Protein AF-0000000071235695 (afdb_homodimer)

Organism: Dermatophagoides farinae (NCBI:txid6954)

Radius of gyration: 31.02 Å; Cα contacts (8 Å, |Δi|>4): 559; chains: 2; bounding box: 87×92×63 Å

Structure (mmCIF, N/CA/C/O backbone):
data_AF-0000000071235695-model_v1
#
loop_
_entity.id
_entity.type
_entity.pdbx_description
1 polymer 'PH domain-containing protein'
#
loop_
_atom_site.group_PDB
_atom_site.id
_atom_site.type_symbol
_atom_site.label_atom_id
_atom_site.label_alt_id
_atom_site.label_comp_id
_atom_site.label_asym_id
_atom_site.label_entity_id
_atom_site.label_seq_id
_atom_site.pdbx_PDB_ins_code
_atom_site.Cartn_x
_atom_site.Cartn_y
_atom_site.Cartn_z
_atom_site.occupancy
_atom_site.B_iso_or_equiv
_atom_site.auth_seq_id
_atom_site.auth_comp_id
_atom_site.auth_asym_id
_atom_site.auth_atom_id
_atom_site.pdbx_PDB_model_num
ATOM 1 N N . MET A 1 1 ? 21.172 -9.18 -0.648 1 58.91 1 MET A N 1
ATOM 2 C CA . MET A 1 1 ? 20.672 -9.062 -2.014 1 58.91 1 MET A CA 1
ATOM 3 C C . MET A 1 1 ? 19.516 -8.078 -2.082 1 58.91 1 MET A C 1
ATOM 5 O O . MET A 1 1 ? 18.766 -7.934 -1.116 1 58.91 1 MET A O 1
ATOM 9 N N . LYS A 1 2 ? 19.438 -7.16 -3.074 1 83.62 2 LYS A N 1
ATOM 10 C CA . LYS A 1 2 ? 18.422 -6.113 -3.221 1 83.62 2 LYS A CA 1
ATOM 11 C C . LYS A 1 2 ? 17.078 -6.707 -3.609 1 83.62 2 LYS A C 1
ATOM 13 O O . LYS A 1 2 ? 17 -7.566 -4.488 1 83.62 2 LYS A O 1
ATOM 18 N N . MET A 1 3 ? 16.047 -6.453 -2.871 1 91.69 3 MET A N 1
ATOM 19 C CA . MET A 1 3 ? 14.68 -6.93 -3.092 1 91.69 3 MET A CA 1
ATOM 20 C C . MET A 1 3 ? 14.156 -6.48 -4.453 1 91.69 3 MET A C 1
ATOM 22 O O . MET A 1 3 ? 14.305 -5.312 -4.82 1 91.69 3 MET A O 1
ATOM 26 N N . LYS A 1 4 ? 13.656 -7.465 -5.238 1 94.19 4 LYS A N 1
ATOM 27 C CA . LYS A 1 4 ? 13.094 -7.152 -6.551 1 94.19 4 LYS A CA 1
ATOM 28 C C . LYS A 1 4 ? 11.742 -6.461 -6.422 1 94.19 4 LYS A C 1
ATOM 30 O O . LYS A 1 4 ? 10.922 -6.84 -5.578 1 94.19 4 LYS A O 1
ATOM 35 N N . LEU A 1 5 ? 11.57 -5.398 -7.227 1 94.5 5 LEU A N 1
ATOM 36 C CA . LEU A 1 5 ? 10.328 -4.641 -7.188 1 94.5 5 LEU A CA 1
ATOM 37 C C . LEU A 1 5 ? 9.766 -4.434 -8.586 1 94.5 5 LEU A C 1
ATOM 39 O O . LEU A 1 5 ? 10.5 -4.531 -9.578 1 94.5 5 LEU A O 1
ATOM 43 N N . ASN A 1 6 ? 8.484 -4.23 -8.625 1 94.44 6 ASN A N 1
ATOM 44 C CA . ASN A 1 6 ? 7.867 -3.854 -9.891 1 94.44 6 ASN A CA 1
ATOM 45 C C . ASN A 1 6 ? 7.926 -2.346 -10.117 1 94.44 6 ASN A C 1
ATOM 47 O O . ASN A 1 6 ? 6.887 -1.696 -10.266 1 94.44 6 ASN A O 1
ATOM 51 N N . ASP A 1 7 ? 9.102 -1.846 -10.344 1 92.25 7 ASP A N 1
ATOM 52 C CA . ASP A 1 7 ? 9.398 -0.418 -10.406 1 92.25 7 ASP A CA 1
ATOM 53 C C . ASP A 1 7 ? 8.656 0.248 -11.57 1 92.25 7 ASP A C 1
ATOM 55 O O . ASP A 1 7 ? 8.133 1.355 -11.422 1 92.25 7 ASP A O 1
ATOM 59 N N . ARG A 1 8 ? 8.656 -0.419 -12.734 1 92.75 8 ARG A N 1
ATOM 60 C CA . ARG A 1 8 ? 8.023 0.174 -13.914 1 92.75 8 ARG A CA 1
ATOM 61 C C . ARG A 1 8 ? 6.527 0.374 -13.688 1 92.75 8 ARG A C 1
ATOM 63 O O . ARG A 1 8 ? 5.953 1.357 -14.156 1 92.75 8 ARG A O 1
ATOM 70 N N . CYS A 1 9 ? 5.922 -0.563 -12.969 1 94.19 9 CYS A N 1
ATOM 71 C CA . CYS A 1 9 ? 4.504 -0.448 -12.648 1 94.19 9 CYS A CA 1
ATOM 72 C C . CYS A 1 9 ? 4.25 0.731 -11.719 1 94.19 9 CYS A C 1
ATOM 74 O O . CYS A 1 9 ? 3.258 1.446 -11.867 1 94.19 9 CYS A O 1
ATOM 76 N N . LEU A 1 10 ? 5.148 0.951 -10.812 1 94.25 10 LEU A N 1
ATOM 77 C CA . LEU A 1 10 ? 5.008 2.037 -9.844 1 94.25 10 LEU A CA 1
ATOM 78 C C . LEU A 1 10 ? 5.168 3.393 -10.531 1 94.25 10 LEU A C 1
ATOM 80 O O . LEU A 1 10 ? 4.461 4.348 -10.195 1 94.25 10 LEU A O 1
ATOM 84 N N . ILE A 1 11 ? 6.094 3.42 -11.445 1 94.31 11 ILE A N 1
ATOM 85 C CA . ILE A 1 11 ? 6.285 4.641 -12.219 1 94.31 11 ILE A CA 1
ATOM 86 C C . ILE A 1 11 ? 5.027 4.938 -13.039 1 94.31 11 ILE A C 1
ATOM 88 O O . ILE A 1 11 ? 4.594 6.086 -13.125 1 94.31 11 ILE A O 1
ATOM 92 N N . HIS A 1 12 ? 4.438 3.922 -13.617 1 94.38 12 HIS A N 1
ATOM 93 C CA . HIS A 1 12 ? 3.189 4.066 -14.359 1 94.38 12 HIS A CA 1
ATOM 94 C C . HIS A 1 12 ? 2.08 4.617 -13.469 1 94.38 12 HIS A C 1
ATOM 96 O O . HIS A 1 12 ? 1.315 5.488 -13.891 1 94.38 12 HIS A O 1
ATOM 102 N N . ILE A 1 13 ? 2.035 4.137 -12.258 1 93.19 13 ILE A N 1
ATOM 103 C CA . ILE A 1 13 ? 1.031 4.586 -11.305 1 93.19 13 ILE A CA 1
ATOM 104 C C . ILE A 1 13 ? 1.24 6.07 -11 1 93.19 13 ILE A C 1
ATOM 106 O O . ILE A 1 13 ? 0.278 6.84 -10.938 1 93.19 13 ILE A O 1
ATOM 110 N N . ALA A 1 14 ? 2.5 6.402 -10.828 1 94.75 14 ALA A N 1
ATOM 111 C CA . ALA A 1 14 ? 2.844 7.797 -10.547 1 94.75 14 ALA A CA 1
ATOM 112 C C . ALA A 1 14 ? 2.367 8.719 -11.664 1 94.75 14 ALA A C 1
ATOM 114 O O . ALA A 1 14 ? 1.967 9.859 -11.414 1 94.75 14 ALA A O 1
ATOM 115 N N . GLN A 1 15 ? 2.344 8.211 -12.844 1 92.31 15 GLN A N 1
ATOM 116 C CA . GLN A 1 15 ? 2.068 9.039 -14.016 1 92.31 15 GLN A CA 1
ATOM 117 C C . GLN A 1 15 ? 0.593 8.969 -14.398 1 92.31 15 GLN A C 1
ATOM 119 O O . GLN A 1 15 ? 0.12 9.773 -15.203 1 92.31 15 GLN A O 1
ATOM 124 N N . SER A 1 16 ? -0.093 8.016 -13.828 1 89.69 16 SER A N 1
ATOM 125 C CA . SER A 1 16 ? -1.487 7.801 -14.203 1 89.69 16 SER A CA 1
ATOM 126 C C . SER A 1 16 ? -2.436 8.477 -13.219 1 89.69 16 SER A C 1
ATOM 128 O O . SER A 1 16 ? -2.752 7.918 -12.172 1 89.69 16 SER A O 1
ATOM 130 N N . ASN A 1 17 ? -3 9.578 -13.531 1 87.69 17 ASN A N 1
ATOM 131 C CA . ASN A 1 17 ? -3.869 10.328 -12.625 1 87.69 17 ASN A CA 1
ATOM 132 C C . ASN A 1 17 ? -5.332 9.938 -12.812 1 87.69 17 ASN A C 1
ATOM 134 O O . ASN A 1 17 ? -6.16 10.18 -11.93 1 87.69 17 ASN A O 1
ATOM 138 N N . ASP A 1 18 ? -5.691 9.367 -13.898 1 81.31 18 ASP A N 1
ATOM 139 C CA . ASP A 1 18 ? -7.07 8.969 -14.156 1 81.31 18 ASP A CA 1
ATOM 140 C C . ASP A 1 18 ? -7.453 7.742 -13.328 1 81.31 18 ASP A C 1
ATOM 142 O O . ASP A 1 18 ? -8.523 7.707 -12.711 1 81.31 18 ASP A O 1
ATOM 146 N N . GLN A 1 19 ? -6.609 6.762 -13.297 1 78.25 19 GLN A N 1
ATOM 147 C CA . GLN A 1 19 ? -6.879 5.52 -12.578 1 78.25 19 GLN A CA 1
ATOM 148 C C . GLN A 1 19 ? -6.527 5.645 -11.102 1 78.25 19 GLN A C 1
ATOM 150 O O . GLN A 1 19 ? -7.141 4.996 -10.25 1 78.25 19 GLN A O 1
ATOM 155 N N . ASN A 1 20 ? -5.535 6.48 -10.914 1 82.5 20 ASN A N 1
ATOM 156 C CA . ASN A 1 20 ? -5.055 6.703 -9.555 1 82.5 20 ASN A CA 1
ATOM 157 C C . ASN A 1 20 ? -5.055 8.188 -9.203 1 82.5 20 ASN A C 1
ATOM 159 O O . ASN A 1 20 ? -4.031 8.859 -9.328 1 82.5 20 ASN A O 1
ATOM 163 N N . PRO A 1 21 ? -6.102 8.625 -8.727 1 89.75 21 PRO A N 1
ATOM 164 C CA . PRO A 1 21 ? -6.207 10.062 -8.461 1 89.75 21 PRO A CA 1
ATOM 165 C C . PRO A 1 21 ? -5.234 10.531 -7.383 1 89.75 21 PRO A C 1
ATOM 167 O O . PRO A 1 21 ? -4.816 9.742 -6.531 1 89.75 21 PRO A O 1
ATOM 170 N N . ILE A 1 22 ? -4.906 11.797 -7.445 1 95.25 22 ILE A N 1
ATOM 171 C CA . ILE A 1 22 ? -3.996 12.414 -6.492 1 95.25 22 ILE A CA 1
ATOM 172 C C . ILE A 1 22 ? -4.758 12.773 -5.215 1 95.25 22 ILE A C 1
ATOM 174 O O . ILE A 1 22 ? -5.77 13.477 -5.27 1 95.25 22 ILE A O 1
ATOM 178 N N . ASP A 1 23 ? -4.242 12.297 -4.113 1 94.69 23 ASP A N 1
ATOM 179 C CA . ASP A 1 23 ? -4.852 12.609 -2.828 1 94.69 23 ASP A CA 1
ATOM 180 C C . ASP A 1 23 ? -4.316 13.93 -2.277 1 94.69 23 ASP A C 1
ATOM 182 O O . ASP A 1 23 ? -5.051 14.688 -1.641 1 94.69 23 ASP A O 1
ATOM 186 N N . GLN A 1 24 ? -3.061 14.156 -2.406 1 97 24 GLN A N 1
ATOM 187 C CA . GLN A 1 24 ? -2.391 15.383 -1.974 1 97 24 GLN A CA 1
ATOM 188 C C . GLN A 1 24 ? -1.114 15.617 -2.775 1 97 24 GLN A C 1
ATOM 190 O O . GLN A 1 24 ? -0.423 14.672 -3.152 1 97 24 GLN A O 1
ATOM 195 N N . CYS A 1 25 ? -0.867 16.844 -3.129 1 97.75 25 CYS A N 1
ATOM 196 C CA . CYS A 1 25 ? 0.39 17.172 -3.793 1 97.75 25 CYS A CA 1
ATOM 197 C C . CYS A 1 25 ? 0.831 18.594 -3.459 1 97.75 25 CYS A C 1
ATOM 199 O O . CYS A 1 25 ? 0.013 19.422 -3.064 1 97.75 25 CYS A O 1
ATOM 201 N N . GLY A 1 26 ? 2.131 18.766 -3.482 1 97.94 26 GLY A N 1
ATOM 202 C CA . GLY A 1 26 ? 2.664 20.078 -3.215 1 97.94 26 GLY A CA 1
ATOM 203 C C . GLY A 1 26 ? 4.164 20.094 -2.977 1 97.94 26 GLY A C 1
ATOM 204 O O . GLY A 1 26 ? 4.789 19.031 -2.904 1 97.94 26 GLY A O 1
ATOM 205 N N . TRP A 1 27 ? 4.719 21.266 -2.893 1 97.62 27 TRP A N 1
ATOM 206 C CA . TRP A 1 27 ? 6.125 21.453 -2.559 1 97.62 27 TRP A CA 1
ATOM 207 C C . TRP A 1 27 ? 6.367 21.219 -1.07 1 97.62 27 TRP A C 1
ATOM 209 O O . TRP A 1 27 ? 5.664 21.797 -0.229 1 97.62 27 TRP A O 1
ATOM 219 N N . LEU A 1 28 ? 7.32 20.375 -0.788 1 97.88 28 LEU A N 1
ATOM 220 C CA . LEU A 1 28 ? 7.758 20.156 0.586 1 97.88 28 LEU A CA 1
ATOM 221 C C . LEU A 1 28 ? 9.273 20.266 0.697 1 97.88 28 LEU A C 1
ATOM 223 O O . LEU A 1 28 ? 9.992 19.969 -0.262 1 97.88 28 LEU A O 1
ATOM 227 N N . GLN A 1 29 ? 9.68 20.766 1.807 1 96.5 29 GLN A N 1
ATOM 228 C CA . GLN A 1 29 ? 11.102 20.75 2.127 1 96.5 29 GLN A CA 1
ATOM 229 C C . GLN A 1 29 ? 11.5 19.484 2.855 1 96.5 29 GLN A C 1
ATOM 231 O O . GLN A 1 29 ? 10.992 19.203 3.945 1 96.5 29 GLN A O 1
ATOM 236 N N . GLN A 1 30 ? 12.328 18.703 2.26 1 96.88 30 GLN A N 1
ATOM 237 C CA . GLN A 1 30 ? 12.797 17.453 2.863 1 96.88 30 GLN A CA 1
ATOM 238 C C . GLN A 1 30 ? 14.172 17.641 3.496 1 96.88 30 GLN A C 1
ATOM 240 O O . GLN A 1 30 ? 15.094 18.156 2.859 1 96.88 30 GLN A O 1
ATOM 245 N N . TRP A 1 31 ? 14.281 17.219 4.727 1 95.25 31 TRP A N 1
ATOM 246 C CA . TRP A 1 31 ? 15.562 17.297 5.418 1 95.25 31 TRP A CA 1
ATOM 247 C C . TRP A 1 31 ? 16.531 16.25 4.887 1 95.25 31 TRP A C 1
ATOM 249 O O . TRP A 1 31 ? 16.203 15.07 4.805 1 95.25 31 TRP A O 1
ATOM 259 N N . ASN A 1 32 ? 17.641 16.719 4.496 1 93.44 32 ASN A N 1
ATOM 260 C CA . ASN A 1 32 ? 18.734 15.844 4.07 1 93.44 32 ASN A CA 1
ATOM 261 C C . ASN A 1 32 ? 19.781 15.688 5.168 1 93.44 32 ASN A C 1
ATOM 263 O O . ASN A 1 32 ? 20.531 16.625 5.457 1 93.44 32 ASN A O 1
ATOM 267 N N . ASP A 1 33 ? 19.953 14.492 5.656 1 90.25 33 ASP A N 1
ATOM 268 C CA . ASP A 1 33 ? 20.844 14.219 6.781 1 90.25 33 ASP A CA 1
ATOM 269 C C . ASP A 1 33 ? 22.312 14.383 6.383 1 90.25 33 ASP A C 1
ATOM 271 O O . ASP A 1 33 ? 23.141 14.758 7.207 1 90.25 33 ASP A O 1
ATOM 275 N N . GLU A 1 34 ? 22.609 13.992 5.172 1 90.62 34 GLU A N 1
ATOM 276 C CA . GLU A 1 34 ? 23.984 14.062 4.703 1 90.62 34 GLU A CA 1
ATOM 277 C C . GLU A 1 34 ? 24.438 15.516 4.551 1 90.62 34 GLU A C 1
ATOM 279 O O . GLU A 1 34 ? 25.531 15.883 5.016 1 90.62 34 GLU A O 1
ATOM 284 N N . LYS A 1 35 ? 23.609 16.328 3.914 1 91 35 LYS A N 1
ATOM 285 C CA . LYS A 1 35 ? 23.953 17.719 3.623 1 91 35 LYS A CA 1
ATOM 286 C C . LYS A 1 35 ? 23.516 18.641 4.762 1 91 35 LYS A C 1
ATOM 288 O O . LYS A 1 35 ? 23.953 19.781 4.832 1 91 35 LYS A O 1
ATOM 293 N N . LYS A 1 36 ? 22.734 18.109 5.691 1 92 36 LYS A N 1
ATOM 294 C CA . LYS A 1 36 ? 22.203 18.859 6.836 1 92 36 LYS A CA 1
ATOM 295 C C . LYS A 1 36 ? 21.469 20.109 6.383 1 92 36 LYS A C 1
ATOM 297 O O . LYS A 1 36 ? 21.688 21.203 6.91 1 92 36 LYS A O 1
ATOM 302 N N . THR A 1 37 ? 20.734 20.016 5.289 1 93 37 THR A N 1
ATOM 303 C CA . THR A 1 37 ? 19.938 21.109 4.742 1 93 37 THR A CA 1
ATOM 304 C C . THR A 1 37 ? 18.594 20.594 4.25 1 93 37 THR A C 1
ATOM 306 O O . THR A 1 37 ? 18.422 19.391 4.031 1 93 37 THR A O 1
ATOM 309 N N . PHE A 1 38 ? 17.672 21.531 4.223 1 93.06 38 PHE A N 1
ATOM 310 C CA . PHE A 1 38 ? 16.375 21.219 3.625 1 93.06 38 PHE A CA 1
ATOM 311 C C . PHE A 1 38 ? 16.422 21.375 2.111 1 93.06 38 PHE A C 1
ATOM 313 O O . PHE A 1 38 ? 16.984 22.344 1.605 1 93.06 38 PHE A O 1
ATOM 320 N N . GLN A 1 39 ? 15.914 20.453 1.414 1 95.44 39 GLN A N 1
ATOM 321 C CA . GLN A 1 39 ? 15.797 20.5 -0.04 1 95.44 39 GLN A CA 1
ATOM 322 C C . GLN A 1 39 ? 14.336 20.5 -0.473 1 95.44 39 GLN A C 1
ATOM 324 O O . GLN A 1 39 ? 13.539 19.688 0.005 1 95.44 39 GLN A O 1
ATOM 329 N N . LYS A 1 40 ? 14.047 21.453 -1.319 1 96.75 40 LYS A N 1
ATOM 330 C CA . LYS A 1 40 ? 12.68 21.547 -1.815 1 96.75 40 LYS A CA 1
ATOM 331 C C . LYS A 1 40 ? 12.414 20.5 -2.895 1 96.75 40 LYS A C 1
ATOM 333 O O . LYS A 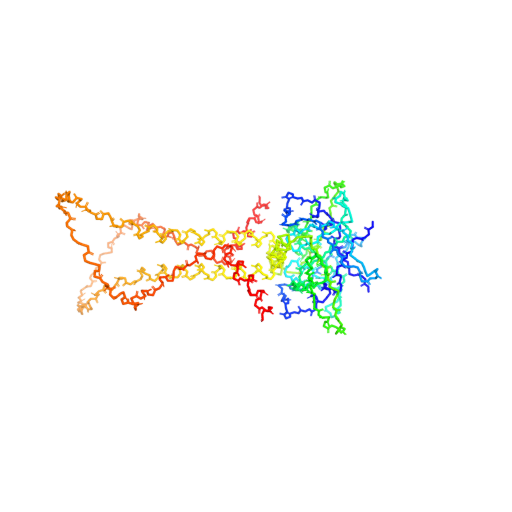1 40 ? 13.172 20.391 -3.855 1 96.75 40 LYS A O 1
ATOM 338 N N . LYS A 1 41 ? 11.359 19.734 -2.725 1 97.5 41 LYS A N 1
ATOM 339 C CA . LYS A 1 41 ? 10.945 18.703 -3.684 1 97.5 41 LYS A CA 1
ATOM 340 C C . LYS A 1 41 ? 9.43 18.703 -3.867 1 97.5 41 LYS A C 1
ATOM 342 O O . LYS A 1 41 ? 8.695 19.234 -3.029 1 97.5 41 LYS A O 1
ATOM 347 N N . TRP A 1 42 ? 9.023 18.234 -5.004 1 98.25 42 TRP A N 1
ATOM 348 C CA . TRP A 1 42 ? 7.598 18.094 -5.285 1 98.25 42 TRP A CA 1
ATOM 349 C C . TRP A 1 42 ? 7.082 16.719 -4.867 1 98.25 42 TRP A C 1
ATOM 351 O O . TRP A 1 42 ? 7.574 15.703 -5.344 1 98.25 42 TRP A O 1
ATOM 361 N N . PHE A 1 43 ? 6.086 16.719 -3.955 1 98.62 43 PHE A N 1
ATOM 362 C CA . PHE A 1 43 ? 5.547 15.469 -3.43 1 98.62 43 PHE A CA 1
ATOM 363 C C . PHE A 1 43 ? 4.137 15.219 -3.959 1 98.62 43 PHE A C 1
ATOM 365 O O . PHE A 1 43 ? 3.344 16.156 -4.086 1 98.62 43 PHE A O 1
ATOM 372 N N . VAL A 1 44 ? 3.85 13.992 -4.289 1 98.12 44 VAL A N 1
ATOM 373 C CA . VAL A 1 44 ? 2.535 13.562 -4.762 1 98.12 44 VAL A CA 1
ATOM 374 C C . VAL A 1 44 ? 2.094 12.312 -3.996 1 98.12 44 VAL A C 1
ATOM 376 O O . VAL A 1 44 ? 2.775 11.289 -4.027 1 98.12 44 VAL A O 1
ATOM 379 N N . LEU A 1 45 ? 1.038 12.414 -3.299 1 97.75 45 LEU A N 1
ATOM 380 C CA . LEU A 1 45 ? 0.47 11.297 -2.555 1 97.75 45 LEU A CA 1
ATOM 381 C C . LEU A 1 45 ? -0.682 10.664 -3.326 1 97.75 45 LEU A C 1
ATOM 383 O O . LEU A 1 45 ? -1.644 11.344 -3.688 1 97.75 45 LEU A O 1
ATOM 387 N N . LYS A 1 46 ? -0.549 9.43 -3.645 1 96.06 46 LYS A N 1
ATOM 388 C CA . LYS A 1 46 ? -1.595 8.594 -4.234 1 96.06 46 LYS A CA 1
ATOM 389 C C . LYS A 1 46 ? -1.852 7.355 -3.389 1 96.06 46 LYS A C 1
ATOM 391 O O . LYS A 1 46 ? -1.015 6.449 -3.332 1 96.06 46 LYS A O 1
ATOM 396 N N . GLU A 1 47 ? -3.084 7.359 -2.752 1 93.62 47 GLU A N 1
ATOM 397 C CA . GLU A 1 47 ? -3.395 6.234 -1.874 1 93.62 47 GLU A CA 1
ATOM 398 C C . GLU A 1 47 ? -2.361 6.102 -0.759 1 93.62 47 GLU A C 1
ATOM 400 O O . GLU A 1 47 ? -2.193 7.02 0.049 1 93.62 47 GLU A O 1
ATOM 405 N N . ASN A 1 48 ? -1.604 5.035 -0.722 1 95.62 48 ASN A N 1
ATOM 406 C CA . ASN A 1 48 ? -0.58 4.898 0.308 1 95.62 48 ASN A CA 1
ATOM 407 C C . ASN A 1 48 ? 0.824 5.008 -0.279 1 95.62 48 ASN A C 1
ATOM 409 O O . ASN A 1 48 ? 1.794 4.551 0.331 1 95.62 48 ASN A O 1
ATOM 413 N N . LEU A 1 49 ? 0.922 5.59 -1.47 1 96.88 49 LEU A N 1
ATOM 414 C CA . LEU A 1 49 ? 2.191 5.789 -2.16 1 96.88 49 LEU A CA 1
ATOM 415 C C . LEU A 1 49 ? 2.553 7.27 -2.213 1 96.88 49 LEU A C 1
ATOM 417 O O . LEU A 1 49 ? 1.816 8.07 -2.789 1 96.88 49 LEU A O 1
ATOM 421 N N . LEU A 1 50 ? 3.664 7.633 -1.58 1 98.38 50 LEU A N 1
ATOM 422 C CA . LEU A 1 50 ? 4.141 9.016 -1.588 1 98.38 50 LEU A CA 1
ATOM 423 C C . LEU A 1 50 ? 5.324 9.172 -2.537 1 98.38 50 LEU A C 1
ATOM 425 O O . LEU A 1 50 ? 6.449 8.805 -2.199 1 98.38 50 LEU A O 1
ATOM 429 N N . PHE A 1 51 ? 5.059 9.727 -3.695 1 98.06 51 PHE A N 1
ATOM 430 C CA . PHE A 1 51 ? 6.098 9.969 -4.691 1 98.06 51 PHE A CA 1
ATOM 431 C C . PHE A 1 51 ? 6.73 11.344 -4.484 1 98.06 51 PHE A C 1
ATOM 433 O O . PHE A 1 51 ? 6.07 12.266 -4.008 1 98.06 51 PHE A O 1
ATOM 440 N N . TYR A 1 52 ? 7.996 11.461 -4.785 1 98.25 52 TYR A N 1
ATOM 441 C CA . TYR A 1 52 ? 8.586 12.789 -4.77 1 98.25 52 TYR A CA 1
ATOM 442 C C . TYR A 1 52 ? 9.508 12.992 -5.965 1 98.25 52 TYR A C 1
ATOM 444 O O . TYR A 1 52 ? 10.078 12.031 -6.484 1 98.25 52 TYR A O 1
ATOM 452 N N . TYR A 1 53 ? 9.578 14.227 -6.422 1 97.69 53 TYR A N 1
ATOM 453 C CA . TYR A 1 53 ? 10.305 14.664 -7.609 1 97.69 53 TYR A CA 1
ATOM 454 C C . TYR A 1 53 ? 11.25 15.812 -7.281 1 97.69 53 TYR A C 1
ATOM 456 O O . TYR A 1 53 ? 10.938 16.672 -6.449 1 97.69 53 TYR A O 1
ATOM 464 N N . ASN A 1 54 ? 12.406 15.766 -7.887 1 96.12 54 ASN A N 1
ATOM 465 C CA . ASN A 1 54 ? 13.297 16.922 -7.719 1 96.12 54 ASN A CA 1
ATOM 466 C C . ASN A 1 54 ? 12.703 18.172 -8.352 1 96.12 54 ASN A C 1
ATOM 468 O O . ASN A 1 54 ? 12.828 19.266 -7.793 1 96.12 54 ASN A O 1
ATOM 472 N N . GLN A 1 55 ? 12.031 18 -9.477 1 95.06 55 GLN A N 1
ATOM 473 C CA . GLN A 1 55 ? 11.305 19.078 -10.156 1 95.06 55 GLN A CA 1
ATOM 474 C C . GLN A 1 55 ? 9.875 18.656 -10.461 1 95.06 55 GLN A C 1
ATOM 476 O O . GLN A 1 55 ? 9.617 17.5 -10.797 1 95.06 55 GLN A O 1
ATOM 481 N N . ARG A 1 56 ? 8.984 19.609 -10.438 1 92.31 56 ARG A N 1
ATOM 482 C CA . ARG A 1 56 ? 7.562 19.344 -10.625 1 92.31 56 ARG A CA 1
ATOM 483 C C . ARG A 1 56 ? 7.285 18.766 -12 1 92.31 56 ARG A C 1
ATOM 485 O O . ARG A 1 56 ? 6.375 17.953 -12.164 1 92.31 56 ARG A O 1
ATOM 492 N N . ASN A 1 57 ? 8.133 19.062 -12.992 1 91.88 57 ASN A N 1
ATOM 493 C CA . ASN A 1 57 ? 7.867 18.656 -14.367 1 91.88 57 ASN A CA 1
ATOM 494 C C . ASN A 1 57 ? 8.633 17.391 -14.734 1 91.88 57 ASN A C 1
ATOM 496 O O . ASN A 1 57 ? 8.594 16.938 -15.883 1 91.88 57 ASN A O 1
ATOM 500 N N . ASP A 1 58 ? 9.305 16.781 -13.742 1 93.38 58 ASP A N 1
ATOM 501 C CA . ASP A 1 58 ? 10 15.523 -14.023 1 93.38 58 ASP A CA 1
ATOM 502 C C . ASP A 1 58 ? 9.023 14.422 -14.414 1 93.38 58 ASP A C 1
ATOM 504 O O . ASP A 1 58 ? 7.957 14.289 -13.812 1 93.38 58 ASP A O 1
ATOM 508 N N . ARG A 1 59 ? 9.32 13.672 -15.359 1 88.12 59 ARG A N 1
ATOM 509 C CA . ARG A 1 59 ? 8.438 12.617 -15.852 1 88.12 59 ARG A CA 1
ATOM 510 C C . ARG A 1 59 ? 8.422 11.43 -14.906 1 88.12 59 ARG A C 1
ATOM 512 O O . ARG A 1 59 ? 7.371 10.828 -14.672 1 88.12 59 ARG A O 1
ATOM 519 N N . GLU A 1 60 ? 9.609 11.094 -14.359 1 93.25 60 GLU A N 1
ATOM 520 C CA . GLU A 1 60 ? 9.727 9.977 -13.43 1 93.25 60 GLU A CA 1
ATOM 521 C C . GLU A 1 60 ? 10.039 10.461 -12.016 1 93.25 60 GLU A C 1
ATOM 523 O O . GLU A 1 60 ? 10.812 11.398 -11.836 1 93.25 60 GLU A O 1
ATOM 528 N N . PRO A 1 61 ? 9.43 9.844 -11.07 1 96.31 61 PRO A N 1
ATOM 529 C CA . PRO A 1 61 ? 9.734 10.227 -9.695 1 96.31 61 PRO A CA 1
ATOM 530 C C . PRO A 1 61 ? 11.172 9.891 -9.289 1 96.31 61 PRO A C 1
ATOM 532 O O . PRO A 1 61 ? 11.703 8.859 -9.711 1 96.31 61 PRO A O 1
ATOM 535 N N . THR A 1 62 ? 11.727 10.758 -8.469 1 96.62 62 THR A N 1
ATOM 536 C CA . THR A 1 62 ? 13.047 10.523 -7.91 1 96.62 62 THR A CA 1
ATOM 537 C C . THR A 1 62 ? 13 9.422 -6.855 1 96.62 62 THR A C 1
ATOM 539 O O . THR A 1 62 ? 13.938 8.633 -6.73 1 96.62 62 THR A O 1
ATOM 542 N N . GLY A 1 63 ? 11.867 9.352 -6.16 1 97.31 63 GLY A N 1
ATOM 543 C CA . GLY A 1 63 ? 11.703 8.336 -5.133 1 97.31 63 GLY A CA 1
ATOM 544 C C . GLY A 1 63 ? 10.25 8.094 -4.758 1 97.31 63 GLY A C 1
ATOM 545 O O . GLY A 1 63 ? 9.352 8.781 -5.254 1 97.31 63 GLY A O 1
ATOM 546 N N . LEU A 1 64 ? 10.102 7.023 -4.07 1 97.81 64 LEU A N 1
ATOM 547 C CA . LEU A 1 64 ? 8.805 6.57 -3.586 1 97.81 64 LEU A CA 1
ATOM 548 C C . LEU A 1 64 ? 8.898 6.109 -2.137 1 97.81 64 LEU A C 1
ATOM 550 O O . LEU A 1 64 ? 9.812 5.363 -1.775 1 97.81 64 LEU A O 1
ATOM 554 N N . ILE A 1 65 ? 8.062 6.617 -1.288 1 97.75 65 ILE A N 1
ATOM 555 C CA . ILE A 1 65 ? 7.895 6.156 0.086 1 97.75 65 ILE A CA 1
ATOM 556 C C . ILE A 1 65 ? 6.582 5.383 0.215 1 97.75 65 ILE A C 1
ATOM 558 O O . ILE A 1 65 ? 5.5 5.961 0.087 1 97.75 65 ILE A O 1
ATOM 562 N N . ILE A 1 66 ? 6.707 4.156 0.428 1 96.38 66 ILE A N 1
ATOM 563 C CA . ILE A 1 66 ? 5.516 3.346 0.665 1 96.38 66 ILE A CA 1
ATOM 564 C C . ILE A 1 66 ? 5.082 3.479 2.123 1 96.38 66 ILE A C 1
ATOM 566 O O . ILE A 1 66 ? 5.836 3.137 3.035 1 96.38 66 ILE A O 1
ATOM 570 N N . LEU A 1 67 ? 3.873 3.934 2.281 1 95.94 67 LEU A N 1
ATOM 571 C CA . LEU A 1 67 ? 3.375 4.289 3.604 1 95.94 67 LEU A CA 1
ATOM 572 C C . LEU A 1 67 ? 2.645 3.115 4.246 1 95.94 67 LEU A C 1
ATOM 574 O O . LEU A 1 67 ? 1.415 3.039 4.191 1 95.94 67 LEU A O 1
ATOM 578 N N . ASP A 1 68 ? 3.355 2.307 4.832 1 92.25 68 ASP A N 1
ATOM 579 C CA . ASP A 1 68 ? 2.877 1.155 5.594 1 92.25 68 ASP A CA 1
ATOM 580 C C . ASP A 1 68 ? 3.623 1.026 6.918 1 92.25 68 ASP A C 1
ATOM 582 O O . ASP A 1 68 ? 4.852 1.137 6.961 1 92.25 68 ASP A O 1
ATOM 586 N N . GLY A 1 69 ? 2.879 0.877 7.953 1 88.94 69 GLY A N 1
ATOM 587 C CA . GLY A 1 69 ? 3.502 0.737 9.258 1 88.94 69 GLY A CA 1
ATOM 588 C C . GLY A 1 69 ? 4.207 1.996 9.727 1 88.94 69 GLY A C 1
ATOM 589 O O . GLY A 1 69 ? 5.305 1.929 10.281 1 88.94 69 GLY A O 1
ATOM 590 N N . TYR A 1 70 ? 3.637 3.051 9.453 1 93.81 70 TYR A N 1
ATOM 591 C CA . TYR A 1 70 ? 4.277 4.332 9.727 1 93.81 70 TYR A CA 1
ATOM 592 C C . TYR A 1 70 ? 3.453 5.152 10.711 1 93.81 70 TYR A C 1
ATOM 594 O O . TYR A 1 70 ? 2.287 4.844 10.969 1 93.81 70 TYR A O 1
ATOM 602 N N . ARG A 1 71 ? 4.148 6.227 11.273 1 93.75 71 ARG A N 1
ATOM 603 C CA . ARG A 1 71 ? 3.514 7.258 12.078 1 93.75 71 ARG A CA 1
ATOM 604 C C . ARG A 1 71 ? 3.91 8.648 11.602 1 93.75 71 ARG A C 1
ATOM 606 O O . ARG A 1 71 ? 5.043 8.867 11.172 1 93.75 71 ARG A O 1
ATOM 613 N N . VAL A 1 72 ? 2.947 9.508 11.703 1 95.56 72 VAL A N 1
ATOM 614 C CA . VAL A 1 72 ? 3.219 10.891 11.344 1 95.56 72 VAL A CA 1
ATOM 615 C C . VAL A 1 72 ? 3.201 11.758 12.602 1 95.56 72 VAL A C 1
ATOM 617 O O . VAL A 1 72 ? 2.254 11.703 13.391 1 95.56 72 VAL A O 1
ATOM 620 N N . GLU A 1 73 ? 4.316 12.523 12.789 1 94.75 73 GLU A N 1
ATOM 621 C CA . GLU A 1 73 ? 4.434 13.352 13.984 1 94.75 73 GLU A CA 1
ATOM 622 C C . GLU A 1 73 ? 4.828 14.781 13.633 1 94.75 73 GLU A C 1
ATOM 624 O O . GLU A 1 73 ? 5.715 15 12.805 1 94.75 73 GLU A O 1
ATOM 629 N N . ILE A 1 74 ? 4.109 15.711 14.25 1 92.12 74 ILE A N 1
ATOM 630 C CA . ILE A 1 74 ? 4.484 17.109 14.086 1 92.12 74 ILE A CA 1
ATOM 631 C C . ILE A 1 74 ? 5.703 17.422 14.953 1 92.12 74 ILE A C 1
ATOM 633 O O . ILE A 1 74 ? 5.785 16.984 16.109 1 92.12 74 ILE A O 1
ATOM 637 N N . ILE A 1 75 ? 6.668 18.047 14.344 1 90.75 75 ILE A N 1
ATOM 638 C CA . ILE A 1 75 ? 7.855 18.469 15.078 1 90.75 75 ILE A CA 1
ATOM 639 C C . ILE A 1 75 ? 7.727 19.922 15.5 1 90.75 75 ILE A C 1
ATOM 641 O O . ILE A 1 75 ? 7.473 20.797 14.656 1 90.75 75 ILE A O 1
ATOM 645 N N . GLU A 1 76 ? 7.684 20.094 16.75 1 82.44 76 GLU A N 1
ATOM 646 C CA . GLU A 1 76 ? 7.621 21.469 17.25 1 82.44 76 GLU A CA 1
ATOM 647 C C . GLU A 1 76 ? 8.938 22.203 17 1 82.44 76 GLU A C 1
ATOM 649 O O . GLU A 1 76 ? 10.008 21.688 17.312 1 82.44 76 GLU A O 1
ATOM 654 N N . SER A 1 77 ? 8.875 23 15.898 1 72.56 77 SER A N 1
ATOM 655 C CA . SER A 1 77 ? 10.117 23.734 15.625 1 72.56 77 SER A CA 1
ATOM 656 C C . SER A 1 77 ? 10.062 25.141 16.188 1 72.56 77 SER A C 1
ATOM 658 O O . SER A 1 77 ? 9.062 25.844 16.031 1 72.56 77 SER A O 1
ATOM 660 N N . LEU A 1 78 ? 10.914 25.531 17.188 1 61.03 78 LEU A N 1
ATOM 661 C CA . LEU A 1 78 ? 11.016 26.859 17.781 1 61.03 78 LEU A CA 1
ATOM 662 C C . LEU A 1 78 ? 11.711 27.828 16.844 1 61.03 78 LEU A C 1
ATOM 664 O O . LEU A 1 78 ? 11.43 29.031 16.859 1 61.03 78 LEU A O 1
ATOM 668 N N . ALA A 1 79 ? 12.617 27.406 16.109 1 59.62 79 ALA A N 1
ATOM 669 C CA . ALA A 1 79 ? 13.555 28.359 15.531 1 59.62 79 ALA A CA 1
ATOM 670 C C . ALA A 1 79 ? 13.133 28.75 14.117 1 59.62 79 ALA A C 1
ATOM 672 O O . ALA A 1 79 ? 13.359 29.891 13.688 1 59.62 79 ALA A O 1
ATOM 673 N N . ASP A 1 80 ? 12.594 27.875 13.242 1 64.75 80 ASP A N 1
ATOM 674 C CA . ASP A 1 80 ? 12.453 28.172 11.82 1 64.75 80 ASP A CA 1
ATOM 675 C C . ASP A 1 80 ? 10.984 28.328 11.43 1 64.75 80 ASP A C 1
ATOM 677 O O . ASP A 1 80 ? 10.094 27.844 12.133 1 64.75 80 ASP A O 1
ATOM 681 N N . ASP A 1 81 ? 10.742 29.344 10.594 1 79.69 81 ASP A N 1
ATOM 682 C CA . ASP A 1 81 ? 9.43 29.703 10.07 1 79.69 81 ASP A CA 1
ATOM 683 C C . ASP A 1 81 ? 8.805 28.547 9.297 1 79.69 81 ASP A C 1
ATOM 685 O O . ASP A 1 81 ? 7.879 28.75 8.508 1 79.69 81 ASP A O 1
ATOM 689 N N . ARG A 1 82 ? 9.422 27.406 9.562 1 88 82 ARG A N 1
ATOM 690 C CA . ARG A 1 82 ? 8.836 26.281 8.852 1 88 82 ARG A CA 1
ATOM 691 C C . ARG A 1 82 ? 7.934 25.469 9.766 1 88 82 ARG A C 1
ATOM 693 O O . ARG A 1 82 ? 7.906 25.688 10.977 1 88 82 ARG A O 1
ATOM 700 N N . PHE A 1 83 ? 7.168 24.641 9.164 1 93.38 83 PHE A N 1
ATOM 701 C CA . PHE A 1 83 ? 6.262 23.75 9.867 1 93.38 83 PHE A CA 1
ATOM 702 C C . PHE A 1 83 ? 6.602 22.281 9.594 1 93.38 83 PHE A C 1
ATOM 704 O O . PHE A 1 83 ? 6.02 21.672 8.695 1 93.38 83 PHE A O 1
ATOM 711 N N . PRO A 1 84 ? 7.547 21.781 10.359 1 94.75 84 PRO A N 1
ATOM 712 C CA . PRO A 1 84 ? 8.078 20.438 10.07 1 94.75 84 PRO A CA 1
ATOM 713 C C . PRO A 1 84 ? 7.223 19.328 10.656 1 94.75 84 PRO A C 1
ATOM 715 O O . PRO A 1 84 ? 6.559 19.516 11.672 1 94.75 84 PRO A O 1
ATOM 718 N N . PHE A 1 85 ? 7.207 18.156 10.008 1 96.19 85 PHE A N 1
ATOM 719 C CA . PHE A 1 85 ? 6.629 16.906 10.5 1 96.19 85 PHE A CA 1
ATOM 720 C C . PHE A 1 85 ? 7.473 15.719 10.07 1 96.19 85 PHE A C 1
ATOM 722 O O . PHE A 1 85 ? 8.289 15.828 9.156 1 96.19 85 PHE A O 1
ATOM 729 N N . LYS A 1 86 ? 7.312 14.68 10.781 1 97.12 86 LYS A N 1
ATOM 730 C CA . LYS A 1 86 ? 8.156 13.5 10.594 1 97.12 86 LYS A CA 1
ATOM 731 C C . LYS A 1 86 ? 7.32 12.273 10.25 1 97.12 86 LYS A C 1
ATOM 733 O O . LYS A 1 86 ? 6.266 12.047 10.844 1 97.12 86 LYS A O 1
ATOM 738 N N . ILE A 1 87 ? 7.68 11.578 9.172 1 97.75 87 ILE A N 1
ATOM 739 C CA . ILE A 1 87 ? 7.18 10.234 8.898 1 97.75 87 ILE A CA 1
ATOM 740 C C . ILE A 1 87 ? 8.148 9.203 9.469 1 97.75 87 ILE A C 1
ATOM 742 O O . ILE A 1 87 ? 9.281 9.07 9 1 97.75 87 ILE A O 1
ATOM 746 N N . ASP A 1 88 ? 7.66 8.508 10.438 1 96.62 88 ASP A N 1
ATOM 747 C CA . ASP A 1 88 ? 8.508 7.598 11.203 1 96.62 88 ASP A CA 1
ATOM 748 C C . ASP A 1 88 ? 8.078 6.148 11.016 1 96.62 88 ASP A C 1
ATOM 750 O O . ASP A 1 88 ? 6.902 5.816 11.203 1 96.62 88 ASP A O 1
ATOM 754 N N . PHE A 1 89 ? 9.039 5.207 10.68 1 95.25 89 PHE A N 1
ATOM 755 C CA . PHE A 1 89 ? 8.719 3.809 10.422 1 95.25 89 PHE A CA 1
ATOM 756 C C . PHE A 1 89 ? 9.164 2.93 11.586 1 95.25 89 PHE A C 1
ATOM 758 O O . PHE A 1 89 ? 9.078 1.702 11.508 1 95.25 89 PHE A O 1
ATOM 765 N N . GLY A 1 90 ? 9.656 3.582 12.586 1 93.31 90 GLY A N 1
ATOM 766 C CA . GLY A 1 90 ? 9.969 2.861 13.812 1 93.31 90 GLY A CA 1
ATOM 767 C C . GLY A 1 90 ? 11.328 2.201 13.789 1 93.31 90 GLY A C 1
ATOM 768 O O . GLY A 1 90 ? 12.281 2.75 13.227 1 93.31 90 GLY A O 1
ATOM 769 N N . ILE A 1 91 ? 11.477 1.086 14.531 1 92.19 91 ILE A N 1
ATOM 770 C CA . ILE A 1 91 ? 12.758 0.417 14.734 1 92.19 91 ILE A CA 1
ATOM 771 C C . ILE A 1 91 ? 12.734 -0.955 14.062 1 92.19 91 ILE A C 1
ATOM 773 O O . ILE A 1 91 ? 11.727 -1.665 14.125 1 92.19 91 ILE A O 1
ATOM 777 N N . SER A 1 92 ? 13.828 -1.257 13.43 1 90.19 92 SER A N 1
ATOM 778 C CA . SER A 1 92 ? 13.961 -2.568 12.805 1 90.19 92 SER A CA 1
ATOM 779 C C . SER A 1 92 ? 13.938 -3.682 13.852 1 90.19 92 SER A C 1
ATOM 781 O O . SER A 1 92 ? 14.656 -3.623 14.844 1 90.19 92 SER A O 1
ATOM 783 N N . ARG A 1 93 ? 13.172 -4.68 13.609 1 81.75 93 ARG A N 1
ATOM 784 C CA . ARG A 1 93 ? 13.094 -5.809 14.531 1 81.75 93 ARG A CA 1
ATOM 785 C C . ARG A 1 93 ? 14.328 -6.695 14.414 1 81.75 93 ARG A C 1
ATOM 787 O O . ARG A 1 93 ? 14.711 -7.367 15.375 1 81.75 93 ARG A O 1
ATOM 794 N N . ILE A 1 94 ? 14.961 -6.695 13.32 1 81.31 94 ILE A N 1
ATOM 795 C CA . ILE A 1 94 ? 16.109 -7.551 13.039 1 81.31 94 ILE A CA 1
ATOM 796 C C . ILE A 1 94 ? 17.375 -6.934 13.633 1 81.31 94 ILE A C 1
ATOM 798 O O . ILE A 1 94 ? 18.109 -7.598 14.359 1 81.31 94 ILE A O 1
ATOM 802 N N . THR A 1 95 ? 17.594 -5.672 13.375 1 88.62 95 THR A N 1
ATOM 803 C CA . THR A 1 95 ? 18.859 -5.043 13.727 1 88.62 95 THR A CA 1
ATOM 804 C C . THR A 1 95 ? 18.719 -4.238 15.016 1 88.62 95 THR A C 1
ATOM 806 O O . THR A 1 95 ? 19.719 -3.887 15.648 1 88.62 95 THR A O 1
ATOM 809 N N . GLY A 1 96 ? 17.469 -3.92 15.375 1 90.25 96 GLY A N 1
ATOM 810 C CA . GLY A 1 96 ? 17.25 -3.084 16.547 1 90.25 96 GLY A CA 1
ATOM 811 C C . GLY A 1 96 ? 17.578 -1.622 16.297 1 90.25 96 GLY A C 1
ATOM 812 O O . GLY A 1 96 ? 17.547 -0.814 17.234 1 90.25 96 GLY A O 1
ATOM 813 N N . LYS A 1 97 ? 17.922 -1.325 15.148 1 94 97 LYS A N 1
ATOM 814 C CA . LYS A 1 97 ? 18.266 0.048 14.797 1 94 97 LYS A CA 1
ATOM 815 C C . LYS A 1 97 ? 17.062 0.784 14.203 1 94 97 LYS A C 1
ATOM 817 O O . LYS A 1 97 ? 16.172 0.16 13.633 1 94 97 LYS A O 1
ATOM 822 N N . PRO A 1 98 ? 17.047 2.088 14.406 1 94.12 98 PRO A N 1
ATOM 823 C CA . PRO A 1 98 ? 15.945 2.859 13.828 1 94.12 98 PRO A CA 1
ATOM 824 C C . PRO A 1 98 ? 15.906 2.771 12.305 1 94.12 98 PRO A C 1
ATOM 826 O O . PRO A 1 98 ? 16.953 2.76 11.648 1 94.12 98 PRO A O 1
ATOM 829 N N . LEU A 1 99 ? 14.688 2.615 11.75 1 95.25 99 LEU A N 1
ATOM 830 C CA . LEU A 1 99 ? 14.492 2.645 10.305 1 95.25 99 LEU A CA 1
ATOM 831 C C . LEU A 1 99 ? 14.562 4.07 9.773 1 95.25 99 LEU A C 1
ATOM 833 O O . LEU A 1 99 ? 14.43 5.031 10.539 1 95.25 99 LEU A O 1
ATOM 837 N N . LYS A 1 100 ? 14.82 4.176 8.484 1 93.94 100 LYS A N 1
ATOM 838 C CA . LYS A 1 100 ? 14.898 5.496 7.867 1 93.94 100 LYS A CA 1
ATOM 839 C C . LYS A 1 100 ? 13.602 6.273 8.062 1 93.94 100 LYS A C 1
ATOM 841 O O . LYS A 1 100 ? 12.516 5.742 7.828 1 93.94 100 LYS A O 1
ATOM 846 N N . SER A 1 101 ? 13.641 7.449 8.555 1 96.44 101 SER A N 1
ATOM 847 C CA . SER A 1 101 ? 12.516 8.359 8.695 1 96.44 101 SER A CA 1
AT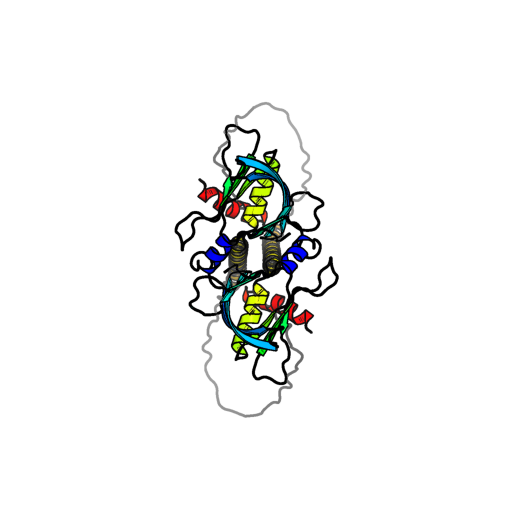OM 848 C C . SER A 1 101 ? 12.641 9.547 7.75 1 96.44 101 SER A C 1
ATOM 850 O O . SER A 1 101 ? 13.711 9.781 7.18 1 96.44 101 SER A O 1
ATOM 852 N N . TYR A 1 102 ? 11.555 10.211 7.516 1 97.56 102 TYR A N 1
ATOM 853 C CA . TYR A 1 102 ? 11.523 11.367 6.625 1 97.56 102 TYR A CA 1
ATOM 854 C C . TYR A 1 102 ? 11.008 12.602 7.352 1 97.56 102 TYR A C 1
ATOM 856 O O . TYR A 1 102 ? 9.891 12.602 7.879 1 97.56 102 TYR A O 1
ATOM 864 N N . ILE A 1 103 ? 11.891 13.586 7.441 1 96.69 103 ILE A N 1
ATOM 865 C CA . ILE A 1 103 ? 11.484 14.867 8.008 1 96.69 103 ILE A CA 1
ATOM 866 C C . ILE A 1 103 ? 11.141 15.844 6.887 1 96.69 103 ILE A C 1
ATOM 868 O O . ILE A 1 103 ? 12 16.203 6.078 1 96.69 103 ILE A O 1
ATOM 872 N N . LEU A 1 104 ? 9.898 16.281 6.883 1 97.5 104 LEU A N 1
ATOM 873 C CA . LEU A 1 104 ? 9.375 17.188 5.867 1 97.5 104 LEU A CA 1
ATOM 874 C C . LEU A 1 104 ? 8.852 18.469 6.5 1 97.5 104 LEU A C 1
ATOM 876 O O . LEU A 1 104 ? 8.508 18.484 7.684 1 97.5 104 LEU A O 1
ATOM 880 N N . ALA A 1 105 ? 8.82 19.5 5.664 1 96.81 105 ALA A N 1
ATOM 881 C CA . ALA A 1 105 ? 8.336 20.766 6.195 1 96.81 105 ALA A CA 1
ATOM 882 C C . ALA A 1 105 ? 7.562 21.547 5.137 1 96.81 105 ALA A C 1
ATOM 884 O O . ALA A 1 105 ? 7.875 21.469 3.947 1 96.81 105 ALA A O 1
ATOM 885 N N . THR A 1 106 ? 6.547 22.266 5.566 1 96.44 106 THR A N 1
ATOM 886 C CA . THR A 1 106 ? 5.785 23.156 4.711 1 96.44 106 THR A CA 1
ATOM 887 C C . THR A 1 106 ? 6.117 24.609 5.027 1 96.44 106 THR A C 1
ATOM 889 O O . THR A 1 106 ? 6.746 24.906 6.051 1 96.44 106 THR A O 1
ATOM 892 N N . ASP A 1 107 ? 5.707 25.547 4.137 1 93.06 107 ASP A N 1
ATOM 893 C CA . ASP A 1 107 ? 5.949 26.969 4.332 1 93.06 107 ASP A CA 1
ATOM 894 C C . ASP A 1 107 ? 4.84 27.609 5.164 1 93.06 107 ASP A C 1
ATOM 896 O O . ASP A 1 107 ? 4.992 28.719 5.66 1 93.06 107 ASP A O 1
ATOM 900 N N . ASN A 1 108 ? 3.709 26.984 5.32 1 93.12 108 ASN A N 1
ATOM 901 C CA . ASN A 1 108 ? 2.59 27.516 6.09 1 93.12 108 ASN A CA 1
ATOM 902 C C . ASN A 1 108 ? 1.867 26.422 6.859 1 93.12 108 ASN A C 1
ATOM 904 O O . ASN A 1 108 ? 1.976 25.234 6.516 1 93.12 108 ASN A O 1
ATOM 908 N N . HIS A 1 109 ? 1.191 26.844 7.832 1 90.94 109 HIS A N 1
ATOM 909 C CA . HIS A 1 109 ? 0.523 25.938 8.75 1 90.94 109 HIS A CA 1
ATOM 910 C C . HIS A 1 109 ? -0.644 25.219 8.078 1 90.94 109 HIS A C 1
ATOM 912 O O . HIS A 1 109 ? -0.898 24.047 8.336 1 90.94 109 HIS A O 1
ATOM 918 N N . SER A 1 110 ? -1.354 25.875 7.266 1 94.69 110 SER A N 1
ATOM 919 C CA . SER A 1 110 ? -2.5 25.297 6.574 1 94.69 110 SER A CA 1
ATOM 920 C C . SER A 1 110 ? -2.082 24.109 5.711 1 94.69 110 SER A C 1
ATOM 922 O O . SER A 1 110 ? -2.727 23.062 5.738 1 94.69 110 SER A O 1
ATOM 924 N N . ASP A 1 111 ? -0.984 24.266 4.992 1 96.19 111 ASP A N 1
ATOM 925 C CA . ASP A 1 111 ? -0.466 23.172 4.168 1 96.19 111 ASP A CA 1
ATOM 926 C C . ASP A 1 111 ? -0.027 22 5.031 1 96.19 111 ASP A C 1
ATOM 928 O O . ASP A 1 111 ? -0.248 20.844 4.672 1 96.19 111 ASP A O 1
ATOM 932 N N . MET A 1 112 ? 0.605 22.359 6.125 1 94.31 112 MET A N 1
ATOM 933 C CA . MET A 1 112 ? 1.036 21.297 7.039 1 94.31 112 MET A CA 1
ATOM 934 C C . MET A 1 112 ? -0.152 20.469 7.512 1 94.31 112 MET A C 1
ATOM 936 O O . MET A 1 112 ? -0.096 19.234 7.508 1 94.31 112 MET A O 1
ATOM 940 N N . GLU A 1 113 ? -1.217 21.094 7.848 1 93.06 113 GLU A N 1
ATOM 941 C CA . GLU A 1 113 ? -2.416 20.406 8.32 1 93.06 113 GLU A CA 1
ATOM 942 C C . GLU A 1 113 ? -3.008 19.516 7.227 1 93.06 113 GLU A C 1
ATOM 944 O O . GLU A 1 113 ? -3.459 18.406 7.504 1 93.06 113 GLU A O 1
ATOM 949 N N . GLN A 1 114 ? -3.029 19.984 6.09 1 95.88 114 GLN A N 1
ATOM 950 C CA . GLN A 1 114 ? -3.562 19.219 4.965 1 95.88 114 GLN A CA 1
ATOM 951 C C . GLN A 1 114 ? -2.736 17.969 4.711 1 95.88 114 GLN A C 1
ATOM 953 O O . GLN A 1 114 ? -3.289 16.891 4.484 1 95.88 114 GLN A O 1
ATOM 958 N N . TRP A 1 115 ? -1.418 18.109 4.781 1 97.06 115 TRP A N 1
ATOM 959 C CA . TRP A 1 115 ? -0.532 16.969 4.582 1 97.06 115 TRP A CA 1
ATOM 960 C C . TRP A 1 115 ? -0.69 15.953 5.707 1 97.06 115 TRP A C 1
ATOM 962 O O . TRP A 1 115 ? -0.733 14.742 5.465 1 97.06 115 TRP A O 1
ATOM 972 N N . ILE A 1 116 ? -0.74 16.469 6.879 1 94.75 116 ILE A N 1
ATOM 973 C CA . ILE A 1 116 ? -0.896 15.594 8.031 1 94.75 116 ILE A CA 1
ATOM 974 C C . ILE A 1 116 ? -2.197 14.805 7.902 1 94.75 116 ILE A C 1
ATOM 976 O O . ILE A 1 116 ? -2.221 13.594 8.133 1 94.75 116 ILE A O 1
ATOM 980 N N . LYS A 1 117 ? -3.215 15.453 7.555 1 91.94 117 LYS A N 1
ATOM 981 C CA . LYS A 1 117 ? -4.504 14.797 7.371 1 91.94 117 LYS A CA 1
ATOM 982 C C . LYS A 1 117 ? -4.43 13.734 6.273 1 91.94 117 LYS A C 1
ATOM 984 O O . LYS A 1 117 ? -4.867 12.602 6.473 1 91.94 117 LYS A O 1
ATOM 989 N N . ALA A 1 118 ? -3.912 14.102 5.168 1 95.56 118 ALA A N 1
ATOM 990 C CA . ALA A 1 118 ? -3.797 13.188 4.035 1 95.56 118 ALA A CA 1
ATOM 991 C C . ALA A 1 118 ? -2.953 11.969 4.395 1 95.56 118 ALA A C 1
ATOM 993 O O . ALA A 1 118 ? -3.34 10.828 4.113 1 95.56 118 ALA A O 1
ATOM 994 N N . LEU A 1 119 ? -1.854 12.203 5.066 1 95.94 119 LEU A N 1
ATOM 995 C CA . LEU A 1 119 ? -0.942 11.133 5.445 1 95.94 119 LEU A CA 1
ATOM 996 C C . LEU A 1 119 ? -1.568 10.234 6.508 1 95.94 119 LEU A C 1
ATOM 998 O O . LEU A 1 119 ? -1.362 9.023 6.5 1 95.94 119 LEU A O 1
ATOM 1002 N N . SER A 1 120 ? -2.266 10.836 7.359 1 90.5 120 SER A N 1
ATOM 1003 C CA . SER A 1 120 ? -2.914 10.07 8.422 1 90.5 120 SER A CA 1
ATOM 1004 C C . SER A 1 120 ? -3.977 9.133 7.859 1 90.5 120 SER A C 1
ATOM 1006 O O . SER A 1 120 ? -4.246 8.07 8.43 1 90.5 120 SER A O 1
ATOM 1008 N N . CYS A 1 121 ? -4.504 9.477 6.746 1 89.5 121 CYS A N 1
ATOM 1009 C CA . CYS A 1 121 ? -5.586 8.703 6.145 1 89.5 121 CYS A CA 1
ATOM 1010 C C . CYS A 1 121 ? -5.055 7.766 5.07 1 89.5 121 CYS A C 1
ATOM 1012 O O . CYS A 1 121 ? -5.812 6.984 4.492 1 89.5 121 CYS A O 1
ATOM 1014 N N . ALA A 1 122 ? -3.824 7.797 4.891 1 93.69 122 ALA A N 1
ATOM 1015 C CA . ALA A 1 122 ? -3.264 7.086 3.744 1 93.69 122 ALA A CA 1
ATOM 1016 C C . ALA A 1 122 ? -2.959 5.633 4.094 1 93.69 122 ALA A C 1
ATOM 1018 O O . ALA A 1 122 ? -2.797 4.793 3.205 1 93.69 122 ALA A O 1
ATOM 1019 N N . SER A 1 123 ? -2.893 5.312 5.34 1 87.38 123 SER A N 1
ATOM 1020 C CA . SER A 1 123 ? -2.488 3.967 5.73 1 87.38 123 SER A CA 1
ATOM 1021 C C . SER A 1 123 ? -3.549 2.939 5.352 1 87.38 123 SER A C 1
ATOM 1023 O O . SER A 1 123 ? -4.746 3.205 5.461 1 87.38 123 SER A O 1
ATOM 1025 N N . TYR A 1 124 ? -3.127 1.798 4.891 1 88.81 124 TYR A N 1
ATOM 1026 C CA . TYR A 1 124 ? -4.012 0.683 4.57 1 88.81 124 TYR A CA 1
ATOM 1027 C C . TYR A 1 124 ? -4.734 0.186 5.816 1 88.81 124 TYR A C 1
ATOM 1029 O O . TYR A 1 124 ? -5.938 -0.094 5.773 1 88.81 124 TYR A O 1
ATOM 1037 N N . ASP A 1 125 ? -4.031 0.084 6.855 1 84 125 ASP A N 1
ATOM 1038 C CA . ASP A 1 125 ? -4.59 -0.354 8.133 1 84 125 ASP A CA 1
ATOM 1039 C C . ASP A 1 125 ? -5.699 0.586 8.602 1 84 125 ASP A C 1
ATOM 1041 O O . ASP A 1 125 ? -6.691 0.143 9.18 1 84 125 ASP A O 1
ATOM 1045 N N . TYR A 1 126 ? -5.465 1.828 8.43 1 85.19 126 TYR A N 1
ATOM 1046 C CA . TYR A 1 126 ? -6.496 2.811 8.75 1 85.19 126 TYR A CA 1
ATOM 1047 C C . TYR A 1 126 ? -7.781 2.52 7.984 1 85.19 126 TYR A C 1
ATOM 1049 O O . TYR A 1 126 ? -8.867 2.527 8.57 1 85.19 126 TYR A O 1
ATOM 1057 N N . LEU A 1 127 ? -7.73 2.285 6.77 1 87.38 127 LEU A N 1
ATOM 1058 C CA . LEU A 1 127 ? -8.906 2.016 5.941 1 87.38 127 LEU A CA 1
ATOM 1059 C C . LEU A 1 127 ? -9.609 0.741 6.395 1 87.38 127 LEU A C 1
ATOM 1061 O O . LEU A 1 127 ? -10.836 0.695 6.457 1 87.38 127 LEU A O 1
ATOM 1065 N N . LYS A 1 128 ? -8.82 -0.255 6.684 1 87.62 128 LYS A N 1
ATOM 1066 C CA . LYS A 1 128 ? -9.391 -1.505 7.176 1 87.62 128 LYS A CA 1
ATOM 1067 C C . LYS A 1 128 ? -10.164 -1.282 8.469 1 87.62 128 LYS A C 1
ATOM 1069 O O . LYS A 1 128 ? -11.234 -1.862 8.664 1 87.62 128 LYS A O 1
ATOM 1074 N N . MET A 1 129 ? -9.609 -0.535 9.297 1 88.25 129 MET A N 1
ATOM 1075 C CA . MET A 1 129 ? -10.281 -0.194 10.547 1 88.25 129 MET A CA 1
ATOM 1076 C C . MET A 1 129 ? -11.586 0.549 10.281 1 88.25 129 MET A C 1
ATOM 1078 O O . MET A 1 129 ? -12.602 0.277 10.922 1 88.25 129 MET A O 1
ATOM 1082 N N . VAL A 1 130 ? -11.594 1.447 9.398 1 86.81 130 VAL A N 1
ATOM 1083 C CA . VAL A 1 130 ? -12.773 2.223 9.031 1 86.81 130 VAL A CA 1
ATOM 1084 C C . VAL A 1 130 ? -13.852 1.295 8.484 1 86.81 130 VAL A C 1
ATOM 1086 O O . VAL A 1 130 ? -15.023 1.415 8.844 1 86.81 130 VAL A O 1
ATOM 1089 N N . VAL A 1 131 ? -13.43 0.454 7.602 1 87.38 131 VAL A N 1
ATOM 1090 C CA . VAL A 1 131 ? -14.367 -0.509 7.027 1 87.38 131 VAL A CA 1
ATOM 1091 C C . VAL A 1 131 ? -15.008 -1.335 8.141 1 87.38 131 VAL A C 1
ATOM 1093 O O . VAL A 1 131 ? -16.234 -1.499 8.172 1 87.38 131 VAL A O 1
ATOM 1096 N N . SER A 1 132 ? -14.117 -1.889 8.984 1 88.5 132 SER A N 1
ATOM 1097 C CA . SER A 1 132 ? -14.617 -2.703 10.086 1 88.5 132 SER A CA 1
ATOM 1098 C C . SER A 1 132 ? -15.609 -1.926 10.945 1 88.5 132 SER A C 1
ATOM 1100 O O . SER A 1 132 ? -16.641 -2.461 11.344 1 88.5 132 SER A O 1
ATOM 1102 N N . GLU A 1 133 ? -15.336 -0.716 11.211 1 87.81 133 GLU A N 1
ATOM 1103 C CA . GLU A 1 133 ? -16.203 0.14 12.016 1 87.81 133 GLU A CA 1
ATOM 1104 C C . GLU A 1 133 ? -17.516 0.416 11.305 1 87.81 133 GLU A C 1
ATOM 1106 O O . GLU A 1 133 ? -18.594 0.357 11.914 1 87.81 133 GLU A O 1
ATOM 1111 N N . LEU A 1 134 ? -17.469 0.708 10.133 1 88.19 134 LEU A N 1
ATOM 1112 C CA . LEU A 1 134 ? -18.672 0.987 9.352 1 88.19 134 LEU A CA 1
ATOM 1113 C C . LEU A 1 134 ? -19.547 -0.258 9.234 1 88.19 134 LEU A C 1
ATOM 1115 O O . LEU A 1 134 ? -20.766 -0.172 9.312 1 88.19 134 LEU A O 1
ATOM 1119 N N . GLU A 1 135 ? -18.859 -1.338 9.023 1 84.56 135 GLU A N 1
ATOM 1120 C CA . GLU A 1 135 ? -19.594 -2.604 8.969 1 84.56 135 GLU A CA 1
ATOM 1121 C C . GLU A 1 135 ? -20.281 -2.893 10.297 1 84.56 135 GLU A C 1
ATOM 1123 O O . GLU A 1 135 ? -21.438 -3.355 10.312 1 84.56 135 GLU A O 1
ATOM 1128 N N . HIS A 1 136 ? -19.641 -2.703 11.336 1 88.25 136 HIS A N 1
ATOM 1129 C CA . HIS A 1 136 ? -20.219 -2.902 12.664 1 88.25 136 HIS A CA 1
ATOM 1130 C C . HIS A 1 136 ? -21.438 -2.002 12.883 1 88.25 136 HIS A C 1
ATOM 1132 O O . HIS A 1 136 ? -22.469 -2.459 13.352 1 88.25 136 HIS A O 1
ATOM 1138 N N . ARG A 1 137 ? -21.328 -0.839 12.508 1 85.44 137 ARG A N 1
ATOM 1139 C CA . ARG A 1 137 ? -22.422 0.119 12.648 1 85.44 137 ARG A CA 1
ATOM 1140 C C . ARG A 1 137 ? -23.609 -0.291 11.797 1 85.44 137 ARG A C 1
ATOM 1142 O O . ARG A 1 137 ? -24.766 -0.182 12.242 1 85.44 137 ARG A O 1
ATOM 1149 N N . LEU A 1 138 ? -23.375 -0.647 10.711 1 86.5 138 LEU A N 1
ATOM 1150 C CA . LEU A 1 138 ? -24.438 -1.08 9.82 1 86.5 138 LEU A CA 1
ATOM 1151 C C . LEU A 1 138 ? -25.141 -2.316 10.367 1 86.5 138 LEU A C 1
ATOM 1153 O O . LEU A 1 138 ? -26.359 -2.436 10.273 1 86.5 138 LEU A O 1
ATOM 1157 N N . SER A 1 139 ? -24.312 -3.182 10.859 1 86 139 SER A N 1
ATOM 1158 C CA . SER A 1 139 ? -24.875 -4.395 11.438 1 86 139 SER A CA 1
ATOM 1159 C C . SER A 1 139 ? -25.766 -4.074 12.641 1 86 139 SER A C 1
ATOM 1161 O O . SER A 1 139 ? -26.781 -4.719 12.852 1 86 139 SER A O 1
ATOM 1163 N N . GLU A 1 140 ? -25.391 -3.164 13.406 1 84.12 140 GLU A N 1
ATOM 1164 C CA . GLU A 1 140 ? -26.156 -2.746 14.57 1 84.12 140 GLU A CA 1
ATOM 1165 C C . GLU A 1 140 ? -27.484 -2.113 14.156 1 84.12 140 GLU A C 1
ATOM 1167 O O . GLU A 1 140 ? -28.516 -2.35 14.789 1 84.12 140 GLU A O 1
ATOM 1172 N N . LEU A 1 141 ? -27.453 -1.36 13.18 1 81.38 141 LEU A N 1
ATOM 1173 C CA . LEU A 1 141 ? -28.656 -0.679 12.711 1 81.38 141 LEU A CA 1
ATOM 1174 C C . LEU A 1 141 ? -29.625 -1.669 12.086 1 81.38 141 LEU A C 1
ATOM 1176 O O . LEU A 1 141 ? -30.844 -1.5 12.188 1 81.38 141 LEU A O 1
ATOM 1180 N N . ASN A 1 142 ? -29.078 -2.662 11.469 1 77.19 142 ASN A N 1
ATOM 1181 C CA . ASN A 1 142 ? -29.922 -3.678 10.852 1 77.19 142 ASN A CA 1
ATOM 1182 C C . ASN A 1 142 ? -30.516 -4.621 11.891 1 77.19 142 ASN A C 1
ATOM 1184 O O . ASN A 1 142 ? -31.578 -5.203 11.68 1 77.19 142 ASN A O 1
ATOM 1188 N N . GLN A 1 143 ? -29.797 -4.855 12.898 1 75.69 143 GLN A N 1
ATOM 1189 C CA . GLN A 1 143 ? -30.312 -5.695 13.977 1 75.69 143 GLN A CA 1
ATOM 1190 C C . GLN A 1 143 ? -31.406 -4.973 14.766 1 75.69 143 GLN A C 1
ATOM 1192 O O . GLN A 1 143 ? -32.375 -5.59 15.188 1 75.69 143 GLN A O 1
ATOM 1197 N N . ASP A 1 144 ? -31.297 -3.775 14.992 1 65.5 144 ASP A N 1
ATOM 1198 C CA . ASP A 1 144 ? -32.312 -2.986 15.703 1 65.5 144 ASP A CA 1
ATOM 1199 C C . ASP A 1 144 ? -33.594 -2.912 14.914 1 65.5 144 ASP A C 1
ATOM 1201 O O . ASP A 1 144 ? -34.688 -2.918 15.492 1 65.5 144 ASP A O 1
ATOM 1205 N N . ASP A 1 145 ? -33.594 -2.848 13.703 1 60.69 145 ASP A N 1
ATOM 1206 C CA . ASP A 1 145 ? -34.812 -2.848 12.883 1 60.69 145 ASP A CA 1
ATOM 1207 C C . ASP A 1 145 ? -35.562 -4.188 12.984 1 60.69 145 ASP A C 1
ATOM 1209 O O . ASP A 1 145 ? -36.781 -4.238 12.914 1 60.69 145 ASP A O 1
ATOM 1213 N N . ASN A 1 146 ? -34.812 -5.219 13.141 1 57.22 146 ASN A N 1
ATOM 1214 C CA . ASN A 1 146 ? -35.438 -6.527 13.273 1 57.22 146 ASN A CA 1
ATOM 1215 C C . ASN A 1 146 ? -36 -6.73 14.672 1 57.22 146 ASN A C 1
ATOM 1217 O O . ASN A 1 146 ? -37 -7.453 14.844 1 57.22 146 ASN A O 1
ATOM 1221 N N . LYS A 1 147 ? -35.531 -6.164 15.695 1 59 147 LYS A N 1
ATOM 1222 C CA . LYS A 1 147 ? -36.094 -6.305 17.031 1 59 147 LYS A CA 1
ATOM 1223 C C . LYS A 1 147 ? -37.406 -5.535 17.172 1 59 147 LYS A C 1
ATOM 1225 O O . LYS A 1 147 ? -38.312 -5.961 17.891 1 59 147 LYS A O 1
ATOM 1230 N N . THR A 1 148 ? -37.625 -4.422 16.625 1 54.78 148 THR A N 1
ATOM 1231 C CA . THR A 1 148 ? -38.875 -3.691 16.781 1 54.78 148 THR A CA 1
ATOM 1232 C C . THR A 1 148 ? -40.031 -4.445 16.141 1 54.78 148 THR A C 1
ATOM 1234 O O . THR A 1 148 ? -41.188 -4.344 16.578 1 54.78 148 THR A O 1
ATOM 1237 N N . THR A 1 149 ? -39.812 -5.246 15.211 1 46.75 149 THR A N 1
ATOM 1238 C CA . THR A 1 149 ? -40.938 -5.934 14.586 1 46.75 149 THR A CA 1
ATOM 1239 C C . THR A 1 149 ? -41.281 -7.199 15.359 1 46.75 149 THR A C 1
ATOM 1241 O O . THR A 1 149 ? -42.375 -7.758 15.18 1 46.75 149 THR A O 1
ATOM 1244 N N . ALA A 1 150 ? -40.344 -7.637 16.188 1 47.41 150 ALA A N 1
ATOM 1245 C CA . ALA A 1 150 ? -40.719 -8.898 16.828 1 47.41 150 ALA A CA 1
ATOM 1246 C C . ALA A 1 150 ? -41.594 -8.664 18.062 1 47.41 150 ALA A C 1
ATOM 1248 O O . ALA A 1 150 ? -41.969 -9.609 18.734 1 47.41 150 ALA A O 1
ATOM 1249 N N . THR A 1 151 ? -41.688 -7.422 18.609 1 43.31 151 THR A N 1
ATOM 1250 C CA . THR A 1 151 ? -42.406 -7.414 19.875 1 43.31 151 THR A CA 1
ATOM 1251 C C . THR A 1 151 ? -43.844 -7.855 19.688 1 43.31 151 THR A C 1
ATOM 1253 O O . THR A 1 151 ? -44.5 -8.344 20.625 1 43.31 151 THR A O 1
ATOM 1256 N N . ASN A 1 152 ? -44.562 -7.27 18.734 1 38.31 152 ASN A N 1
ATOM 1257 C CA . ASN A 1 152 ? -45.969 -7.223 19.109 1 38.31 152 ASN A CA 1
ATOM 1258 C C . ASN A 1 152 ? -46.625 -8.602 19.016 1 38.31 152 ASN A C 1
ATOM 1260 O O . ASN A 1 152 ? -47.844 -8.719 19.109 1 38.31 152 ASN A O 1
ATOM 1264 N N . ASP A 1 153 ? -46.031 -9.516 18.234 1 40.5 153 ASP A N 1
ATOM 1265 C CA . ASP A 1 153 ? -47.062 -10.523 17.969 1 40.5 153 ASP A CA 1
ATOM 1266 C C . ASP A 1 153 ? -47.312 -11.391 19.203 1 40.5 153 ASP A C 1
ATOM 1268 O O . ASP A 1 153 ? -46.719 -12.453 19.359 1 40.5 153 ASP A O 1
ATOM 1272 N N . SER A 1 154 ? -47.188 -10.82 20.453 1 37.91 154 SER A N 1
ATOM 1273 C CA . SER A 1 154 ? -47.531 -11.688 21.578 1 37.91 154 SER A CA 1
ATOM 1274 C C . SER A 1 154 ? -48.938 -12.211 21.469 1 37.91 154 SER A C 1
ATOM 1276 O O . SER A 1 154 ? -49.531 -12.664 22.453 1 37.91 154 SER A O 1
ATOM 1278 N N . ASP A 1 155 ? -49.719 -12.039 20.281 1 31.12 155 ASP A N 1
ATOM 1279 C CA . ASP A 1 155 ? -51.094 -12.422 20.562 1 31.12 155 ASP A CA 1
ATOM 1280 C C . ASP 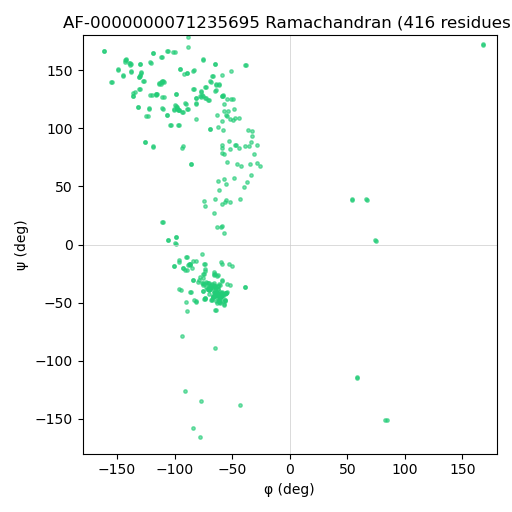A 1 155 ? -51.156 -13.805 21.203 1 31.12 155 ASP A C 1
ATOM 1282 O O . ASP A 1 155 ? -50.25 -14.625 21.031 1 31.12 155 ASP A O 1
ATOM 1286 N N . HIS A 1 156 ? -52.219 -13.953 22.062 1 30.95 156 HIS A N 1
ATOM 1287 C CA . HIS A 1 156 ? -53.031 -14.781 22.953 1 30.95 156 HIS A CA 1
ATOM 1288 C C . HIS A 1 156 ? -53.469 -16.062 22.266 1 30.95 156 HIS A C 1
ATOM 1290 O O . HIS A 1 156 ? -54.656 -16.25 22 1 30.95 156 HIS A O 1
ATOM 1296 N N . SER A 1 157 ? -52.625 -16.672 21.406 1 26.33 157 SER A N 1
ATOM 1297 C CA . SER A 1 157 ? -53.219 -17.844 20.766 1 26.33 157 SER A CA 1
ATOM 1298 C C . SER A 1 157 ? -53.688 -18.859 21.812 1 26.33 157 SER A C 1
ATOM 1300 O O . SER A 1 157 ? -52.875 -19.406 22.562 1 26.33 157 SER A O 1
ATOM 1302 N N . LYS A 1 158 ? -54.938 -18.438 22.391 1 24.47 158 LYS A N 1
ATOM 1303 C CA . LYS A 1 158 ? -55.719 -19.359 23.203 1 24.47 158 LYS A CA 1
ATOM 1304 C C . LYS A 1 158 ? -55.781 -20.734 22.547 1 24.47 158 LYS A C 1
ATOM 1306 O O . LYS A 1 158 ? -56.312 -20.875 21.438 1 24.47 158 LYS A O 1
ATOM 1311 N N . SER A 1 159 ? -54.781 -21.578 22.734 1 22.83 159 SER A N 1
ATOM 1312 C CA . SER A 1 159 ? -54.562 -22.953 22.297 1 22.83 159 SER A CA 1
ATOM 1313 C C . SER A 1 159 ? -55.781 -23.828 22.578 1 22.83 159 SER A C 1
ATOM 1315 O O . SER A 1 159 ? -56.094 -24.125 23.734 1 22.83 159 SER A O 1
ATOM 1317 N N . THR A 1 160 ? -57 -23.234 21.891 1 22.88 160 THR A N 1
ATOM 1318 C CA . THR A 1 160 ? -58.188 -24.062 22.109 1 22.88 160 THR A CA 1
ATOM 1319 C C . THR A 1 160 ? -57.906 -25.516 21.734 1 22.88 160 THR A C 1
ATOM 1321 O O . THR A 1 160 ? -57.375 -25.781 20.641 1 22.88 160 THR A O 1
ATOM 1324 N N . SER A 1 161 ? -57.812 -26.312 22.719 1 23.83 161 SER A N 1
ATOM 1325 C CA . SER A 1 161 ? -57.5 -27.734 22.844 1 23.83 161 SER A CA 1
ATOM 1326 C C . SER A 1 161 ? -58.5 -28.578 22.047 1 23.83 161 SER A C 1
ATOM 1328 O O . SER A 1 161 ? -58.594 -29.797 22.234 1 23.83 161 SER A O 1
ATOM 1330 N N . SER A 1 162 ? -58.969 -27.922 20.781 1 20.27 162 SER A N 1
ATOM 1331 C CA . SER A 1 162 ? -60.156 -28.703 20.359 1 20.27 162 SER A CA 1
ATOM 1332 C C . SER A 1 162 ? -59.781 -30.156 20.141 1 20.27 162 SER A C 1
ATOM 1334 O O . SER A 1 162 ? -58.688 -30.469 19.641 1 20.27 162 SER A O 1
ATOM 1336 N N . PRO A 1 163 ? -60.781 -30.969 20.484 1 21.45 163 PRO A N 1
ATOM 1337 C CA . PRO A 1 163 ? -60.812 -32.406 20.797 1 21.45 163 PRO A CA 1
ATOM 1338 C C . PRO A 1 163 ? -60.438 -33.281 19.578 1 21.45 163 PRO A C 1
ATOM 1340 O O . PRO A 1 163 ? -59.562 -34.125 19.656 1 21.45 163 PRO A O 1
ATOM 1343 N N . ILE A 1 164 ? -61.531 -33.625 18.781 1 20.78 164 ILE A N 1
ATOM 1344 C CA . ILE A 1 164 ? -61.969 -35 18.797 1 20.78 164 ILE A CA 1
ATOM 1345 C C . ILE A 1 164 ? -61.312 -35.781 17.672 1 20.78 164 ILE A C 1
ATOM 1347 O O . ILE A 1 164 ? -60.688 -36.812 17.891 1 20.78 164 ILE A O 1
ATOM 1351 N N . LEU A 1 165 ? -61.906 -35.562 16.375 1 18.89 165 LEU A N 1
ATOM 1352 C CA . LEU A 1 165 ? -62.625 -36.562 15.602 1 18.89 165 LEU A CA 1
ATOM 1353 C C . LEU A 1 165 ? -61.656 -37.344 14.727 1 18.89 165 LEU A C 1
ATOM 1355 O O . LEU A 1 165 ? -60.562 -36.875 14.398 1 18.89 165 LEU A O 1
ATOM 1359 N N . SER A 1 166 ? -62.312 -38.375 13.961 1 20.03 166 SER A N 1
ATOM 1360 C CA . SER A 1 166 ? -62.25 -39.75 13.43 1 20.03 166 SER A CA 1
ATOM 1361 C C . SER A 1 166 ? -61.469 -39.781 12.109 1 20.03 166 SER A C 1
ATOM 1363 O O . SER A 1 166 ? -61.312 -38.75 11.469 1 20.03 166 SER A O 1
ATOM 1365 N N . ARG A 1 167 ? -61.75 -40.844 11.328 1 19.92 167 ARG A N 1
ATOM 1366 C CA . ARG A 1 167 ? -61.031 -41.812 10.531 1 19.92 167 ARG A CA 1
ATOM 1367 C C . ARG A 1 167 ? -60.844 -41.344 9.102 1 19.92 167 ARG A C 1
ATOM 1369 O O . ARG A 1 167 ? -59.781 -41.531 8.508 1 19.92 167 ARG A O 1
ATOM 1376 N N . SER A 1 168 ? -62 -40.875 8.438 1 19.59 168 SER A N 1
ATOM 1377 C CA . SER A 1 168 ? -62.219 -41.625 7.211 1 19.59 168 SER A CA 1
ATOM 1378 C C . SER A 1 168 ? -61.281 -41.188 6.105 1 19.59 168 SER A C 1
ATOM 1380 O O . SER A 1 168 ? -60.562 -40.188 6.266 1 19.59 168 SER A O 1
ATOM 1382 N N . ASP A 1 169 ? -61.875 -41 4.859 1 22.62 169 ASP A N 1
ATOM 1383 C CA . ASP A 1 169 ? -61.75 -41.438 3.475 1 22.62 169 ASP A CA 1
ATOM 1384 C C . ASP A 1 169 ? -60.844 -40.5 2.674 1 22.62 169 ASP A C 1
ATOM 1386 O O . ASP A 1 169 ? -60.812 -39.312 2.951 1 22.62 169 ASP A O 1
ATOM 1390 N N . SER A 1 170 ? -60.094 -41.094 1.673 1 23.42 170 SER A N 1
ATOM 1391 C CA . SER A 1 170 ? -58.875 -40.906 0.904 1 23.42 170 SER A CA 1
ATOM 1392 C C . SER A 1 170 ? -59.031 -39.844 -0.176 1 23.42 170 SER A C 1
ATOM 1394 O O . SER A 1 170 ? -58.125 -39.625 -0.979 1 23.42 170 SER A O 1
ATOM 1396 N N . THR A 1 171 ? -60.281 -39.344 -0.396 1 22.52 171 THR A N 1
ATOM 1397 C CA . THR A 1 171 ? -60.375 -38.906 -1.786 1 22.52 171 THR A CA 1
ATOM 1398 C C . THR A 1 171 ? -59.406 -37.781 -2.066 1 22.52 171 THR A C 1
ATOM 1400 O O . THR A 1 171 ? -59.375 -36.781 -1.343 1 22.52 171 THR A O 1
ATOM 1403 N N . GLN A 1 172 ? -58.406 -38.094 -2.879 1 20.8 172 GLN A N 1
ATOM 1404 C CA . GLN A 1 172 ? -57.219 -37.375 -3.33 1 20.8 172 GLN A CA 1
ATOM 1405 C C . GLN A 1 172 ? -57.594 -36.094 -4.094 1 20.8 172 GLN A C 1
ATOM 1407 O O . GLN A 1 172 ? -57.875 -36.156 -5.289 1 20.8 172 GLN A O 1
ATOM 1412 N N . GLN A 1 173 ? -58.531 -35.281 -3.561 1 19.52 173 GLN A N 1
ATOM 1413 C CA . GLN A 1 173 ? -58.875 -34.188 -4.469 1 19.52 173 GLN A CA 1
ATOM 1414 C C . GLN A 1 173 ? -57.656 -33.406 -4.906 1 19.52 173 GLN A C 1
ATOM 1416 O O . GLN A 1 173 ? -56.844 -32.969 -4.066 1 19.52 173 GLN A O 1
ATOM 1421 N N . GLN A 1 174 ? -57.344 -33.562 -6.184 1 23.09 174 GLN A N 1
ATOM 1422 C CA . GLN A 1 174 ? -56.281 -32.969 -6.961 1 23.09 174 GLN A CA 1
ATOM 1423 C C . GLN A 1 174 ? -56.312 -31.438 -6.902 1 23.09 174 GLN A C 1
ATOM 1425 O O . GLN A 1 174 ? -57.219 -30.812 -7.461 1 23.09 174 GLN A O 1
ATOM 1430 N N . GLN A 1 175 ? -56.344 -30.859 -5.742 1 23.23 175 GLN A N 1
ATOM 1431 C CA . GLN A 1 175 ? -56.438 -29.406 -5.75 1 23.23 175 GLN A CA 1
ATOM 1432 C C . GLN A 1 175 ? -55.406 -28.781 -6.68 1 23.23 175 GLN A C 1
ATOM 1434 O O . GLN A 1 175 ? -54.219 -29.109 -6.609 1 23.23 175 GLN A O 1
ATOM 1439 N N . ARG A 1 176 ? -55.938 -28.281 -7.801 1 25.5 176 ARG A N 1
ATOM 1440 C CA . ARG A 1 176 ? -55.25 -27.531 -8.828 1 25.5 176 ARG A CA 1
ATOM 1441 C C . ARG A 1 176 ? -54.469 -26.359 -8.219 1 25.5 176 ARG A C 1
ATOM 1443 O O . ARG A 1 176 ? -55.031 -25.531 -7.52 1 25.5 176 ARG A O 1
ATOM 1450 N N . PHE A 1 177 ? -53.219 -26.656 -7.695 1 23.98 177 PHE A N 1
ATOM 1451 C CA . PHE A 1 177 ? -52.281 -25.688 -7.172 1 23.98 177 PHE A CA 1
ATOM 1452 C C . PHE A 1 177 ? -52.125 -24.516 -8.133 1 23.98 177 PHE A C 1
ATOM 1454 O O . PHE A 1 177 ? -51.719 -24.703 -9.289 1 23.98 177 PHE A O 1
ATOM 1461 N N . ASN A 1 178 ? -53 -23.5 -8.039 1 24.52 178 ASN A N 1
ATOM 1462 C CA . ASN A 1 178 ? -52.812 -22.312 -8.859 1 24.52 178 ASN A CA 1
ATOM 1463 C C . ASN A 1 178 ? -51.469 -21.656 -8.617 1 24.52 178 ASN A C 1
ATOM 1465 O O . ASN A 1 178 ? -51.156 -21.281 -7.484 1 24.52 178 ASN A O 1
ATOM 1469 N N . PRO A 1 179 ? -50.438 -21.891 -9.461 1 25.05 179 PRO A N 1
ATOM 1470 C CA . PRO A 1 179 ? -49.031 -21.422 -9.398 1 25.05 179 PRO A CA 1
ATOM 1471 C C . PRO A 1 179 ? -48.938 -19.922 -9.172 1 25.05 179 PRO A C 1
ATOM 1473 O O . PRO A 1 179 ? -47.812 -19.391 -9.078 1 25.05 179 PRO A O 1
ATOM 1476 N N . PHE A 1 180 ? -49.906 -19.125 -9.391 1 27.14 180 PHE A N 1
ATOM 1477 C CA . PHE A 1 180 ? -49.656 -17.688 -9.516 1 27.14 180 PHE A CA 1
ATOM 1478 C C . PHE A 1 180 ? -49.344 -17.078 -8.148 1 27.14 180 PHE A C 1
ATOM 1480 O O . PHE A 1 180 ? -49.25 -15.852 -8.031 1 27.14 180 PHE A O 1
ATOM 1487 N N . ASP A 1 181 ? -49.781 -17.719 -7.109 1 28.31 181 ASP A N 1
ATOM 1488 C CA . ASP A 1 181 ? -49.688 -16.906 -5.895 1 28.31 181 ASP A CA 1
ATOM 1489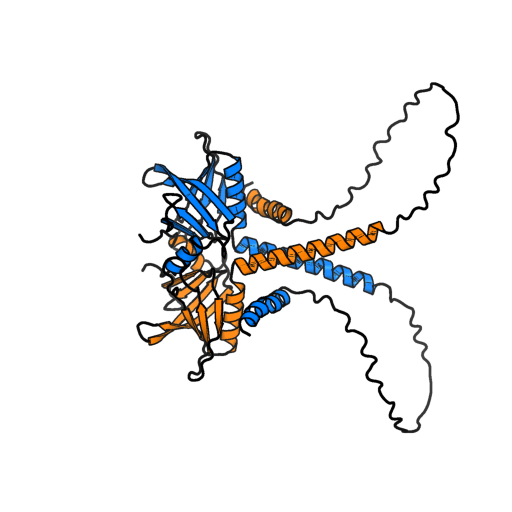 C C . ASP A 1 181 ? -48.219 -16.625 -5.551 1 28.31 181 ASP A C 1
ATOM 1491 O O . ASP A 1 181 ? -47.688 -17.156 -4.578 1 28.31 181 ASP A O 1
ATOM 1495 N N . GLU A 1 182 ? -47.344 -16.609 -6.539 1 25.91 182 GLU A N 1
ATOM 1496 C CA . GLU A 1 182 ? -45.969 -16.344 -6.105 1 25.91 182 GLU A CA 1
ATOM 1497 C C . GLU A 1 182 ? -45.875 -15 -5.379 1 25.91 182 GLU A C 1
ATOM 1499 O O . GLU A 1 182 ? -46.156 -13.953 -5.957 1 25.91 182 GLU A O 1
ATOM 1504 N N . ARG A 1 183 ? -46.188 -14.906 -4.094 1 27.67 183 ARG A N 1
ATOM 1505 C CA . ARG A 1 183 ? -46 -13.648 -3.387 1 27.67 183 ARG A CA 1
ATOM 1506 C C . ARG A 1 183 ? -44.594 -13.094 -3.656 1 27.67 183 ARG A C 1
ATOM 1508 O O . ARG A 1 183 ? -43.625 -13.852 -3.77 1 27.67 183 ARG A O 1
ATOM 1515 N N . PRO A 1 184 ? -44.5 -11.812 -4.156 1 27.5 184 PRO A N 1
ATOM 1516 C CA . PRO A 1 184 ? -43.219 -11.148 -4.41 1 27.5 184 PRO A CA 1
ATOM 1517 C C . PRO A 1 184 ? -42.25 -11.281 -3.238 1 27.5 184 PRO A C 1
ATOM 1519 O O . PRO A 1 184 ? -42.688 -11.289 -2.08 1 27.5 184 PRO A O 1
ATOM 1522 N N . ASP A 1 185 ? -41.219 -12.086 -3.428 1 27.92 185 ASP A N 1
ATOM 1523 C CA . ASP A 1 185 ? -40.062 -12.312 -2.537 1 27.92 185 ASP A CA 1
ATOM 1524 C C . ASP A 1 185 ? -39.719 -11.039 -1.775 1 27.92 185 ASP A C 1
ATOM 1526 O O . ASP A 1 185 ? -39.562 -9.969 -2.373 1 27.92 185 ASP A O 1
ATOM 1530 N N . ASP A 1 186 ? -40.156 -10.906 -0.585 1 29.95 186 ASP A N 1
ATOM 1531 C CA . ASP A 1 186 ? -39.656 -9.906 0.361 1 29.95 186 ASP A CA 1
ATOM 1532 C C . ASP A 1 186 ? -38.188 -9.625 0.143 1 29.95 186 ASP A C 1
ATOM 1534 O O . ASP A 1 186 ? -37.344 -10.547 0.152 1 29.95 186 ASP A O 1
ATOM 1538 N N . HIS A 1 187 ? -37.844 -8.633 -0.637 1 27.78 187 HIS A N 1
ATOM 1539 C CA . HIS A 1 187 ? -36.531 -8.047 -0.795 1 27.78 187 HIS A CA 1
ATOM 1540 C C . HIS A 1 187 ? -35.781 -8.008 0.532 1 27.78 187 HIS A C 1
ATOM 1542 O O . HIS A 1 187 ? -36.062 -7.172 1.389 1 27.78 187 HIS A O 1
ATOM 1548 N N . VAL A 1 188 ? -35.625 -9.133 1.274 1 28.64 188 VAL A N 1
ATOM 1549 C CA . VAL A 1 188 ? -34.688 -9.164 2.373 1 28.64 188 VAL A CA 1
ATOM 1550 C C . VAL A 1 188 ? -33.469 -8.266 2.047 1 28.64 188 VAL A C 1
ATOM 1552 O O . VAL A 1 188 ? -32.812 -8.453 1.025 1 28.64 188 VAL A O 1
ATOM 1555 N N . GLN A 1 189 ? -33.562 -7.047 2.363 1 30.62 189 GLN A N 1
ATOM 1556 C CA . GLN A 1 189 ? -32.406 -6.164 2.432 1 30.62 189 GLN A CA 1
ATOM 1557 C C . GLN A 1 189 ? -31.156 -6.922 2.895 1 30.62 189 GLN A C 1
ATOM 1559 O O . GLN A 1 189 ? -31.078 -7.355 4.047 1 30.62 189 GLN A O 1
ATOM 1564 N N . GLU A 1 190 ? -30.75 -7.898 2.189 1 33.66 190 GLU A N 1
ATOM 1565 C CA . GLU A 1 190 ? -29.516 -8.656 2.391 1 33.66 190 GLU A CA 1
ATOM 1566 C C . GLU A 1 190 ? -28.453 -7.797 3.055 1 33.66 190 GLU A C 1
ATOM 1568 O O . GLU A 1 190 ? -28.109 -6.719 2.559 1 33.66 190 GLU A O 1
ATOM 1573 N N . GLN A 1 191 ? -28.406 -7.684 4.324 1 36.31 191 GLN A N 1
ATOM 1574 C CA . GLN A 1 191 ? -27.266 -7.246 5.129 1 36.31 191 GLN A CA 1
ATOM 1575 C C . GLN A 1 191 ? -25.953 -7.523 4.414 1 36.31 191 GLN A C 1
ATOM 1577 O O . GLN A 1 191 ? -25.609 -8.68 4.168 1 36.31 191 GLN A O 1
ATOM 1582 N N . LEU A 1 192 ? -25.719 -6.832 3.348 1 38.78 192 LEU A N 1
ATOM 1583 C CA . LEU A 1 192 ? -24.484 -7.023 2.6 1 38.78 192 LEU A CA 1
ATOM 1584 C C . LEU A 1 192 ? -23.297 -7.145 3.545 1 38.78 192 LEU A C 1
ATOM 1586 O O . LEU A 1 192 ? -22.969 -6.199 4.266 1 38.78 192 LEU A O 1
ATOM 1590 N N . THR A 1 193 ? -23.25 -8.242 4.32 1 39.69 193 THR A N 1
ATOM 1591 C CA . THR A 1 193 ? -22.047 -8.562 5.07 1 39.69 193 THR A CA 1
ATOM 1592 C C . THR A 1 193 ? -20.797 -8.25 4.246 1 39.69 193 THR A C 1
ATOM 1594 O O . THR A 1 193 ? -20.891 -8.023 3.037 1 39.69 193 THR A O 1
ATOM 1597 N N . PHE A 1 194 ? -19.703 -7.992 5.016 1 43.5 194 PHE A N 1
ATOM 1598 C CA . PHE A 1 194 ? -18.406 -7.93 4.344 1 43.5 194 PHE A CA 1
ATOM 1599 C C . PHE A 1 194 ? -18.312 -8.992 3.258 1 43.5 194 PHE A C 1
ATOM 1601 O O . PHE A 1 194 ? -17.766 -8.742 2.182 1 43.5 194 PHE A O 1
ATOM 1608 N N . ALA A 1 195 ? -18.859 -10.125 3.49 1 45.69 195 ALA A N 1
ATOM 1609 C CA . ALA A 1 195 ? -18.891 -11.227 2.533 1 45.69 195 ALA A CA 1
ATOM 1610 C C . ALA A 1 195 ? -19.703 -10.867 1.298 1 45.69 195 ALA A C 1
ATOM 1612 O O . ALA A 1 195 ? -19.297 -11.156 0.17 1 45.69 195 ALA A O 1
ATOM 1613 N N . ASP A 1 196 ? -20.766 -10.148 1.533 1 48.72 196 ASP A N 1
ATOM 1614 C CA . ASP A 1 196 ? -21.641 -9.797 0.416 1 48.72 196 ASP A CA 1
ATOM 1615 C C . ASP A 1 196 ? -21 -8.719 -0.458 1 48.72 196 ASP A C 1
ATOM 1617 O O . ASP A 1 196 ? -21.125 -8.758 -1.684 1 48.72 196 ASP A O 1
ATOM 1621 N N . LEU A 1 197 ? -20.516 -7.75 0.2 1 45.97 197 LEU A N 1
ATOM 1622 C CA . LEU A 1 197 ? -19.781 -6.727 -0.535 1 45.97 197 LEU A CA 1
ATOM 1623 C C . LEU A 1 197 ? -18.641 -7.344 -1.333 1 45.97 197 LEU A C 1
ATOM 1625 O O . LEU A 1 197 ? -18.391 -6.961 -2.479 1 45.97 197 LEU A O 1
ATOM 1629 N N . HIS A 1 198 ? -17.938 -8.305 -0.71 1 47.59 198 HIS A N 1
ATOM 1630 C CA . HIS A 1 198 ? -16.906 -9.047 -1.431 1 47.59 198 HIS A CA 1
ATOM 1631 C C . HIS A 1 198 ? -17.516 -9.828 -2.596 1 47.59 198 HIS A C 1
ATOM 1633 O O . HIS A 1 198 ? -16.906 -9.93 -3.662 1 47.59 198 HIS A O 1
ATOM 1639 N N . GLU A 1 199 ? -18.578 -10.531 -2.289 1 45.41 199 GLU A N 1
ATOM 1640 C CA . GLU A 1 199 ? -19.25 -11.242 -3.375 1 45.41 199 GLU A CA 1
ATOM 1641 C C . GLU A 1 199 ? -19.688 -10.281 -4.48 1 45.41 199 GLU A C 1
ATOM 1643 O O . GLU A 1 199 ? -19.562 -10.594 -5.664 1 45.41 199 GLU A O 1
ATOM 1648 N N . ARG A 1 200 ? -20.297 -9.273 -4.078 1 40.81 200 ARG A N 1
ATOM 1649 C CA . ARG A 1 200 ? -20.781 -8.32 -5.062 1 40.81 200 ARG A CA 1
ATOM 1650 C C . ARG A 1 200 ? -19.641 -7.668 -5.824 1 40.81 200 ARG A C 1
ATOM 1652 O O . ARG A 1 200 ? -19.688 -7.539 -7.047 1 40.81 200 ARG A O 1
ATOM 1659 N N . TYR A 1 201 ? -18.812 -7.102 -5.07 1 41.44 201 TYR A N 1
ATOM 1660 C CA . TYR A 1 201 ? -17.75 -6.402 -5.785 1 41.44 201 TYR A CA 1
ATOM 1661 C C . TYR A 1 201 ? -16.688 -7.375 -6.277 1 41.44 201 TYR A C 1
ATOM 1663 O O . TYR A 1 201 ? -15.992 -7.105 -7.262 1 41.44 201 TYR A O 1
ATOM 1671 N N . GLY A 1 202 ? -16.484 -8.461 -5.566 1 39.09 202 GLY A N 1
ATOM 1672 C CA . GLY A 1 202 ? -15.719 -9.5 -6.223 1 39.09 202 GLY A CA 1
ATOM 1673 C C . GLY A 1 202 ? -16.312 -9.93 -7.555 1 39.09 202 GLY A C 1
ATOM 1674 O O . GLY A 1 202 ? -15.578 -10.32 -8.469 1 39.09 202 GLY A O 1
ATOM 1675 N N . GLN A 1 203 ? -17.578 -10.039 -7.559 1 34.28 203 GLN A N 1
ATOM 1676 C CA . GLN A 1 203 ? -18.234 -10.336 -8.82 1 34.28 203 GLN A CA 1
ATOM 1677 C C . GLN A 1 203 ? -17.969 -9.242 -9.852 1 34.28 203 GLN A C 1
ATOM 1679 O O . GLN A 1 203 ? -17.938 -9.516 -11.055 1 34.28 203 GLN A O 1
ATOM 1684 N N . ARG A 1 204 ? -18.094 -8.062 -9.461 1 34.5 204 ARG A N 1
ATOM 1685 C CA . ARG A 1 204 ? -17.734 -7.066 -10.469 1 34.5 204 ARG A CA 1
ATOM 1686 C C . ARG A 1 204 ? -16.344 -7.344 -11.047 1 34.5 204 ARG A C 1
ATOM 1688 O O . ARG A 1 204 ? -16.078 -7.016 -12.203 1 34.5 204 ARG A O 1
ATOM 1695 N N . ILE A 1 205 ? -15.539 -7.809 -10.227 1 31.55 205 ILE A N 1
ATOM 1696 C CA . ILE A 1 205 ? -14.273 -8.234 -10.797 1 31.55 205 ILE A CA 1
ATOM 1697 C C . ILE A 1 205 ? -14.492 -9.461 -11.688 1 31.55 205 ILE A C 1
ATOM 1699 O O . ILE A 1 205 ? -13.875 -9.586 -12.742 1 31.55 205 ILE A O 1
ATOM 1703 N N . ARG A 1 206 ? -15.375 -10.289 -11.328 1 30.38 206 ARG A N 1
ATOM 1704 C CA . ARG A 1 206 ? -15.648 -11.352 -12.289 1 30.38 206 ARG A CA 1
ATOM 1705 C C . ARG A 1 206 ? -16.359 -10.812 -13.523 1 30.38 206 ARG A C 1
ATOM 1707 O O . ARG A 1 206 ? -16.312 -11.43 -14.586 1 30.38 206 ARG A O 1
ATOM 1714 N N . LYS A 1 207 ? -17.328 -9.938 -13.344 1 30.12 207 LYS A N 1
ATOM 1715 C CA . LYS A 1 207 ? -18.078 -9.547 -14.539 1 30.12 207 LYS A CA 1
ATOM 1716 C C . LYS A 1 207 ? -17.156 -8.898 -15.57 1 30.12 207 LYS A C 1
ATOM 1718 O O . LYS A 1 207 ? -17.562 -8.672 -16.719 1 30.12 207 LYS A O 1
ATOM 1723 N N . CYS A 1 208 ? -16.188 -8.18 -15.172 1 26.16 208 CYS A N 1
ATOM 1724 C CA . CYS A 1 208 ? -15.391 -7.809 -16.328 1 26.16 208 CYS A CA 1
ATOM 1725 C C . CYS A 1 208 ? -14.859 -9.039 -17.047 1 26.16 208 CYS A C 1
ATOM 1727 O O . CYS A 1 208 ? -14.164 -8.922 -18.062 1 26.16 208 CYS A O 1
ATOM 1729 N N . PHE A 1 209 ? -14.906 -10.133 -16.359 1 25.28 209 PHE A N 1
ATOM 1730 C CA . PHE A 1 209 ? -14.453 -11.281 -17.141 1 25.28 209 PHE A CA 1
ATOM 1731 C C . PHE A 1 209 ? -15.617 -11.906 -17.891 1 25.28 209 PHE A C 1
ATOM 1733 O O . PHE A 1 209 ? -15.422 -12.82 -18.703 1 25.28 209 PHE A O 1
ATOM 1740 N N . ILE A 1 210 ? -16.828 -11.695 -17.469 1 23.77 210 ILE A N 1
ATOM 1741 C CA . ILE A 1 210 ? -17.719 -12.25 -18.484 1 23.77 210 ILE A CA 1
ATOM 1742 C C . ILE A 1 210 ? -17.875 -11.258 -19.625 1 23.77 210 ILE A C 1
ATOM 1744 O O . ILE A 1 210 ? -18.078 -10.062 -19.406 1 23.77 210 ILE A O 1
ATOM 1748 N N . MET B 1 1 ? 17.438 6.883 -14.164 1 59.12 1 MET B N 1
ATOM 1749 C CA . MET B 1 1 ? 17.891 6.762 -12.781 1 59.12 1 MET B CA 1
ATOM 1750 C C . MET B 1 1 ? 16.922 5.914 -11.961 1 59.12 1 MET B C 1
ATOM 1752 O O . MET B 1 1 ? 15.719 5.898 -12.234 1 59.12 1 MET B O 1
ATOM 1756 N N . LYS B 1 2 ? 17.359 4.965 -11.125 1 84.38 2 LYS B N 1
ATOM 1757 C CA . LYS B 1 2 ? 16.562 4.031 -10.336 1 84.38 2 LYS B CA 1
ATOM 1758 C C . LYS B 1 2 ? 15.828 4.75 -9.211 1 84.38 2 LYS B C 1
ATOM 1760 O O . LYS B 1 2 ? 16.406 5.582 -8.516 1 84.38 2 LYS B O 1
ATOM 1765 N N . MET B 1 3 ? 14.547 4.648 -9.117 1 91.69 3 MET B N 1
ATOM 1766 C CA . MET B 1 3 ? 13.688 5.258 -8.109 1 91.69 3 MET B CA 1
ATOM 1767 C C . MET B 1 3 ? 14.086 4.812 -6.711 1 91.69 3 MET B C 1
ATOM 1769 O O . MET B 1 3 ? 14.297 3.625 -6.469 1 91.69 3 MET B O 1
ATOM 1773 N N . LYS B 1 4 ? 14.305 5.809 -5.82 1 94.19 4 LYS B N 1
ATOM 1774 C CA . LYS B 1 4 ? 14.664 5.512 -4.438 1 94.19 4 LYS B CA 1
ATOM 1775 C C . LYS B 1 4 ? 13.461 4.984 -3.66 1 94.19 4 LYS B C 1
ATOM 1777 O O . LYS B 1 4 ? 12.352 5.492 -3.809 1 94.19 4 LYS B O 1
ATOM 1782 N N . LEU B 1 5 ? 13.711 3.916 -2.887 1 94.5 5 LEU B N 1
ATOM 1783 C CA . LEU B 1 5 ? 12.641 3.305 -2.107 1 94.5 5 LEU B CA 1
ATOM 1784 C C . LEU B 1 5 ? 13.07 3.111 -0.656 1 94.5 5 LEU B C 1
ATOM 1786 O O . LEU B 1 5 ? 14.266 3.076 -0.354 1 94.5 5 LEU B O 1
ATOM 1790 N N . ASN B 1 6 ? 12.078 3.057 0.193 1 94.5 6 ASN B N 1
ATOM 1791 C CA . ASN B 1 6 ? 12.352 2.703 1.582 1 94.5 6 ASN B CA 1
ATOM 1792 C C . ASN B 1 6 ? 12.367 1.191 1.783 1 94.5 6 ASN B C 1
ATOM 1794 O O . ASN B 1 6 ? 11.586 0.658 2.572 1 94.5 6 ASN B O 1
ATOM 1798 N N . ASP B 1 7 ? 13.359 0.558 1.249 1 92.25 7 ASP B N 1
ATOM 1799 C CA . ASP B 1 7 ? 13.469 -0.896 1.167 1 92.25 7 ASP B CA 1
ATOM 1800 C C . ASP B 1 7 ? 13.547 -1.52 2.559 1 92.25 7 ASP B C 1
ATOM 1802 O O . ASP B 1 7 ? 12.93 -2.555 2.818 1 92.25 7 ASP B O 1
ATOM 1806 N N . ARG B 1 8 ? 14.352 -0.903 3.443 1 92.69 8 ARG B N 1
ATOM 1807 C CA . ARG B 1 8 ? 14.531 -1.467 4.777 1 92.69 8 ARG B CA 1
ATOM 1808 C C . ARG B 1 8 ? 13.211 -1.488 5.547 1 92.69 8 ARG B C 1
ATOM 1810 O O . ARG B 1 8 ? 12.953 -2.418 6.312 1 92.69 8 ARG B O 1
ATOM 1817 N N . CYS B 1 9 ? 12.406 -0.465 5.332 1 94.12 9 CYS B N 1
ATOM 1818 C CA . CYS B 1 9 ? 11.102 -0.411 5.973 1 94.12 9 CYS B CA 1
ATOM 1819 C C . CYS B 1 9 ? 10.188 -1.519 5.449 1 94.12 9 CYS B C 1
ATOM 1821 O O . CYS B 1 9 ? 9.445 -2.127 6.219 1 94.12 9 CYS B O 1
ATOM 1823 N N . LEU B 1 10 ? 10.289 -1.806 4.199 1 94.31 10 LEU B N 1
ATOM 1824 C CA . LEU B 1 10 ? 9.453 -2.832 3.58 1 94.31 10 LEU B CA 1
ATOM 1825 C C . 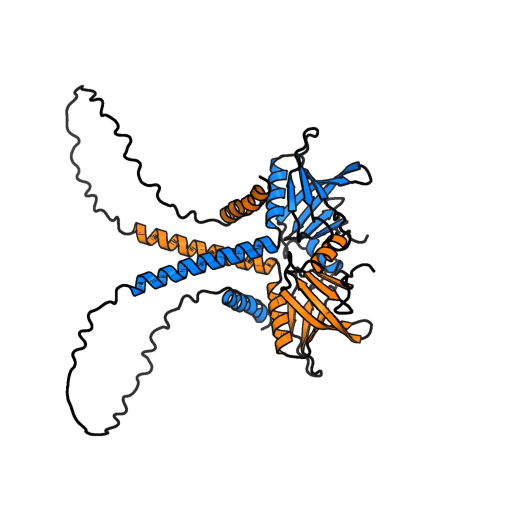LEU B 1 10 ? 9.852 -4.223 4.066 1 94.31 10 LEU B C 1
ATOM 1827 O O . LEU B 1 10 ? 8.992 -5.078 4.289 1 94.31 10 LEU B O 1
ATOM 1831 N N . ILE B 1 11 ? 11.148 -4.387 4.207 1 94.31 11 ILE B N 1
ATOM 1832 C CA . ILE B 1 11 ? 11.641 -5.652 4.742 1 94.31 11 ILE B CA 1
ATOM 1833 C C . ILE B 1 11 ? 11.141 -5.836 6.172 1 94.31 11 ILE B C 1
ATOM 1835 O O . ILE B 1 11 ? 10.727 -6.934 6.559 1 94.31 11 ILE B O 1
ATOM 1839 N N . HIS B 1 12 ? 11.164 -4.785 6.945 1 94.25 12 HIS B N 1
ATOM 1840 C CA . HIS B 1 12 ? 10.641 -4.82 8.305 1 94.25 12 HIS B CA 1
ATOM 1841 C C . HIS B 1 12 ? 9.164 -5.207 8.32 1 94.25 12 HIS B C 1
ATOM 1843 O O . HIS B 1 12 ? 8.742 -6.004 9.164 1 94.25 12 HIS B O 1
ATOM 1849 N N . ILE B 1 13 ? 8.43 -4.672 7.406 1 93.25 13 ILE B N 1
ATOM 1850 C CA . ILE B 1 13 ? 7.004 -4.973 7.301 1 93.25 13 ILE B CA 1
ATOM 1851 C C . ILE B 1 13 ? 6.812 -6.453 6.996 1 93.25 13 ILE B C 1
ATOM 1853 O O . ILE B 1 13 ? 5.945 -7.109 7.582 1 93.25 13 ILE B O 1
ATOM 1857 N N . ALA B 1 14 ? 7.641 -6.926 6.082 1 94.75 14 ALA B N 1
ATOM 1858 C CA . ALA B 1 14 ? 7.574 -8.336 5.703 1 94.75 14 ALA B CA 1
ATOM 1859 C C . ALA B 1 14 ? 7.805 -9.242 6.91 1 94.75 14 ALA B C 1
ATOM 1861 O O . ALA B 1 14 ? 7.207 -10.312 7.016 1 94.75 14 ALA B O 1
ATOM 1862 N N . GLN B 1 15 ? 8.578 -8.773 7.832 1 92.38 15 GLN B N 1
ATOM 1863 C CA . GLN B 1 15 ? 9.008 -9.609 8.945 1 92.38 15 GLN B CA 1
ATOM 1864 C C . GLN B 1 15 ? 8.109 -9.398 10.164 1 92.38 15 GLN B C 1
ATOM 1866 O O . GLN B 1 15 ? 8.156 -10.18 11.117 1 92.38 15 GLN B O 1
ATOM 1871 N N . SER B 1 16 ? 7.348 -8.344 10.117 1 89.69 16 SER B N 1
ATOM 1872 C CA . SER B 1 16 ? 6.527 -7.992 11.273 1 89.69 16 SER B CA 1
ATOM 1873 C C . SER B 1 16 ? 5.105 -8.523 11.125 1 89.69 16 SER B C 1
ATOM 1875 O O . SER B 1 16 ? 4.266 -7.898 10.484 1 89.69 16 SER B O 1
ATOM 1877 N N . ASN B 1 17 ? 4.754 -9.555 11.773 1 87.75 17 ASN B N 1
ATOM 1878 C CA . ASN B 1 17 ? 3.434 -10.172 11.648 1 87.75 17 ASN B CA 1
ATOM 1879 C C . ASN B 1 17 ? 2.461 -9.625 12.695 1 87.75 17 ASN B C 1
ATOM 1881 O O . ASN B 1 17 ? 1.245 -9.734 12.523 1 87.75 17 ASN B O 1
ATOM 1885 N N . ASP B 1 18 ? 2.918 -9.062 13.734 1 81.25 18 ASP B N 1
ATOM 1886 C CA . ASP B 1 18 ? 2.061 -8.523 14.789 1 81.25 18 ASP B CA 1
ATOM 1887 C C . ASP B 1 18 ? 1.391 -7.23 14.336 1 81.25 18 ASP B C 1
ATOM 1889 O O . ASP B 1 18 ? 0.187 -7.047 14.539 1 81.25 18 ASP B O 1
ATOM 1893 N N . GLN B 1 19 ? 2.133 -6.352 13.742 1 78.38 19 GLN B N 1
ATOM 1894 C CA . GLN B 1 19 ? 1.617 -5.059 13.305 1 78.38 19 GLN B CA 1
ATOM 1895 C C . GLN B 1 19 ? 0.947 -5.164 11.938 1 78.38 19 GLN B C 1
ATOM 1897 O O . GLN B 1 19 ? 0.002 -4.426 11.648 1 78.38 19 GLN B O 1
ATOM 1902 N N . ASN B 1 20 ? 1.492 -6.09 11.211 1 82.5 20 ASN B N 1
ATOM 1903 C CA . ASN B 1 20 ? 0.983 -6.312 9.859 1 82.5 20 ASN B CA 1
ATOM 1904 C C . ASN B 1 20 ? 0.592 -7.773 9.641 1 82.5 20 ASN B C 1
ATOM 1906 O O . ASN B 1 20 ? 1.39 -8.562 9.133 1 82.5 20 ASN B O 1
ATOM 1910 N N . PRO B 1 21 ? -0.557 -8.07 9.945 1 89.62 21 PRO B N 1
ATOM 1911 C CA . PRO B 1 21 ? -0.966 -9.469 9.859 1 89.62 21 PRO B CA 1
ATOM 1912 C C . PRO B 1 21 ? -0.942 -10 8.422 1 89.62 21 PRO B C 1
ATOM 1914 O O . PRO B 1 21 ? -1.061 -9.227 7.473 1 89.62 21 PRO B O 1
ATOM 1917 N N . ILE B 1 22 ? -0.789 -11.297 8.32 1 95.38 22 ILE B N 1
ATOM 1918 C CA . ILE B 1 22 ? -0.755 -11.969 7.027 1 95.38 22 ILE B CA 1
ATOM 1919 C C . ILE B 1 22 ? -2.18 -12.195 6.527 1 95.38 22 ILE B C 1
ATOM 1921 O O . ILE B 1 22 ? -3.006 -12.781 7.23 1 95.38 22 ILE B O 1
ATOM 1925 N N . ASP B 1 23 ? -2.432 -11.727 5.332 1 94.75 23 ASP B N 1
ATOM 1926 C CA . ASP B 1 23 ? -3.746 -11.922 4.73 1 94.75 23 ASP B CA 1
ATOM 1927 C C . ASP B 1 23 ? -3.826 -13.273 4.02 1 94.75 23 ASP B C 1
ATOM 1929 O O . ASP B 1 23 ? -4.875 -13.914 4.016 1 94.75 23 ASP B O 1
ATOM 1933 N N . GLN B 1 24 ? -2.797 -13.648 3.336 1 97 24 GLN B N 1
ATOM 1934 C CA . GLN B 1 24 ? -2.686 -14.922 2.629 1 97 24 GLN B CA 1
ATOM 1935 C C . GLN B 1 24 ? -1.225 -15.336 2.465 1 97 24 GLN B C 1
ATOM 1937 O O . GLN B 1 24 ? -0.351 -14.484 2.287 1 97 24 GLN B O 1
ATOM 1942 N N . CYS B 1 25 ? -0.945 -16.594 2.635 1 97.81 25 CYS B N 1
ATOM 1943 C CA . CYS B 1 25 ? 0.405 -17.094 2.377 1 97.81 25 CYS B CA 1
ATOM 1944 C C . CYS B 1 25 ? 0.379 -18.531 1.897 1 97.81 25 CYS B C 1
ATOM 1946 O O . CYS B 1 25 ? -0.59 -19.25 2.139 1 97.81 25 CYS B O 1
ATOM 1948 N N . GLY B 1 26 ? 1.362 -18.844 1.106 1 97.94 26 GLY B N 1
ATOM 1949 C CA . GLY B 1 26 ? 1.456 -20.203 0.618 1 97.94 26 GLY B CA 1
ATOM 1950 C C . GLY B 1 26 ? 2.463 -20.375 -0.505 1 97.94 26 GLY B C 1
ATOM 1951 O O . GLY B 1 26 ? 3.023 -19.391 -0.993 1 97.94 26 GLY B O 1
ATOM 1952 N N . TRP B 1 27 ? 2.695 -21.609 -0.869 1 97.69 27 TRP B N 1
ATOM 1953 C CA . TRP B 1 27 ? 3.551 -21.938 -2.004 1 97.69 27 TRP B CA 1
ATOM 1954 C C . TRP B 1 27 ? 2.828 -21.688 -3.322 1 97.69 27 TRP B C 1
ATOM 1956 O O . TRP B 1 27 ? 1.695 -22.141 -3.514 1 97.69 27 TRP B O 1
ATOM 1966 N N . LEU B 1 28 ? 3.473 -20.953 -4.176 1 97.81 28 LEU B N 1
ATOM 1967 C CA . LEU B 1 28 ? 2.969 -20.719 -5.527 1 97.81 28 LEU B CA 1
ATOM 1968 C C . LEU B 1 28 ? 4.055 -20.984 -6.562 1 97.81 28 LEU B C 1
ATOM 1970 O O . LEU B 1 28 ? 5.242 -20.812 -6.281 1 97.81 28 LEU B O 1
ATOM 1974 N N . GLN B 1 29 ? 3.629 -21.484 -7.652 1 96.56 29 GLN B N 1
ATOM 1975 C CA . GLN B 1 29 ? 4.527 -21.625 -8.797 1 96.56 29 GLN B CA 1
ATOM 1976 C C . GLN B 1 29 ? 4.52 -20.359 -9.656 1 96.56 29 GLN B C 1
ATOM 1978 O O . GLN B 1 29 ? 3.48 -19.984 -10.195 1 96.56 29 GLN B O 1
ATOM 1983 N N . GLN B 1 30 ? 5.613 -19.719 -9.742 1 96.88 30 GLN B N 1
ATOM 1984 C CA . GLN B 1 30 ? 5.742 -18.516 -10.555 1 96.88 30 GLN B CA 1
ATOM 1985 C C . GLN B 1 30 ? 6.383 -18.828 -11.906 1 96.88 30 GLN B C 1
ATOM 1987 O O . GLN B 1 30 ? 7.43 -19.469 -11.961 1 96.88 30 GLN B O 1
ATOM 1992 N N . TRP B 1 31 ? 5.738 -18.375 -12.961 1 95.25 31 TRP B N 1
ATOM 1993 C CA . TRP B 1 31 ? 6.281 -18.578 -14.297 1 95.25 31 TRP B CA 1
ATOM 1994 C C . TRP B 1 31 ? 7.484 -17.672 -14.539 1 95.25 31 TRP B C 1
ATOM 1996 O O . TRP B 1 31 ? 7.41 -16.453 -14.312 1 95.25 31 TRP B O 1
ATOM 2006 N N . ASN B 1 32 ? 8.523 -18.266 -14.906 1 93.5 32 ASN B N 1
ATOM 2007 C CA . ASN B 1 32 ? 9.727 -17.547 -15.297 1 93.5 32 ASN B CA 1
ATOM 2008 C C . ASN B 1 32 ? 9.867 -17.469 -16.812 1 93.5 32 ASN B C 1
ATOM 2010 O O . ASN B 1 32 ? 10.133 -18.469 -17.469 1 93.5 32 ASN B O 1
ATOM 2014 N N . ASP B 1 33 ? 9.812 -16.266 -17.359 1 90.19 33 ASP B N 1
ATOM 2015 C CA . ASP B 1 33 ? 9.82 -16.047 -18.812 1 90.19 33 ASP B CA 1
ATOM 2016 C C . ASP B 1 33 ? 11.18 -16.391 -19.406 1 90.19 33 ASP B C 1
ATOM 2018 O O . ASP B 1 33 ? 11.266 -16.828 -20.562 1 90.19 33 ASP B O 1
ATOM 2022 N N . GLU B 1 34 ? 12.227 -16.109 -18.672 1 90.62 34 GLU B N 1
ATOM 2023 C CA . GLU B 1 34 ? 13.578 -16.359 -19.172 1 90.62 34 GLU B CA 1
ATOM 2024 C C . GLU B 1 34 ? 13.852 -17.859 -19.281 1 90.62 34 GLU B C 1
ATOM 2026 O O . GLU B 1 34 ? 14.352 -18.328 -20.312 1 90.62 34 GLU B O 1
ATOM 2031 N N . LYS B 1 35 ? 13.523 -18.578 -18.234 1 91.12 35 LYS B N 1
ATOM 2032 C CA . LYS B 1 35 ? 13.812 -20.016 -18.156 1 91.12 35 LYS B CA 1
ATOM 2033 C C . LYS B 1 35 ? 12.656 -20.828 -18.734 1 91.12 35 LYS B C 1
ATOM 2035 O O . LYS B 1 35 ? 12.805 -22.031 -19 1 91.12 35 LYS B O 1
ATOM 2040 N N . LYS B 1 36 ? 11.523 -20.203 -19 1 92 36 LYS B N 1
ATOM 2041 C CA . LYS B 1 36 ? 10.32 -20.828 -19.516 1 92 36 LYS B CA 1
ATOM 2042 C C . LYS B 1 36 ? 9.891 -22 -18.641 1 92 36 LYS B C 1
ATOM 2044 O O . LYS B 1 36 ? 9.602 -23.094 -19.156 1 92 36 LYS B O 1
ATOM 2049 N N . THR B 1 37 ? 10.023 -21.859 -17.344 1 93.06 37 THR B N 1
ATOM 2050 C CA . THR B 1 37 ? 9.633 -22.875 -16.375 1 93.06 37 THR B CA 1
ATOM 2051 C C . THR B 1 37 ? 8.961 -22.234 -15.156 1 93.06 37 THR B C 1
ATOM 2053 O O . THR B 1 37 ? 9.102 -21.031 -14.93 1 93.06 37 THR B O 1
ATOM 2056 N N . PHE B 1 38 ? 8.172 -23.062 -14.508 1 92.94 38 PHE B N 1
ATOM 2057 C CA . PHE B 1 38 ? 7.586 -22.625 -13.242 1 92.94 38 PHE B CA 1
ATOM 2058 C C . PHE B 1 38 ? 8.562 -22.844 -12.086 1 92.94 38 PHE B C 1
ATOM 2060 O O . PHE B 1 38 ? 9.203 -23.891 -12.016 1 92.94 38 PHE B O 1
ATOM 2067 N N . GLN B 1 39 ? 8.703 -21.891 -11.273 1 95.44 39 GLN B N 1
ATOM 2068 C CA . GLN B 1 39 ? 9.516 -21.969 -10.07 1 95.44 39 GLN B CA 1
ATOM 2069 C C . GLN B 1 39 ? 8.664 -21.828 -8.812 1 95.44 39 GLN B C 1
ATOM 2071 O O . GLN B 1 39 ? 7.84 -20.906 -8.719 1 95.44 39 GLN B O 1
ATOM 2076 N N . LYS B 1 40 ? 8.875 -22.781 -7.938 1 96.75 40 LYS B N 1
ATOM 2077 C CA . LYS B 1 40 ? 8.125 -22.75 -6.688 1 96.75 40 LYS B CA 1
ATOM 2078 C C . LYS B 1 40 ? 8.703 -21.719 -5.719 1 96.75 40 LYS B C 1
ATOM 2080 O O . LYS B 1 40 ? 9.906 -21.734 -5.449 1 96.75 40 LYS B O 1
ATOM 2085 N N . LYS B 1 41 ? 7.883 -20.828 -5.219 1 97.44 41 LYS B N 1
ATOM 2086 C CA . LYS B 1 41 ? 8.281 -19.797 -4.25 1 97.44 41 LYS B CA 1
ATOM 2087 C C . LYS B 1 41 ? 7.223 -19.641 -3.16 1 97.44 41 LYS B C 1
ATOM 2089 O O . LYS B 1 41 ? 6.074 -20.047 -3.334 1 97.44 41 LYS B O 1
ATOM 2094 N N . TRP B 1 42 ? 7.672 -19.172 -2.057 1 98.25 42 TRP B N 1
ATOM 2095 C CA . TRP B 1 42 ? 6.762 -18.891 -0.948 1 98.25 42 TRP B CA 1
ATOM 2096 C C . TRP B 1 42 ? 6.262 -17.453 -1.007 1 98.25 42 TRP B C 1
ATOM 2098 O O . TRP B 1 42 ? 7.055 -16.516 -0.981 1 98.25 42 TRP B O 1
ATOM 2108 N N . PHE B 1 43 ? 4.922 -17.297 -1.088 1 98.62 43 PHE B N 1
ATOM 2109 C CA . PHE B 1 43 ? 4.324 -15.969 -1.209 1 98.62 43 PHE B CA 1
ATOM 2110 C C . PHE B 1 43 ? 3.594 -15.586 0.074 1 98.62 43 PHE B C 1
ATOM 2112 O O . PHE B 1 43 ? 2.951 -16.422 0.704 1 98.62 43 PHE B O 1
ATOM 2119 N N . VAL B 1 44 ? 3.715 -14.344 0.458 1 98.12 44 VAL B N 1
ATOM 2120 C CA . VAL B 1 44 ? 3.047 -13.789 1.629 1 98.12 44 VAL B CA 1
ATOM 2121 C C . VAL B 1 44 ? 2.371 -12.469 1.263 1 98.12 44 VAL B C 1
ATOM 2123 O O . VAL B 1 44 ? 3.033 -11.523 0.822 1 98.12 44 VAL B O 1
ATOM 2126 N N . LEU B 1 45 ? 1.115 -12.422 1.393 1 97.75 45 LEU B N 1
ATOM 2127 C CA . LEU B 1 45 ? 0.34 -11.219 1.124 1 97.75 45 LEU B CA 1
ATOM 2128 C C . LEU B 1 45 ? 0.006 -10.484 2.42 1 97.75 45 LEU B C 1
ATOM 2130 O O . LEU B 1 45 ? -0.583 -11.07 3.332 1 97.75 45 LEU B O 1
ATOM 2134 N N . LYS B 1 46 ? 0.435 -9.281 2.525 1 96.12 46 LYS B N 1
ATOM 2135 C CA . LYS B 1 46 ? 0.094 -8.359 3.609 1 96.12 46 LYS B CA 1
ATOM 2136 C C . LYS B 1 46 ? -0.491 -7.062 3.062 1 96.12 46 LYS B C 1
ATOM 2138 O O . LYS B 1 46 ? 0.224 -6.258 2.461 1 96.12 46 LYS B O 1
ATOM 2143 N N . GLU B 1 47 ? -1.847 -6.902 3.346 1 93.56 47 GLU B N 1
ATOM 2144 C CA . GLU B 1 47 ? -2.512 -5.719 2.814 1 93.56 47 GLU B CA 1
ATOM 2145 C C . GLU B 1 47 ? -2.4 -5.66 1.293 1 93.56 47 GLU B C 1
ATOM 2147 O O . GLU B 1 47 ? -2.885 -6.555 0.595 1 93.56 47 GLU B O 1
ATOM 2152 N N . ASN B 1 48 ? -1.706 -4.691 0.735 1 95.56 48 ASN B N 1
ATOM 2153 C CA . ASN B 1 48 ? -1.546 -4.629 -0.714 1 95.56 48 ASN B CA 1
ATOM 2154 C C . ASN B 1 48 ? -0.107 -4.922 -1.131 1 95.56 48 ASN B C 1
ATOM 2156 O O . ASN B 1 48 ? 0.311 -4.555 -2.23 1 95.56 48 ASN B O 1
ATOM 2160 N N . LEU B 1 49 ? 0.656 -5.555 -0.228 1 96.88 49 LEU B N 1
ATOM 2161 C CA . LEU B 1 49 ? 2.047 -5.922 -0.477 1 96.88 49 LEU B CA 1
ATOM 2162 C C . LEU B 1 49 ? 2.195 -7.434 -0.602 1 96.88 49 LEU B C 1
ATOM 2164 O O . LEU B 1 49 ? 1.898 -8.172 0.34 1 96.88 49 LEU B O 1
ATOM 2168 N N . LEU B 1 50 ? 2.609 -7.906 -1.794 1 98.31 50 LEU B N 1
ATOM 2169 C CA . LEU B 1 50 ? 2.824 -9.328 -2.029 1 98.31 50 LEU B CA 1
ATOM 2170 C C . LEU B 1 50 ? 4.312 -9.664 -2.023 1 98.31 50 LEU B C 1
ATOM 2172 O O . LEU B 1 50 ? 5.012 -9.414 -3.008 1 98.31 50 LEU B O 1
ATOM 2176 N N . PHE B 1 51 ? 4.758 -10.227 -0.931 1 98.06 51 PHE B N 1
ATOM 2177 C CA . PHE B 1 51 ? 6.156 -10.625 -0.796 1 98.06 51 PHE B CA 1
ATOM 2178 C C . PHE B 1 51 ? 6.359 -12.047 -1.293 1 98.06 51 PHE B C 1
ATOM 2180 O O . PHE B 1 51 ? 5.449 -12.883 -1.206 1 98.06 51 PHE B O 1
ATOM 2187 N N . TYR B 1 52 ? 7.512 -12.328 -1.843 1 98.25 52 TYR B N 1
ATOM 2188 C CA . TYR B 1 52 ? 7.812 -13.719 -2.172 1 98.25 52 TYR B CA 1
ATOM 2189 C C . TYR B 1 52 ? 9.25 -14.07 -1.805 1 98.25 52 TYR B C 1
ATOM 2191 O O . TYR B 1 52 ? 10.125 -13.195 -1.79 1 98.25 52 TYR B O 1
ATOM 2199 N N . TYR B 1 53 ? 9.445 -15.312 -1.455 1 97.75 53 TYR B N 1
ATOM 2200 C CA . TYR B 1 53 ? 10.695 -15.875 -0.967 1 97.75 53 TYR B CA 1
ATOM 2201 C C . TYR B 1 53 ? 11.094 -17.109 -1.764 1 97.75 53 TYR B C 1
ATOM 2203 O O . TYR B 1 53 ? 10.227 -17.891 -2.174 1 97.75 53 TYR B O 1
ATOM 2211 N N . ASN B 1 54 ? 12.367 -17.219 -2.018 1 96.19 54 ASN B N 1
ATOM 2212 C CA . ASN B 1 54 ? 12.82 -18.453 -2.656 1 96.19 54 ASN B CA 1
ATOM 2213 C C . ASN B 1 54 ? 12.617 -19.656 -1.745 1 96.19 54 ASN B C 1
ATOM 2215 O O . ASN B 1 54 ? 12.242 -20.734 -2.209 1 96.19 54 ASN B O 1
ATOM 2219 N N . GLN B 1 55 ? 12.812 -19.453 -0.465 1 95.12 55 GLN B N 1
ATOM 2220 C CA . GLN B 1 55 ? 12.562 -20.469 0.562 1 95.12 55 GLN B CA 1
ATOM 2221 C C . GLN B 1 55 ? 11.688 -19.906 1.684 1 95.12 55 GLN B C 1
ATOM 2223 O O . GLN B 1 55 ? 11.836 -18.734 2.061 1 95.12 55 GLN B O 1
ATOM 2228 N N . ARG B 1 56 ? 10.906 -20.75 2.262 1 92.25 56 ARG B N 1
ATOM 2229 C CA . ARG B 1 56 ? 9.945 -20.344 3.285 1 92.25 56 ARG B CA 1
ATOM 2230 C C . ARG B 1 56 ? 10.664 -19.781 4.508 1 92.25 56 ARG B C 1
ATOM 2232 O O . ARG B 1 56 ? 10.148 -18.875 5.172 1 92.25 56 ARG B O 1
ATOM 2239 N N . ASN B 1 57 ? 11.891 -20.203 4.762 1 91.94 57 ASN B N 1
ATOM 2240 C CA . ASN B 1 57 ? 12.594 -19.812 5.984 1 91.94 57 ASN B CA 1
ATOM 2241 C C . ASN B 1 57 ? 13.562 -18.656 5.734 1 91.94 57 ASN B C 1
ATOM 2243 O O . ASN B 1 57 ? 14.305 -18.266 6.633 1 91.94 57 ASN B O 1
ATOM 2247 N N . ASP B 1 58 ? 13.523 -18.094 4.523 1 93.44 58 ASP B N 1
ATOM 2248 C CA . ASP B 1 58 ? 14.383 -16.938 4.246 1 93.44 58 ASP B CA 1
ATOM 2249 C C . ASP B 1 58 ? 14 -15.75 5.121 1 93.44 58 ASP B C 1
ATOM 2251 O O . ASP B 1 58 ? 12.812 -15.477 5.32 1 93.44 58 ASP B O 1
ATOM 2255 N N . ARG B 1 59 ? 14.898 -15.07 5.637 1 88.12 59 ARG B N 1
ATOM 2256 C CA . ARG B 1 59 ? 14.656 -13.945 6.531 1 88.12 59 ARG B CA 1
ATOM 2257 C C . ARG B 1 59 ? 14.18 -12.719 5.754 1 88.12 59 ARG B C 1
ATOM 2259 O O . ARG B 1 59 ? 13.297 -11.992 6.211 1 88.12 59 ARG B O 1
ATOM 2266 N N . GLU B 1 60 ? 14.789 -12.5 4.578 1 93.19 60 GLU B N 1
ATOM 2267 C CA . GLU B 1 60 ? 14.422 -11.367 3.738 1 93.19 60 GLU B CA 1
ATOM 2268 C C . GLU B 1 60 ? 13.719 -11.828 2.463 1 93.19 60 GLU B C 1
ATOM 2270 O O . GLU B 1 60 ? 14.102 -12.844 1.871 1 93.19 60 GLU B O 1
ATOM 2275 N N . PRO B 1 61 ? 12.742 -11.109 2.086 1 96.31 61 PRO B N 1
ATOM 2276 C CA . PRO B 1 61 ? 12.07 -11.477 0.838 1 96.31 61 PRO B CA 1
ATOM 2277 C C . PRO B 1 61 ? 12.953 -11.281 -0.389 1 96.31 61 PRO B C 1
ATOM 2279 O O . PRO B 1 61 ? 13.75 -10.336 -0.44 1 96.31 61 PRO B O 1
ATOM 2282 N N . THR B 1 62 ? 12.766 -12.188 -1.341 1 96.62 62 THR B N 1
ATOM 2283 C CA . THR B 1 62 ? 13.461 -12.078 -2.617 1 96.62 62 THR B CA 1
ATOM 2284 C C . THR B 1 62 ? 12.891 -10.93 -3.449 1 96.62 62 THR B C 1
ATOM 2286 O O . THR B 1 62 ? 13.625 -10.242 -4.16 1 96.62 62 THR B O 1
ATOM 2289 N N . GLY B 1 63 ? 11.594 -10.719 -3.283 1 97.38 63 GLY B N 1
ATOM 2290 C CA . GLY B 1 63 ? 10.938 -9.656 -4.02 1 97.38 63 GLY B CA 1
ATOM 2291 C C . GLY B 1 63 ? 9.609 -9.234 -3.416 1 97.38 63 GLY B C 1
ATOM 2292 O O . GLY B 1 63 ? 9.148 -9.836 -2.441 1 97.38 63 GLY B O 1
ATOM 2293 N N . LEU B 1 64 ? 9.195 -8.125 -3.912 1 97.81 64 LEU B N 1
ATOM 2294 C CA . LEU B 1 64 ? 7.938 -7.512 -3.492 1 97.81 64 LEU B CA 1
ATOM 2295 C C . LEU B 1 64 ? 7.152 -7.004 -4.699 1 97.81 64 LEU B C 1
ATOM 2297 O O . LEU B 1 64 ? 7.715 -6.352 -5.582 1 97.81 64 LEU B O 1
ATOM 2301 N N . ILE B 1 65 ? 5.926 -7.387 -4.812 1 97.75 65 ILE B N 1
ATOM 2302 C CA . ILE B 1 65 ? 4.988 -6.859 -5.801 1 97.75 65 ILE B CA 1
ATOM 2303 C C . ILE B 1 65 ? 3.979 -5.941 -5.109 1 97.75 65 ILE B C 1
ATOM 2305 O O . ILE B 1 65 ? 3.156 -6.398 -4.312 1 97.75 65 ILE B O 1
ATOM 2309 N N . ILE B 1 66 ? 4.078 -4.719 -5.398 1 96.38 66 ILE B N 1
ATOM 2310 C CA . ILE B 1 66 ? 3.104 -3.773 -4.871 1 96.38 66 ILE B CA 1
ATOM 2311 C C . ILE B 1 66 ? 1.84 -3.801 -5.73 1 96.38 66 ILE B C 1
ATOM 2313 O O . ILE B 1 66 ? 1.891 -3.518 -6.93 1 96.38 66 ILE B O 1
ATOM 2317 N N . LEU B 1 67 ? 0.757 -4.105 -5.078 1 96 67 LEU B N 1
ATOM 2318 C CA . LEU B 1 67 ? -0.496 -4.355 -5.781 1 96 67 LEU B CA 1
ATOM 2319 C C . LEU B 1 67 ? -1.332 -3.084 -5.871 1 96 67 LEU B C 1
ATOM 2321 O O . LEU B 1 67 ? -2.25 -2.883 -5.074 1 96 67 LEU B O 1
ATOM 2325 N N . ASP B 1 68 ? -1.05 -2.326 -6.793 1 92.38 68 ASP B N 1
ATOM 2326 C CA . ASP B 1 68 ? -1.772 -1.104 -7.133 1 92.38 68 ASP B CA 1
ATOM 2327 C C . ASP B 1 68 ? -2.014 -1.007 -8.641 1 92.38 68 ASP B C 1
ATOM 2329 O O . ASP B 1 68 ? -1.109 -1.267 -9.438 1 92.38 68 ASP B O 1
ATOM 2333 N N . GLY B 1 69 ? -3.229 -0.715 -8.992 1 89.12 69 GLY B N 1
ATOM 2334 C CA . GLY B 1 69 ? -3.551 -0.595 -10.406 1 89.12 69 GLY B CA 1
ATOM 2335 C C . GLY B 1 69 ? -3.432 -1.906 -11.156 1 89.12 69 GLY B C 1
ATOM 2336 O O . GLY B 1 69 ? -2.928 -1.939 -12.281 1 89.12 69 GLY B O 1
ATOM 2337 N N . TYR B 1 70 ? -3.826 -2.912 -10.547 1 93.94 70 TYR B N 1
ATOM 2338 C CA . TYR B 1 70 ? -3.646 -4.246 -11.109 1 93.94 70 TYR B CA 1
ATOM 2339 C C . TYR B 1 70 ? -4.988 -4.934 -11.328 1 93.94 70 TYR B C 1
ATOM 2341 O O . TYR B 1 70 ? -6.012 -4.484 -10.805 1 93.94 70 TYR B O 1
ATOM 2349 N N . ARG B 1 71 ? -4.938 -6.055 -12.148 1 93.88 71 ARG B N 1
ATOM 2350 C CA . ARG B 1 71 ? -6.055 -6.98 -12.328 1 93.88 71 ARG B CA 1
ATOM 2351 C C . ARG B 1 71 ? -5.602 -8.422 -12.156 1 93.88 71 ARG B C 1
ATOM 2353 O O . ARG B 1 71 ? -4.477 -8.781 -12.516 1 93.88 71 ARG B O 1
ATOM 2360 N N . VAL B 1 72 ? -6.496 -9.164 -11.586 1 95.56 72 VAL B N 1
ATOM 2361 C CA . VAL B 1 72 ? -6.219 -10.586 -11.43 1 95.56 72 VAL B CA 1
ATOM 2362 C C . VAL B 1 72 ? -7.117 -11.391 -12.367 1 95.56 72 VAL B C 1
ATOM 2364 O O . VAL B 1 72 ? -8.336 -11.195 -12.383 1 95.56 72 VAL B O 1
ATOM 2367 N N . GLU B 1 73 ? -6.469 -12.266 -13.172 1 94.75 73 GLU B N 1
ATOM 2368 C CA . GLU B 1 73 ? -7.223 -13.055 -14.141 1 94.75 73 GLU B CA 1
ATOM 2369 C C . GLU B 1 73 ? -6.852 -14.531 -14.055 1 94.75 73 GLU B C 1
ATOM 2371 O O . GLU B 1 73 ? -5.672 -14.875 -13.953 1 94.75 73 GLU B O 1
ATOM 2376 N N . ILE B 1 74 ? -7.895 -15.344 -14.055 1 92.12 74 ILE B N 1
ATOM 2377 C CA . ILE B 1 74 ? -7.656 -16.781 -14.109 1 92.12 74 ILE B CA 1
ATOM 2378 C C . ILE B 1 74 ? -7.289 -17.188 -15.531 1 92.12 74 ILE B C 1
ATOM 2380 O O . ILE B 1 74 ? -7.902 -16.734 -16.5 1 92.12 74 ILE B O 1
ATOM 2384 N N . ILE B 1 75 ? -6.254 -17.953 -15.641 1 90.81 75 ILE B N 1
ATOM 2385 C CA . ILE B 1 75 ? -5.848 -18.453 -16.938 1 90.81 75 ILE B CA 1
ATOM 2386 C C . ILE B 1 75 ? -6.371 -19.875 -17.125 1 90.81 75 ILE B C 1
ATOM 2388 O O . ILE B 1 75 ? -6.137 -20.75 -16.281 1 90.81 75 ILE B O 1
ATOM 2392 N N . GLU B 1 76 ? -7.203 -20 -18.078 1 82.75 76 GLU B N 1
ATOM 2393 C CA . GLU B 1 76 ? -7.715 -21.328 -18.375 1 82.75 76 GLU B CA 1
ATOM 2394 C C . GLU B 1 76 ? -6.629 -22.219 -18.969 1 82.75 76 GLU B C 1
ATOM 2396 O O . GLU B 1 76 ? -5.934 -21.812 -19.906 1 82.75 76 GLU B O 1
ATOM 2401 N N . SER B 1 77 ? -6.113 -23.031 -18.031 1 72.81 77 SER B N 1
ATOM 2402 C CA . SER B 1 77 ? -5.062 -23.906 -18.547 1 72.81 77 SER B CA 1
ATOM 2403 C C . SER B 1 77 ? -5.605 -25.281 -18.906 1 72.81 77 SER B C 1
ATOM 2405 O O . SER B 1 77 ? -6.359 -25.875 -18.125 1 72.81 77 SER B O 1
ATOM 2407 N N . LEU B 1 78 ? -5.582 -25.703 -20.203 1 61.31 78 LEU B N 1
ATOM 2408 C CA . LEU B 1 78 ? -6.02 -27.016 -20.688 1 61.31 78 LEU B CA 1
ATOM 2409 C C . LEU B 1 78 ? -5 -28.094 -20.344 1 61.31 78 LEU B C 1
ATOM 2411 O O . LEU B 1 78 ? -5.363 -29.25 -20.141 1 61.31 78 LEU B O 1
ATOM 2415 N N . ALA B 1 79 ? -3.803 -27.797 -20.359 1 59.91 79 ALA B N 1
ATOM 2416 C CA . ALA B 1 79 ? -2.822 -28.875 -20.453 1 59.91 79 ALA B CA 1
ATOM 2417 C C . ALA B 1 79 ? -2.326 -29.297 -19.078 1 59.91 79 ALA B C 1
ATOM 2419 O O . ALA B 1 79 ? -2.021 -30.469 -18.844 1 59.91 79 ALA B O 1
ATOM 2420 N N . ASP B 1 80 ? -2.084 -28.406 -18.062 1 64.75 80 ASP B N 1
ATOM 2421 C CA . ASP B 1 80 ? -1.355 -28.766 -16.844 1 64.75 80 ASP B CA 1
ATOM 2422 C C . ASP B 1 80 ? -2.273 -28.766 -15.625 1 64.75 80 ASP B C 1
ATOM 2424 O O . ASP B 1 80 ? -3.332 -28.125 -15.648 1 64.75 80 ASP B O 1
ATOM 2428 N N . ASP B 1 81 ? -2.049 -29.766 -14.789 1 79.88 81 ASP B N 1
ATOM 2429 C CA . ASP B 1 81 ? -2.789 -29.984 -13.547 1 79.88 81 ASP B CA 1
ATOM 2430 C C . ASP B 1 81 ? -2.66 -28.797 -12.602 1 79.88 81 ASP B C 1
ATOM 2432 O O . ASP B 1 81 ? -2.943 -28.906 -11.406 1 79.88 81 ASP B O 1
ATOM 2436 N N . ARG B 1 82 ? -2.191 -27.734 -13.242 1 88.06 82 ARG B N 1
ATOM 2437 C CA . ARG B 1 82 ? -2.07 -26.578 -12.367 1 88.06 82 ARG B CA 1
ATOM 2438 C C . ARG B 1 82 ? -3.246 -25.625 -12.547 1 88.06 82 ARG B C 1
ATOM 2440 O O . ARG B 1 82 ? -4.051 -25.797 -13.469 1 88.06 82 ARG B O 1
ATOM 2447 N N . PHE B 1 83 ? -3.361 -24.75 -11.641 1 93.31 83 PHE B N 1
ATOM 2448 C CA . PHE B 1 83 ? -4.41 -23.734 -11.664 1 93.31 83 PHE B CA 1
ATOM 2449 C C . PHE B 1 83 ? -3.807 -22.328 -11.719 1 93.31 83 PHE B C 1
ATOM 2451 O O . PHE B 1 83 ? -3.635 -21.672 -10.688 1 93.31 83 PHE B O 1
ATOM 2458 N N . PRO B 1 84 ? -3.496 -21.891 -12.922 1 94.75 84 PRO B N 1
ATOM 2459 C CA . PRO B 1 84 ? -2.754 -20.641 -13.086 1 94.75 84 PRO B CA 1
ATOM 2460 C C . PRO B 1 84 ? -3.658 -19.422 -13.055 1 94.75 84 PRO B C 1
ATOM 2462 O O . PRO B 1 84 ? -4.832 -19.5 -13.422 1 94.75 84 PRO B O 1
ATOM 2465 N N . PHE B 1 85 ? -3.141 -18.281 -12.578 1 96.19 85 PHE B N 1
ATOM 2466 C CA . PHE B 1 85 ? -3.752 -16.969 -12.648 1 96.19 85 PHE B CA 1
ATOM 2467 C C . PHE B 1 85 ? -2.695 -15.891 -12.891 1 96.19 85 PHE B C 1
ATOM 2469 O O . PHE B 1 85 ? -1.504 -16.125 -12.688 1 96.19 85 PHE B O 1
ATOM 2476 N N . LYS B 1 86 ? -3.127 -14.828 -13.398 1 97.06 86 LYS B N 1
ATOM 2477 C CA . LYS B 1 86 ? -2.229 -13.758 -13.828 1 97.06 86 LYS B CA 1
ATOM 2478 C C . LYS B 1 86 ? -2.52 -12.461 -13.078 1 97.06 86 LYS B C 1
ATOM 2480 O O . LYS B 1 86 ? -3.682 -12.094 -12.898 1 97.06 86 LYS B O 1
ATOM 2485 N N . ILE B 1 87 ? -1.49 -11.852 -12.508 1 97.75 87 ILE B N 1
ATOM 2486 C CA . ILE B 1 87 ? -1.552 -10.477 -12.031 1 97.75 87 ILE B CA 1
ATOM 2487 C C . ILE B 1 87 ? -1.051 -9.531 -13.125 1 97.75 87 ILE B C 1
ATOM 2489 O O . ILE B 1 87 ? 0.133 -9.539 -13.469 1 97.75 87 ILE B O 1
ATOM 2493 N N . ASP B 1 88 ? -1.944 -8.734 -13.602 1 96.75 88 ASP B N 1
ATOM 2494 C CA . ASP B 1 88 ? -1.671 -7.906 -14.766 1 96.75 88 ASP B CA 1
ATOM 2495 C C . ASP B 1 88 ? -1.725 -6.422 -14.406 1 96.75 88 ASP B C 1
ATOM 2497 O O . ASP B 1 88 ? -2.705 -5.953 -13.828 1 96.75 88 ASP B O 1
ATOM 2501 N N . PHE B 1 89 ? -0.671 -5.617 -14.789 1 95.31 89 PHE B N 1
ATOM 2502 C CA . PHE B 1 89 ? -0.593 -4.199 -14.445 1 95.31 89 PHE B CA 1
ATOM 2503 C C . PHE B 1 89 ? -0.885 -3.332 -15.664 1 95.31 89 PHE B C 1
ATOM 2505 O O . PHE B 1 89 ? -0.768 -2.105 -15.602 1 95.31 89 PHE B O 1
ATOM 2512 N N . GLY B 1 90 ? -1.222 -3.992 -16.719 1 93.31 90 GLY B N 1
ATOM 2513 C CA . GLY B 1 90 ? -1.673 -3.266 -17.906 1 93.31 90 GLY B CA 1
ATOM 2514 C C . GLY B 1 90 ? -0.532 -2.762 -18.766 1 93.31 90 GLY B C 1
ATOM 2515 O O . GLY B 1 90 ? 0.492 -3.434 -18.906 1 93.31 90 GLY B O 1
ATOM 2516 N N . ILE B 1 91 ? -0.758 -1.646 -19.484 1 92.25 91 ILE B N 1
ATOM 2517 C CA . ILE B 1 91 ? 0.176 -1.114 -20.469 1 92.25 91 ILE B CA 1
ATOM 2518 C C . ILE B 1 91 ? 0.731 0.224 -19.984 1 92.25 91 ILE B C 1
ATOM 2520 O O . ILE B 1 91 ? -0.004 1.044 -19.422 1 92.25 91 ILE B O 1
ATOM 2524 N N . SER B 1 92 ? 2.008 0.38 -20.203 1 90.25 92 SER B N 1
ATOM 2525 C CA . SER B 1 92 ? 2.648 1.644 -19.844 1 90.25 92 SER B CA 1
ATOM 2526 C C . SER B 1 92 ? 2.1 2.793 -20.688 1 90.25 92 SER B C 1
ATOM 2528 O O . SER B 1 92 ? 2.031 2.695 -21.922 1 90.25 92 SER B O 1
ATOM 2530 N N . ARG B 1 93 ? 1.758 3.867 -20.062 1 81.81 93 ARG B N 1
ATOM 2531 C CA . ARG B 1 93 ? 1.249 5.035 -20.781 1 81.81 93 ARG B CA 1
ATOM 2532 C C . ARG B 1 93 ? 2.375 5.77 -21.5 1 81.81 93 ARG B C 1
ATOM 2534 O O . ARG B 1 93 ? 2.143 6.434 -22.516 1 81.81 93 ARG B O 1
ATOM 2541 N N . ILE B 1 94 ? 3.551 5.648 -21.047 1 81.31 94 ILE B N 1
ATOM 2542 C CA . ILE B 1 94 ? 4.703 6.367 -21.578 1 81.31 94 ILE B CA 1
ATOM 2543 C C . ILE B 1 94 ? 5.246 5.633 -22.797 1 81.31 94 ILE B C 1
ATOM 2545 O O . ILE B 1 94 ? 5.434 6.234 -23.859 1 81.31 94 ILE B O 1
ATOM 2549 N N . THR B 1 95 ? 5.426 4.348 -22.688 1 88.62 95 THR B N 1
ATOM 2550 C CA . THR B 1 95 ? 6.113 3.592 -23.719 1 88.62 95 THR B CA 1
ATOM 2551 C C . THR B 1 95 ? 5.109 2.855 -24.609 1 88.62 95 THR B C 1
ATOM 2553 O O . THR B 1 95 ? 5.445 2.418 -25.703 1 88.62 95 THR B O 1
ATOM 2556 N N . GLY B 1 96 ? 3.887 2.701 -24.094 1 90.25 96 GLY B N 1
ATOM 2557 C CA . GLY B 1 96 ? 2.885 1.94 -24.828 1 90.25 96 GLY B CA 1
ATOM 2558 C C . GLY B 1 96 ? 3.127 0.444 -24.797 1 90.25 96 GLY B C 1
ATOM 2559 O O . GLY B 1 96 ? 2.438 -0.32 -25.469 1 90.25 96 GLY B O 1
ATOM 2560 N N . LYS B 1 97 ? 4.094 0.065 -24.094 1 94.06 97 LYS B N 1
ATOM 2561 C CA . LYS B 1 97 ? 4.43 -1.351 -23.984 1 94.06 97 LYS B CA 1
ATOM 2562 C C . LYS B 1 97 ? 3.791 -1.969 -22.75 1 94.06 97 LYS B C 1
ATOM 2564 O O . LYS B 1 97 ? 3.531 -1.272 -21.766 1 94.06 97 LYS B O 1
ATOM 2569 N N . PRO B 1 98 ? 3.514 -3.273 -22.844 1 94.19 98 PRO B N 1
ATOM 2570 C CA . PRO B 1 98 ? 2.945 -3.938 -21.672 1 94.19 98 PRO B CA 1
ATOM 2571 C C . PRO B 1 98 ? 3.879 -3.9 -20.469 1 94.19 98 PRO B C 1
ATOM 2573 O O . PRO B 1 98 ? 5.098 -4.027 -20.609 1 94.19 98 PRO B O 1
ATOM 2576 N N . LEU B 1 99 ? 3.297 -3.621 -19.266 1 95.31 99 LEU B N 1
ATOM 2577 C CA . LEU B 1 99 ? 4.047 -3.684 -18.016 1 95.31 99 LEU B CA 1
ATOM 2578 C C . LEU B 1 99 ? 4.281 -5.133 -17.594 1 95.31 99 LEU B C 1
ATOM 2580 O O . LEU B 1 99 ? 3.588 -6.039 -18.062 1 95.31 99 LEU B O 1
ATOM 2584 N N . LYS B 1 100 ? 5.266 -5.312 -16.766 1 94 100 LYS B N 1
ATOM 2585 C CA . LYS B 1 100 ? 5.562 -6.66 -16.281 1 94 100 LYS B CA 1
ATOM 2586 C C . LYS B 1 100 ? 4.355 -7.273 -15.578 1 94 100 LYS B C 1
ATOM 2588 O O . LYS B 1 100 ? 3.727 -6.637 -14.734 1 94 100 LYS B O 1
ATOM 2593 N N . SER B 1 101 ? 3.955 -8.438 -15.938 1 96.38 101 SER B N 1
ATOM 2594 C CA . SER B 1 101 ? 2.896 -9.211 -15.305 1 96.38 101 SER B CA 1
ATOM 2595 C C . SER B 1 101 ? 3.459 -10.438 -14.602 1 96.38 101 SER B C 1
ATOM 2597 O O . SER B 1 101 ? 4.609 -10.82 -14.828 1 96.38 101 SER B O 1
ATOM 2599 N N . TYR B 1 102 ? 2.682 -10.984 -13.711 1 97.56 102 TYR B N 1
ATOM 2600 C CA . TYR B 1 102 ? 3.088 -12.164 -12.953 1 97.56 102 TYR B CA 1
ATOM 2601 C C . TYR B 1 102 ? 2.096 -13.305 -13.141 1 97.56 102 TYR B C 1
ATOM 2603 O O . TYR B 1 102 ? 0.907 -13.156 -12.852 1 97.56 102 TYR B O 1
ATOM 2611 N N . ILE B 1 103 ? 2.611 -14.383 -13.719 1 96.69 103 ILE B N 1
ATOM 2612 C CA . ILE B 1 103 ? 1.801 -15.586 -13.852 1 96.69 103 ILE B CA 1
ATOM 2613 C C . ILE B 1 103 ? 2.129 -16.562 -12.727 1 96.69 103 ILE B C 1
ATOM 2615 O O . ILE B 1 103 ? 3.258 -17.047 -12.625 1 96.69 103 ILE B O 1
ATOM 2619 N N . LEU B 1 104 ? 1.122 -16.844 -11.914 1 97.44 104 LEU B N 1
ATOM 2620 C CA . LEU B 1 104 ? 1.252 -17.719 -10.758 1 97.44 104 LEU B CA 1
ATOM 2621 C C . LEU B 1 104 ? 0.306 -18.906 -10.875 1 97.44 104 LEU B C 1
ATOM 2623 O O . LEU B 1 104 ? -0.706 -18.844 -11.578 1 97.44 104 LEU B O 1
ATOM 2627 N N . ALA B 1 105 ? 0.691 -19.969 -10.164 1 96.75 105 ALA B N 1
ATOM 2628 C CA . ALA B 1 105 ? -0.159 -21.156 -10.227 1 96.75 105 ALA B CA 1
ATOM 2629 C C . ALA B 1 105 ? -0.177 -21.891 -8.883 1 96.75 105 ALA B C 1
ATOM 2631 O O . ALA B 1 105 ? 0.82 -21.891 -8.156 1 96.75 105 ALA B O 1
ATOM 2632 N N . THR B 1 106 ? -1.31 -22.453 -8.547 1 96.38 106 THR B N 1
ATOM 2633 C CA . THR B 1 106 ? -1.463 -23.297 -7.367 1 96.38 106 THR B CA 1
ATOM 2634 C C . THR B 1 106 ? -1.569 -24.766 -7.762 1 96.38 106 THR B C 1
ATOM 2636 O O . THR B 1 106 ? -1.764 -25.094 -8.938 1 96.38 106 THR B O 1
ATOM 2639 N N . ASP B 1 107 ? -1.43 -25.672 -6.777 1 93.12 107 ASP B N 1
ATOM 2640 C CA . ASP B 1 107 ? -1.524 -27.109 -7.02 1 93.12 107 ASP B CA 1
ATOM 2641 C C . ASP B 1 107 ? -2.973 -27.578 -6.945 1 93.12 107 ASP B C 1
ATOM 2643 O O . ASP B 1 107 ? -3.291 -28.688 -7.379 1 93.12 107 ASP B O 1
ATOM 2647 N N . ASN B 1 108 ? -3.854 -26.828 -6.375 1 93.25 108 ASN B N 1
ATOM 2648 C CA . ASN B 1 108 ? -5.258 -27.203 -6.254 1 93.25 108 ASN B CA 1
ATOM 2649 C C . ASN B 1 108 ? -6.176 -26 -6.441 1 93.25 108 ASN B C 1
ATOM 2651 O O . ASN B 1 108 ? -5.746 -24.859 -6.285 1 93.25 108 ASN B O 1
ATOM 2655 N N . HIS B 1 109 ? -7.363 -26.328 -6.75 1 91.25 109 HIS B N 1
ATOM 2656 C CA . HIS B 1 109 ? -8.359 -25.312 -7.086 1 91.25 109 HIS B CA 1
ATOM 2657 C C . HIS B 1 109 ? -8.75 -24.5 -5.855 1 91.25 109 HIS B C 1
ATOM 2659 O O . HIS B 1 109 ? -8.977 -23.297 -5.949 1 91.25 109 HIS B O 1
ATOM 2665 N N . SER B 1 110 ? -8.852 -25.094 -4.75 1 94.81 110 SER B N 1
ATOM 2666 C CA . SER B 1 110 ? -9.242 -24.422 -3.518 1 94.81 110 SER B CA 1
ATOM 2667 C C . SER B 1 110 ? -8.242 -23.312 -3.16 1 94.81 110 SER B C 1
ATOM 2669 O O . SER B 1 110 ? -8.641 -22.203 -2.822 1 94.81 110 SER B O 1
ATOM 2671 N N . ASP B 1 111 ? -6.965 -23.625 -3.285 1 96.19 111 ASP B N 1
ATOM 2672 C CA . ASP B 1 111 ? -5.934 -22.625 -3.018 1 96.19 111 ASP B CA 1
ATOM 2673 C C . ASP B 1 111 ? -6.008 -21.469 -4.016 1 96.19 111 ASP B C 1
ATOM 2675 O O . ASP B 1 111 ? -5.828 -20.312 -3.643 1 96.19 111 ASP B O 1
ATOM 2679 N N . MET B 1 112 ? -6.246 -21.859 -5.246 1 94.56 112 MET B N 1
ATOM 2680 C CA . MET B 1 112 ? -6.375 -20.828 -6.273 1 94.56 112 MET B CA 1
ATOM 2681 C C . MET B 1 112 ? -7.492 -19.844 -5.93 1 94.56 112 MET B C 1
ATOM 2683 O O . MET B 1 112 ? -7.312 -18.641 -6.02 1 94.56 112 MET B O 1
ATOM 2687 N N . GLU B 1 113 ? -8.586 -20.344 -5.5 1 93.38 113 GLU B N 1
ATOM 2688 C CA . GLU B 1 113 ? -9.734 -19.516 -5.145 1 93.38 113 GLU B CA 1
ATOM 2689 C C . GLU B 1 113 ? -9.406 -18.609 -3.963 1 93.38 113 GLU B C 1
ATOM 2691 O O . GLU B 1 113 ? -9.805 -17.438 -3.941 1 93.38 113 GLU B O 1
ATOM 2696 N N . GLN B 1 114 ? -8.742 -19.109 -3.053 1 95.88 114 GLN B N 1
ATOM 2697 C CA . GLN B 1 114 ? -8.367 -18.344 -1.875 1 95.88 114 GLN B CA 1
ATOM 2698 C C . GLN B 1 114 ? -7.43 -17.188 -2.248 1 95.88 114 GLN B C 1
ATOM 2700 O O . GLN B 1 114 ? -7.598 -16.062 -1.772 1 95.88 114 GLN B O 1
ATOM 2705 N N . TRP B 1 115 ? -6.48 -17.484 -3.123 1 97.12 115 TRP B N 1
ATOM 2706 C CA . TRP B 1 115 ? -5.547 -16.453 -3.57 1 97.12 115 TRP B CA 1
ATOM 2707 C C . TRP B 1 115 ? -6.266 -15.391 -4.391 1 97.12 115 TRP B C 1
ATOM 2709 O O . TRP B 1 115 ? -6.016 -14.195 -4.219 1 97.12 115 TRP B O 1
ATOM 2719 N N . ILE B 1 116 ? -7.094 -15.859 -5.258 1 95 116 ILE B N 1
ATOM 2720 C CA . ILE B 1 116 ? -7.836 -14.922 -6.094 1 95 116 ILE B CA 1
ATOM 2721 C C . ILE B 1 116 ? -8.672 -14 -5.211 1 95 116 ILE B C 1
ATOM 2723 O O . ILE B 1 116 ? -8.703 -12.781 -5.426 1 95 116 ILE B O 1
ATOM 2727 N N . LYS B 1 117 ? -9.305 -14.547 -4.27 1 92.06 11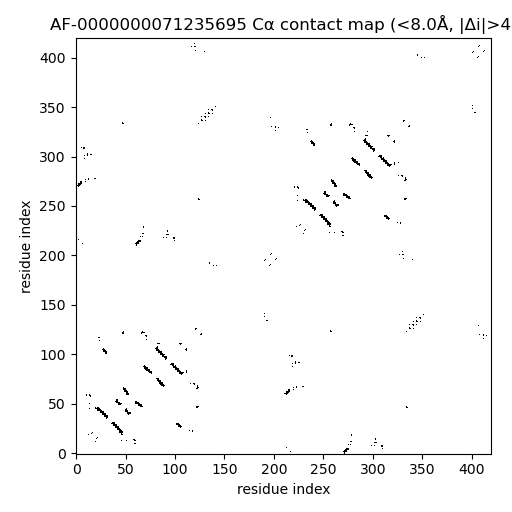7 LYS B N 1
ATOM 2728 C CA . LYS B 1 117 ? -10.109 -13.758 -3.346 1 92.06 117 LYS B CA 1
ATOM 2729 C C . LYS B 1 117 ? -9.25 -12.75 -2.582 1 92.06 117 LYS B C 1
ATOM 2731 O O . LYS B 1 117 ? -9.586 -11.57 -2.51 1 92.06 117 LYS B O 1
ATOM 2736 N N . ALA B 1 118 ? -8.195 -13.203 -2.037 1 95.56 118 ALA B N 1
ATOM 2737 C CA . ALA B 1 118 ? -7.297 -12.352 -1.265 1 95.56 118 ALA B CA 1
ATOM 2738 C C . ALA B 1 118 ? -6.738 -11.227 -2.127 1 95.56 118 ALA B C 1
ATOM 2740 O O . ALA B 1 118 ? -6.734 -10.062 -1.716 1 95.56 118 ALA B O 1
ATOM 2741 N N . LEU B 1 119 ? -6.34 -11.562 -3.318 1 96 119 LEU B N 1
ATOM 2742 C CA . LEU B 1 119 ? -5.75 -10.586 -4.23 1 96 119 LEU B CA 1
ATOM 2743 C C . LEU B 1 119 ? -6.801 -9.586 -4.703 1 96 119 LEU B C 1
ATOM 2745 O O . LEU B 1 119 ? -6.5 -8.398 -4.879 1 96 119 LEU B O 1
ATOM 2749 N N . SER B 1 120 ? -7.938 -10.055 -4.914 1 90.69 120 SER B N 1
ATOM 2750 C CA . SER B 1 120 ? -9.016 -9.188 -5.367 1 90.69 120 SER B CA 1
ATOM 2751 C C . SER B 1 120 ? -9.383 -8.156 -4.305 1 90.69 120 SER B C 1
ATOM 2753 O O . SER B 1 120 ? -9.828 -7.055 -4.625 1 90.69 120 SER B O 1
ATOM 2755 N N . CYS B 1 121 ? -9.109 -8.484 -3.082 1 89.62 121 CYS B N 1
ATOM 2756 C CA . CYS B 1 121 ? -9.477 -7.621 -1.968 1 89.62 121 CYS B CA 1
ATOM 2757 C C . CYS B 1 121 ? -8.289 -6.789 -1.502 1 89.62 121 CYS B C 1
ATOM 2759 O O . CYS B 1 121 ? -8.422 -5.949 -0.609 1 89.62 121 CYS B O 1
ATOM 2761 N N . ALA B 1 122 ? -7.234 -6.957 -2.139 1 93.69 122 ALA B N 1
ATOM 2762 C CA . ALA B 1 122 ? -6.004 -6.359 -1.627 1 93.69 122 ALA B CA 1
ATOM 2763 C C . ALA B 1 122 ? -5.828 -4.938 -2.15 1 93.69 122 ALA B C 1
ATOM 2765 O O . ALA B 1 122 ? -5.059 -4.152 -1.589 1 93.69 122 ALA B O 1
ATOM 2766 N N . SER B 1 123 ? -6.512 -4.574 -3.186 1 87.31 123 SER B N 1
ATOM 2767 C CA . SER B 1 123 ? -6.289 -3.27 -3.797 1 87.31 123 SER B CA 1
ATOM 2768 C C . SER B 1 123 ? -6.758 -2.145 -2.879 1 87.31 123 SER B C 1
ATOM 2770 O O . SER B 1 123 ? -7.781 -2.27 -2.205 1 87.31 123 SER B O 1
ATOM 2772 N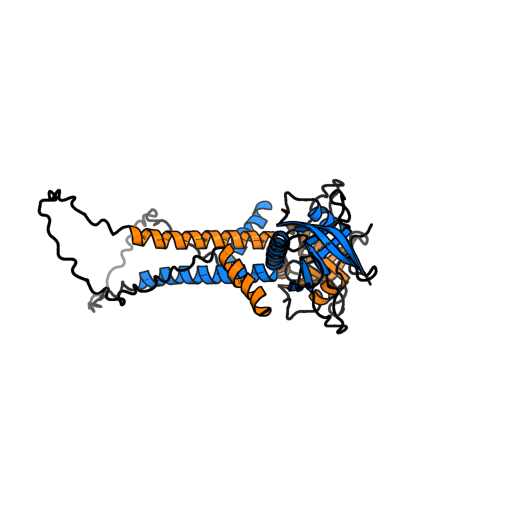 N . TYR B 1 124 ? -6.012 -1.081 -2.816 1 88.94 124 TYR B N 1
ATOM 2773 C CA . TYR B 1 124 ? -6.371 0.111 -2.057 1 88.94 124 TYR B CA 1
ATOM 2774 C C . TYR B 1 124 ? -7.652 0.735 -2.594 1 88.94 124 TYR B C 1
ATOM 2776 O O . TYR B 1 124 ? -8.523 1.144 -1.82 1 88.94 124 TYR B O 1
ATOM 2784 N N . ASP B 1 125 ? -7.758 0.797 -3.855 1 84 125 ASP B N 1
ATOM 2785 C CA . ASP B 1 125 ? -8.938 1.344 -4.516 1 84 125 ASP B CA 1
ATOM 2786 C C . ASP B 1 125 ? -10.195 0.551 -4.148 1 84 125 ASP B C 1
ATOM 2788 O O . ASP B 1 125 ? -11.273 1.125 -3.984 1 84 125 ASP B O 1
ATOM 2792 N N . TYR B 1 126 ? -10.047 -0.703 -4.102 1 85.31 126 TYR B N 1
ATOM 2793 C CA . TYR B 1 126 ? -11.148 -1.553 -3.662 1 85.31 126 TYR B CA 1
ATOM 2794 C C . TYR B 1 126 ? -11.633 -1.146 -2.275 1 85.31 126 TYR B C 1
ATOM 2796 O O . TYR B 1 126 ? -12.836 -1.003 -2.049 1 85.31 126 TYR B O 1
ATOM 2804 N N . LEU B 1 127 ? -10.797 -0.968 -1.368 1 87.5 127 LEU B N 1
ATOM 2805 C CA . LEU B 1 127 ? -11.156 -0.601 -0.001 1 87.5 127 LEU B CA 1
ATOM 2806 C C . LEU B 1 127 ? -11.836 0.762 0.035 1 87.5 127 LEU B C 1
ATOM 2808 O O . LEU B 1 127 ? -12.82 0.949 0.756 1 87.5 127 LEU B O 1
ATOM 2812 N N . LYS B 1 128 ? -11.305 1.674 -0.721 1 87.69 128 LYS B N 1
ATOM 2813 C CA . LYS B 1 128 ? -11.906 3 -0.8 1 87.69 128 LYS B CA 1
ATOM 2814 C C . LYS B 1 128 ? -13.344 2.916 -1.309 1 87.69 128 LYS B C 1
ATOM 2816 O O . LYS B 1 128 ? -14.227 3.619 -0.812 1 87.69 128 LYS B O 1
ATOM 2821 N N . MET B 1 129 ? -13.523 2.154 -2.271 1 88.12 129 MET B N 1
ATOM 2822 C CA . MET B 1 129 ? -14.859 1.943 -2.811 1 88.12 129 MET B CA 1
ATOM 2823 C C . MET B 1 129 ? -15.781 1.336 -1.759 1 88.12 129 MET B C 1
ATOM 2825 O O . MET B 1 129 ? -16.938 1.744 -1.63 1 88.12 129 MET B O 1
ATOM 2829 N N . VAL B 1 130 ? -15.328 0.405 -1.037 1 86.94 130 VAL B N 1
ATOM 2830 C CA . VAL B 1 130 ? -16.094 -0.253 0.015 1 86.94 130 VAL B CA 1
ATOM 2831 C C . VAL B 1 130 ? -16.484 0.764 1.087 1 86.94 130 VAL B C 1
ATOM 2833 O O . VAL B 1 130 ? -17.625 0.788 1.545 1 86.94 130 VAL B O 1
ATOM 2836 N N . VAL B 1 131 ? -15.516 1.52 1.483 1 87.56 131 VAL B N 1
ATOM 2837 C CA . VAL B 1 131 ? -15.766 2.555 2.48 1 87.56 131 VAL B CA 1
ATOM 2838 C C . VAL B 1 131 ? -16.859 3.492 1.982 1 87.56 131 VAL B C 1
ATOM 2840 O O . VAL B 1 131 ? -17.812 3.793 2.715 1 87.56 131 VAL B O 1
ATOM 2843 N N . SER B 1 132 ? -16.641 3.984 0.75 1 88.44 132 SER B N 1
ATOM 2844 C CA . SER B 1 132 ? -17.625 4.891 0.168 1 88.44 132 SER B CA 1
ATOM 2845 C C . SER B 1 132 ? -19.016 4.258 0.148 1 88.44 132 SER B C 1
ATOM 2847 O O . SER B 1 132 ? -20 4.922 0.46 1 88.44 132 SER B O 1
ATOM 2849 N N . GLU B 1 133 ? -19.094 3.043 -0.18 1 87.81 133 GLU B N 1
ATOM 2850 C CA . GLU B 1 133 ? -20.359 2.32 -0.237 1 87.81 133 GLU B CA 1
ATOM 2851 C C . GLU B 1 133 ? -20.969 2.162 1.153 1 87.81 133 GLU B C 1
ATOM 2853 O O . GLU B 1 133 ? -22.172 2.363 1.337 1 87.81 133 GLU B O 1
ATOM 2858 N N . LEU B 1 134 ? -20.219 1.819 2.039 1 88.56 134 LEU B N 1
ATOM 2859 C CA . LEU B 1 134 ? -20.688 1.644 3.408 1 88.56 134 LEU B CA 1
ATOM 2860 C C . LEU B 1 134 ? -21.156 2.971 3.998 1 88.56 134 LEU B C 1
ATOM 2862 O O . LEU B 1 134 ? -22.156 3.021 4.703 1 88.56 134 LEU B O 1
ATOM 2866 N N . GLU B 1 135 ? -20.375 3.961 3.701 1 84.31 135 GLU B N 1
ATOM 2867 C CA . GLU B 1 135 ? -20.766 5.293 4.148 1 84.31 135 GLU B CA 1
ATOM 2868 C C . GLU B 1 135 ? -22.109 5.711 3.545 1 84.31 135 GLU B C 1
ATOM 2870 O O . GLU B 1 135 ? -22.953 6.293 4.23 1 84.31 135 GLU B O 1
ATOM 2875 N N . HIS B 1 136 ? -22.281 5.504 2.34 1 88.12 136 HIS B N 1
ATOM 2876 C CA . HIS B 1 136 ? -23.531 5.816 1.659 1 88.12 136 HIS B CA 1
ATOM 2877 C C . HIS B 1 136 ? -24.703 5.062 2.281 1 88.12 136 HIS B C 1
ATOM 2879 O O . HIS B 1 136 ? -25.766 5.648 2.547 1 88.12 136 HIS B O 1
ATOM 2885 N N . ARG B 1 137 ? -24.531 3.883 2.553 1 85.31 137 ARG B N 1
ATOM 2886 C CA . ARG B 1 137 ? -25.562 3.055 3.16 1 85.31 137 ARG B CA 1
ATOM 2887 C C . ARG B 1 137 ? -25.922 3.557 4.555 1 85.31 137 ARG B C 1
ATOM 2889 O O . ARG B 1 137 ? -27.094 3.59 4.93 1 85.31 137 ARG B O 1
ATOM 2896 N N . LEU B 1 138 ? -25 3.838 5.25 1 86.56 138 LEU B N 1
ATOM 2897 C CA . LEU B 1 138 ? -25.219 4.352 6.598 1 86.56 138 LEU B CA 1
ATOM 2898 C C . LEU B 1 138 ? -25.969 5.676 6.559 1 86.56 138 LEU B C 1
ATOM 2900 O O . LEU B 1 138 ? -26.844 5.918 7.395 1 86.56 138 LEU B O 1
ATOM 2904 N N . SER B 1 139 ? -25.547 6.469 5.637 1 86 139 SER B N 1
ATOM 2905 C CA . SER B 1 139 ? -26.219 7.758 5.492 1 86 139 SER B CA 1
ATOM 2906 C C . SER B 1 139 ? -27.688 7.582 5.113 1 86 139 SER B C 1
ATOM 2908 O O . SER B 1 139 ? -28.547 8.344 5.562 1 86 139 SER B O 1
ATOM 2910 N N . GLU B 1 140 ? -27.969 6.668 4.309 1 84.12 140 GLU B N 1
ATOM 2911 C CA . GLU B 1 140 ? -29.344 6.379 3.898 1 84.12 140 GLU B CA 1
ATOM 2912 C C . GLU B 1 140 ? -30.172 5.879 5.074 1 84.12 140 GLU B C 1
ATOM 2914 O O . GLU B 1 140 ? -31.344 6.246 5.219 1 84.12 140 GLU B O 1
ATOM 2919 N N . LEU B 1 141 ? -29.609 5.094 5.844 1 81.19 141 LEU B N 1
ATOM 2920 C CA . LEU B 1 141 ? -30.328 4.527 6.988 1 81.19 141 LEU B CA 1
ATOM 2921 C C . LEU B 1 141 ? -30.578 5.59 8.055 1 81.19 141 LEU B C 1
ATOM 2923 O O . LEU B 1 141 ? -31.609 5.555 8.734 1 81.19 141 LEU B O 1
ATOM 2927 N N . ASN B 1 142 ? -29.656 6.488 8.164 1 77.69 142 ASN B N 1
ATOM 2928 C CA . ASN B 1 142 ? -29.812 7.562 9.141 1 77.69 142 ASN B CA 1
ATOM 2929 C C . ASN B 1 142 ? -30.828 8.602 8.664 1 77.69 142 ASN B C 1
ATOM 2931 O O . ASN B 1 142 ? -31.453 9.281 9.484 1 77.69 142 ASN B O 1
ATOM 2935 N N . GLN B 1 143 ? -30.875 8.797 7.434 1 76.06 143 GLN B N 1
ATOM 2936 C CA . GLN B 1 143 ? -31.859 9.727 6.883 1 76.06 143 GLN B CA 1
ATOM 2937 C C . GLN B 1 143 ? -33.281 9.156 6.988 1 76.06 143 GLN B C 1
ATOM 2939 O O . GLN B 1 143 ? -34.219 9.891 7.254 1 76.06 143 GLN B O 1
ATOM 2944 N N . ASP B 1 144 ? -33.469 7.945 6.801 1 66.5 144 ASP B N 1
ATOM 2945 C CA . ASP B 1 144 ? -34.781 7.293 6.914 1 66.5 144 ASP B CA 1
ATOM 2946 C C . ASP B 1 144 ? -35.281 7.328 8.352 1 66.5 144 ASP B C 1
ATOM 2948 O O . ASP B 1 144 ? -36.469 7.473 8.594 1 66.5 144 ASP B O 1
ATOM 2952 N N . ASP B 1 145 ? -34.5 7.234 9.289 1 60.94 145 ASP B N 1
ATOM 2953 C CA . ASP B 1 145 ? -34.906 7.324 10.695 1 60.94 145 ASP B CA 1
ATOM 2954 C C . ASP B 1 145 ? -35.375 8.734 11.039 1 60.94 145 ASP B C 1
ATOM 2956 O O . ASP B 1 145 ? -36.281 8.914 11.867 1 60.94 145 ASP B O 1
ATOM 2960 N N . ASN B 1 146 ? -34.781 9.719 10.438 1 57.22 146 ASN B N 1
ATOM 2961 C CA . ASN B 1 146 ? -35.219 11.094 10.688 1 57.22 146 ASN B CA 1
ATOM 2962 C C . ASN B 1 146 ? -36.531 11.43 9.977 1 57.22 146 ASN B C 1
ATOM 2964 O O . ASN B 1 146 ? -37.281 12.297 10.422 1 57.22 146 ASN B O 1
ATOM 2968 N N . LYS B 1 147 ? -36.875 10.859 8.891 1 59.09 147 LYS B N 1
ATOM 2969 C CA . LYS B 1 147 ? -38.156 11.117 8.211 1 59.09 147 LYS B CA 1
ATOM 2970 C C . LYS B 1 147 ? -39.312 10.508 8.984 1 59.09 147 LYS B C 1
ATOM 2972 O O . LYS B 1 147 ? -40.406 11.062 8.992 1 59.09 147 LYS B O 1
ATOM 2977 N N . THR B 1 148 ? -39.25 9.391 9.578 1 54.31 148 THR B N 1
ATOM 2978 C CA . THR B 1 148 ? -40.406 8.805 10.281 1 54.31 148 THR B CA 1
ATOM 2979 C C . THR B 1 148 ? -40.781 9.656 11.484 1 54.31 148 THR B C 1
ATOM 2981 O O . THR B 1 148 ? -41.969 9.68 11.883 1 54.31 148 THR B O 1
ATOM 2984 N N . THR B 1 149 ? -39.938 10.406 12.031 1 47.28 149 THR B N 1
ATOM 2985 C CA . THR B 1 149 ? -40.344 11.188 13.195 1 47.28 149 THR B CA 1
ATOM 2986 C C . THR B 1 149 ? -41 12.492 12.766 1 47.28 149 THR B C 1
ATOM 2988 O O . THR B 1 149 ? -41.656 13.148 13.57 1 47.28 149 THR B O 1
ATOM 2991 N N . ALA B 1 150 ? -40.75 12.922 11.523 1 46.97 150 ALA B N 1
ATOM 2992 C CA . ALA B 1 150 ? -41.312 14.227 11.188 1 46.97 150 ALA B CA 1
ATOM 2993 C C . ALA B 1 150 ? -42.781 14.086 10.797 1 46.97 150 ALA B C 1
ATOM 2995 O O . ALA B 1 150 ? -43.438 15.078 10.461 1 46.97 150 ALA B O 1
ATOM 2996 N N . THR B 1 151 ? -43.344 12.852 10.508 1 43.69 151 THR B N 1
ATOM 2997 C CA . THR B 1 151 ? -44.719 12.914 9.984 1 43.69 151 THR B CA 1
ATOM 2998 C C . THR B 1 151 ? -45.656 13.492 11.031 1 43.69 151 THR B C 1
ATOM 3000 O O . THR B 1 151 ? -46.719 14.031 10.68 1 43.69 151 THR B O 1
ATOM 3003 N N . ASN B 1 152 ? -45.594 12.992 12.234 1 38.78 152 ASN B N 1
ATOM 3004 C CA . ASN B 1 152 ? -46.906 13.102 12.875 1 38.78 152 ASN B CA 1
ATOM 3005 C C . ASN B 1 152 ? -47.219 14.547 13.281 1 38.78 152 ASN B C 1
ATOM 3007 O O . ASN B 1 152 ? -48.156 14.797 14.039 1 38.78 152 ASN B O 1
ATOM 3011 N N . ASP B 1 153 ? -46.219 15.453 13.352 1 39.34 153 ASP B N 1
ATOM 3012 C CA . ASP B 1 153 ? -46.75 16.594 14.102 1 39.34 153 ASP B CA 1
ATOM 3013 C C . ASP B 1 153 ? -47.719 17.406 13.258 1 39.34 153 ASP B C 1
ATOM 3015 O O . ASP B 1 153 ? -47.312 18.312 12.539 1 39.34 153 ASP B O 1
ATOM 3019 N N . SER B 1 154 ? -48.594 16.719 12.375 1 38.5 154 SER B N 1
ATOM 3020 C CA . SER B 1 154 ? -49.625 17.5 11.703 1 38.5 154 SER B CA 1
ATOM 3021 C C . SER B 1 154 ? -50.5 18.281 12.703 1 38.5 154 SER B C 1
ATOM 3023 O O . SER B 1 154 ? -51.656 17.984 12.891 1 38.5 154 SER B O 1
ATOM 3025 N N . ASP B 1 155 ? -49.969 18.859 13.797 1 32.06 155 ASP B N 1
ATOM 3026 C CA . ASP B 1 155 ? -50.906 19.641 14.602 1 32.06 155 ASP B CA 1
ATOM 3027 C C . ASP B 1 155 ? -51.625 20.672 13.75 1 32.06 155 ASP B C 1
ATOM 3029 O O . ASP B 1 155 ? -51.031 21.281 12.852 1 32.06 155 ASP B O 1
ATOM 3033 N N . HIS B 1 156 ? -52.969 20.484 13.625 1 32.78 156 HIS B N 1
ATOM 3034 C CA . HIS B 1 156 ? -54.125 21.234 13.195 1 32.78 156 HIS B CA 1
ATOM 3035 C C . HIS B 1 156 ? -54.094 22.656 13.742 1 32.78 156 HIS B C 1
ATOM 3037 O O . HIS B 1 156 ? -54.812 22.984 14.695 1 32.78 156 HIS B O 1
ATOM 3043 N N . SER B 1 157 ? -52.906 23.312 13.797 1 30.52 157 SER B N 1
ATOM 3044 C CA . SER B 1 157 ? -52.938 24.625 14.414 1 30.52 157 SER B CA 1
ATOM 3045 C C . SER B 1 157 ? -53.906 25.562 13.688 1 30.52 157 SER B C 1
ATOM 3047 O O . SER B 1 157 ? -53.75 25.828 12.492 1 30.52 157 SER B O 1
ATOM 3049 N N . LYS B 1 158 ? -55.344 25.359 14.023 1 26.39 158 LYS B N 1
ATOM 3050 C CA . LYS B 1 158 ? -56.406 26.266 13.672 1 26.39 158 LYS B CA 1
ATOM 3051 C C . LYS B 1 158 ? -56.031 27.719 13.93 1 26.39 158 LYS B C 1
ATOM 3053 O O . LYS B 1 158 ? -55.5 28.047 14.992 1 26.39 158 LYS B O 1
ATOM 3058 N N . SER B 1 159 ? -55.812 28.5 12.898 1 25.77 159 SER B N 1
ATOM 3059 C CA . SER B 1 159 ? -55.469 29.891 12.672 1 25.77 159 SER B CA 1
ATOM 3060 C C . SER B 1 159 ? -56.469 30.828 13.328 1 25.77 159 SER B C 1
ATOM 3062 O O . SER B 1 159 ? -56.625 31.984 12.906 1 25.77 159 SER B O 1
ATOM 3064 N N . THR B 1 160 ? -57.031 30.375 14.656 1 23.28 160 THR B N 1
ATOM 3065 C CA . THR B 1 160 ? -58.031 31.328 15.094 1 23.28 160 THR B CA 1
ATOM 3066 C C . THR B 1 160 ? -57.469 32.75 15.125 1 23.28 160 THR B C 1
ATOM 3068 O O . THR B 1 160 ? -56.344 32.969 15.539 1 23.28 160 THR B O 1
ATOM 3071 N N . SER B 1 161 ? -58.188 33.625 14.406 1 24.25 161 SER B N 1
ATOM 3072 C CA . SER B 1 161 ? -58.062 35.031 14.016 1 24.25 161 SER B CA 1
ATOM 3073 C C . SER B 1 161 ? -58.094 35.969 15.234 1 24.25 161 SER B C 1
ATOM 3075 O O . SER B 1 161 ? -58.156 37.188 15.086 1 24.25 161 SER B O 1
ATOM 3077 N N . SER B 1 162 ? -57.906 35.344 16.531 1 22.41 162 SER B N 1
ATOM 3078 C CA . SER B 1 162 ? -58.438 36.281 17.531 1 22.41 162 SER B CA 1
ATOM 3079 C C . SER B 1 162 ? -57.719 37.656 17.422 1 22.41 162 SER B C 1
ATOM 3081 O O . SER B 1 162 ? -56.5 37.719 17.328 1 22.41 162 SER B O 1
ATOM 3083 N N . PRO B 1 163 ? -58.562 38.625 17.172 1 25.28 163 PRO B N 1
ATOM 3084 C CA . PRO B 1 163 ? -58.219 40.062 17.016 1 25.28 163 PRO B CA 1
ATOM 3085 C C . PRO B 1 163 ? -57.531 40.625 18.266 1 25.28 163 PRO B C 1
ATOM 3087 O O . PRO B 1 163 ? -57.875 40.25 19.391 1 25.28 163 PRO B O 1
ATOM 3090 N N . ILE B 1 164 ? -56.219 40.875 18.219 1 23.53 164 ILE B N 1
ATOM 3091 C CA . ILE B 1 164 ? -55.281 41.375 19.203 1 23.53 164 ILE B CA 1
ATOM 3092 C C . ILE B 1 164 ? -55.781 42.719 19.781 1 23.53 164 ILE B C 1
ATOM 3094 O O . ILE B 1 164 ? -55.844 43.719 19.078 1 23.53 164 ILE B O 1
ATOM 3098 N N . LEU B 1 165 ? -56.875 42.469 20.594 1 19.62 165 LEU B N 1
ATOM 3099 C CA . LEU B 1 165 ? -57.406 43.625 21.297 1 19.62 165 LEU B CA 1
ATOM 3100 C C . LEU B 1 165 ? -56.25 44.469 21.875 1 19.62 165 LEU B C 1
ATOM 3102 O O . LEU B 1 165 ? -55.125 43.969 21.969 1 19.62 165 LEU B O 1
ATOM 3106 N N . SER B 1 166 ? -56.531 44.938 23.203 1 20.08 166 SER B N 1
ATOM 3107 C CA . SER B 1 166 ? -56.562 46.25 23.859 1 20.08 166 SER B CA 1
ATOM 3108 C C . SER B 1 166 ? -55.219 46.594 24.469 1 20.08 166 SER B C 1
ATOM 3110 O O . SER B 1 166 ? -54.312 45.781 24.516 1 20.08 166 SER B O 1
ATOM 3112 N N . ARG B 1 167 ? -55.281 46.969 25.953 1 21.03 167 ARG B N 1
ATOM 3113 C CA . ARG B 1 167 ? -54.875 48.125 26.734 1 21.03 167 ARG B CA 1
ATOM 3114 C C . ARG B 1 167 ? -53.438 48 27.203 1 21.03 167 ARG B C 1
ATOM 3116 O O . ARG B 1 167 ? -52.906 46.875 27.281 1 21.03 167 ARG B O 1
ATOM 3123 N N . SER B 1 168 ? -52.812 49.125 27.797 1 20.92 168 SER B N 1
ATOM 3124 C CA . SER B 1 168 ? -51.531 49.844 27.906 1 20.92 168 SER B CA 1
ATOM 3125 C C . SER B 1 168 ? -50.625 49.188 28.938 1 20.92 168 SER B C 1
ATOM 3127 O O . SER B 1 168 ? -49.406 49.125 28.75 1 20.92 168 SER B O 1
ATOM 3129 N N . ASP B 1 169 ? -51.125 48.906 30.172 1 22.03 169 ASP B N 1
ATOM 3130 C CA . ASP B 1 169 ? -50.375 49.5 31.281 1 22.03 169 ASP B CA 1
ATOM 3131 C C . ASP B 1 169 ? -49.094 48.719 31.578 1 22.03 169 ASP B C 1
ATOM 3133 O O . ASP B 1 169 ? -48.969 47.562 31.188 1 22.03 169 ASP B O 1
ATOM 3137 N N . SER B 1 170 ? -48.438 49 32.844 1 23.09 170 SER B N 1
ATOM 3138 C CA . SER B 1 170 ? -47.094 49.312 33.344 1 23.09 170 SER B CA 1
ATOM 3139 C C . SER B 1 170 ? -46.312 48.031 33.688 1 23.09 170 SER B C 1
ATOM 3141 O O . SER B 1 170 ? -45.125 47.938 33.406 1 23.09 170 SER B O 1
ATOM 3143 N N . THR B 1 171 ? -46.875 47.188 34.594 1 24.14 171 THR B N 1
ATOM 3144 C CA . THR B 1 171 ? -46.125 46.781 35.781 1 24.14 171 THR B CA 1
ATOM 3145 C C . THR B 1 171 ? -45.156 45.625 35.438 1 24.14 171 THR B C 1
ATOM 3147 O O . THR B 1 171 ? -45.562 44.625 34.875 1 24.14 171 THR B O 1
ATOM 3150 N N . GLN B 1 172 ? -43.812 45.938 35.406 1 21.08 172 GLN B N 1
ATOM 3151 C CA . GLN B 1 172 ? -42.656 45.188 34.969 1 21.08 172 GLN B CA 1
ATOM 3152 C C . GLN B 1 172 ? -42.469 43.906 35.812 1 21.08 172 GLN B C 1
ATOM 3154 O O . GLN B 1 172 ? -42.062 43.969 36.969 1 21.08 172 GLN B O 1
ATOM 3159 N N . GLN B 1 173 ? -43.469 43.062 35.906 1 20.2 173 GLN B N 1
ATOM 3160 C CA . GLN B 1 173 ? -43.281 41.969 36.844 1 20.2 173 GLN B CA 1
ATOM 3161 C C . GLN B 1 173 ? -42.031 41.156 36.5 1 20.2 173 GLN B C 1
ATOM 3163 O O . GLN B 1 173 ? -41.812 40.781 35.344 1 20.2 173 GLN B O 1
ATOM 3168 N N . GLN B 1 174 ? -41.031 41.188 37.406 1 23.33 174 GLN B N 1
ATOM 3169 C CA . GLN B 1 174 ? -39.688 40.562 37.438 1 23.33 174 GLN B CA 1
ATOM 3170 C C . GLN B 1 174 ? -39.781 39.062 37.312 1 23.33 174 GLN B C 1
ATOM 3172 O O . GLN B 1 174 ? -40.281 38.375 38.25 1 23.33 174 GLN B O 1
ATOM 3177 N N . GLN B 1 175 ? -40.375 38.531 36.312 1 24.22 175 GLN B N 1
ATOM 3178 C CA . GLN B 1 175 ? -40.562 37.094 36.344 1 24.22 175 GLN B CA 1
ATOM 3179 C C . GLN B 1 175 ? -39.219 36.375 36.531 1 24.22 175 GLN B C 1
ATOM 3181 O O . GLN B 1 175 ? -38.25 36.688 35.875 1 24.22 175 GLN B O 1
ATOM 3186 N N . ARG B 1 176 ? -39.125 35.781 37.719 1 25.94 176 ARG B N 1
ATOM 3187 C CA . ARG B 1 176 ? -38.031 34.938 38.219 1 25.94 176 ARG B CA 1
ATOM 3188 C C . ARG B 1 176 ? -37.719 33.812 37.25 1 25.94 176 ARG B C 1
ATOM 3190 O O . ARG B 1 176 ? -38.625 33.062 36.875 1 25.94 176 ARG B O 1
ATOM 3197 N N . PHE B 1 177 ? -36.812 34.062 36.281 1 23.61 177 PHE B N 1
ATOM 3198 C CA . PHE B 1 177 ? -36.281 33.125 35.281 1 23.61 177 PHE B CA 1
ATOM 3199 C C . PHE B 1 177 ? -35.875 31.812 35.969 1 23.61 177 PHE B C 1
ATOM 3201 O O . PHE B 1 177 ? -35.031 31.828 36.875 1 23.61 177 PHE B O 1
ATOM 3208 N N . ASN B 1 178 ? -36.781 30.844 36.188 1 24.47 178 ASN B N 1
ATOM 3209 C CA . ASN B 1 178 ? -36.406 29.562 36.781 1 24.47 178 ASN B CA 1
ATOM 3210 C C . ASN B 1 178 ? -35.406 28.828 35.875 1 24.47 178 ASN B C 1
ATOM 3212 O O . ASN B 1 178 ? -35.688 28.547 34.719 1 24.47 178 ASN B O 1
ATOM 3216 N N . PRO B 1 179 ? -34.094 28.797 36.094 1 25.11 179 PRO B N 1
ATOM 3217 C CA . PRO B 1 179 ? -32.969 28.219 35.344 1 25.11 179 PRO B CA 1
ATOM 3218 C C . PRO B 1 179 ? -33.188 26.75 35.031 1 25.11 179 PRO B C 1
ATOM 3220 O O . PRO B 1 179 ? -32.312 26.109 34.406 1 25.11 179 PRO B O 1
ATOM 3223 N N . PHE B 1 180 ? -34.062 26.016 35.625 1 27.23 180 PHE B N 1
ATOM 3224 C CA . PHE B 1 180 ? -34 24.562 35.562 1 27.23 180 PHE B CA 1
ATOM 3225 C C . PHE B 1 180 ? -34.438 24.047 34.188 1 27.23 180 PHE B C 1
ATOM 3227 O O . PHE B 1 180 ? -34.594 22.844 34 1 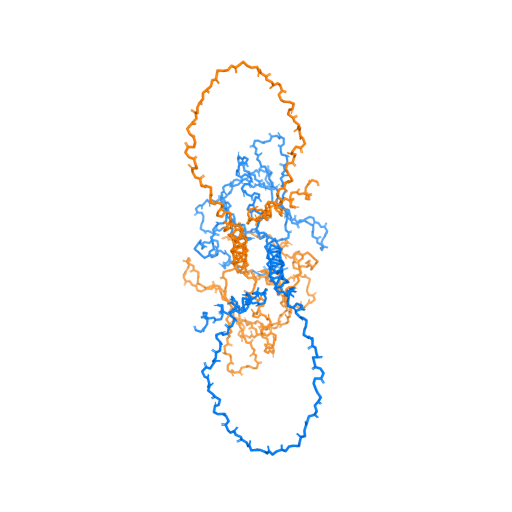27.23 180 PHE B O 1
ATOM 3234 N N . ASP B 1 181 ? -35.094 24.844 33.406 1 28.73 181 ASP B N 1
ATOM 3235 C CA . ASP B 1 181 ? -35.656 24.125 32.25 1 28.73 181 ASP B CA 1
ATOM 3236 C C . ASP B 1 181 ? -34.531 23.578 31.375 1 28.73 181 ASP B C 1
ATOM 3238 O O . ASP B 1 181 ? -34.156 24.203 30.391 1 28.73 181 ASP B O 1
ATOM 3242 N N . GLU B 1 182 ? -33.438 23.062 31.938 1 27.69 182 GLU B N 1
ATOM 3243 C CA . GLU B 1 182 ? -32.406 22.516 31.062 1 27.69 182 GLU B CA 1
ATOM 3244 C C . GLU B 1 182 ? -32.938 21.391 30.188 1 27.69 182 GLU B C 1
ATOM 3246 O O . GLU B 1 182 ? -33.438 20.375 30.688 1 27.69 182 GLU B O 1
ATOM 3251 N N . ARG B 1 183 ? -33.531 21.719 29.031 1 27.52 183 ARG B N 1
ATOM 3252 C CA . ARG B 1 183 ? -34.031 20.641 28.188 1 27.52 183 ARG B CA 1
ATOM 3253 C C . ARG B 1 183 ? -32.969 19.578 27.938 1 27.52 183 ARG B C 1
ATOM 3255 O O . ARG B 1 183 ? -31.781 19.906 27.828 1 27.52 183 ARG B O 1
ATOM 3262 N N . PRO B 1 184 ? -33.219 18.281 28.234 1 28.55 184 PRO B N 1
ATOM 3263 C CA . PRO B 1 184 ? -32.312 17.156 28.016 1 28.55 184 PRO B CA 1
ATOM 3264 C C . PRO B 1 184 ? -31.719 17.141 26.609 1 28.55 184 PRO B C 1
ATOM 3266 O O . PRO B 1 184 ? -32.375 17.594 25.656 1 28.55 184 PRO B O 1
ATOM 3269 N N . ASP B 1 185 ? -30.375 17.281 26.516 1 28.14 185 ASP B N 1
ATOM 3270 C CA . ASP B 1 185 ? -29.484 17.203 25.375 1 28.14 185 ASP B CA 1
ATOM 3271 C C . ASP B 1 185 ? -29.906 16.094 24.406 1 28.14 185 ASP B C 1
ATOM 3273 O O . ASP B 1 185 ? -29.969 14.93 24.781 1 28.14 185 ASP B O 1
ATOM 3277 N N . ASP B 1 186 ? -30.797 16.344 23.516 1 31.05 186 ASP B N 1
ATOM 3278 C CA . ASP B 1 186 ? -31.094 15.438 22.406 1 31.05 186 ASP B CA 1
ATOM 3279 C C . ASP B 1 186 ? -29.812 14.758 21.922 1 31.05 186 ASP B C 1
ATOM 3281 O O . ASP B 1 186 ? -28.828 15.43 21.594 1 31.05 186 ASP B O 1
ATOM 3285 N N . HIS B 1 187 ? -29.484 13.57 22.297 1 28.08 187 HIS B N 1
ATOM 3286 C CA . HIS B 1 187 ? -28.484 12.648 21.797 1 28.08 187 HIS B CA 1
ATOM 3287 C C . HIS B 1 187 ? -28.422 12.688 20.266 1 28.08 187 HIS B C 1
ATOM 3289 O O . HIS B 1 187 ? -29.234 12.062 19.594 1 28.08 187 HIS B O 1
ATOM 3295 N N . VAL B 1 188 ? -28.328 13.82 19.578 1 29.36 188 VAL B N 1
ATOM 3296 C CA . VAL B 1 188 ? -28 13.852 18.156 1 29.36 188 VAL B CA 1
ATOM 3297 C C . VAL B 1 188 ? -27 12.742 17.844 1 29.36 188 VAL B C 1
ATOM 3299 O O . VAL B 1 188 ? -25.891 12.711 18.391 1 29.36 188 VAL B O 1
ATOM 3302 N N . GLN B 1 189 ? -27.438 11.562 17.609 1 31.36 189 GLN B N 1
ATOM 3303 C CA . GLN B 1 189 ? -26.656 10.523 16.953 1 31.36 189 GLN B CA 1
ATOM 3304 C C . GLN B 1 189 ? -25.734 11.117 15.883 1 31.36 189 GLN B C 1
ATOM 3306 O O . GLN B 1 189 ? -26.203 11.672 14.891 1 31.36 189 GLN B O 1
ATOM 3311 N N . GLU B 1 190 ? -24.75 11.828 16.25 1 34.12 190 GLU B N 1
ATOM 3312 C CA . GLU B 1 190 ? -23.688 12.359 15.398 1 34.12 190 GLU B CA 1
ATOM 3313 C C . GLU B 1 190 ? -23.406 11.422 14.219 1 34.12 190 GLU B C 1
ATOM 3315 O O . GLU B 1 190 ? -23.047 10.258 14.414 1 34.12 190 GLU B O 1
ATOM 3320 N N . GLN B 1 191 ? -24.188 11.398 13.195 1 36.66 191 GLN B N 1
ATOM 3321 C CA . GLN B 1 191 ? -23.859 10.867 11.875 1 36.66 191 GLN B CA 1
ATOM 3322 C C . GLN B 1 191 ? -22.359 10.977 11.602 1 36.66 191 GLN B C 1
ATOM 3324 O O . GLN B 1 191 ? -21.812 12.078 11.5 1 36.66 191 GLN B O 1
ATOM 3329 N N . LEU B 1 192 ? -21.578 10.219 12.273 1 39.56 192 LEU B N 1
ATOM 3330 C CA . LEU B 1 192 ? -20.141 10.25 12.07 1 39.56 192 LEU B CA 1
ATOM 3331 C C . LEU B 1 192 ? -19.797 10.242 10.586 1 39.56 192 LEU B C 1
ATOM 3333 O O . LEU B 1 192 ? -20.094 9.273 9.875 1 39.56 192 LEU B O 1
ATOM 3337 N N . THR B 1 193 ? -20.078 11.32 9.883 1 40.41 193 THR B N 1
ATOM 3338 C CA . THR B 1 193 ? -19.562 11.508 8.531 1 40.41 193 THR B CA 1
ATOM 3339 C C . THR B 1 193 ? -18.141 11 8.406 1 40.41 193 THR B C 1
ATOM 3341 O O . THR B 1 193 ? -17.484 10.734 9.414 1 40.41 193 THR B O 1
ATOM 3344 N N . PHE B 1 194 ? -17.781 10.625 7.109 1 44.09 194 PHE B N 1
ATOM 3345 C CA . PHE B 1 194 ? -16.375 10.367 6.836 1 44.09 194 PHE B CA 1
ATOM 3346 C C . PHE B 1 194 ? -15.484 11.359 7.582 1 44.09 194 PHE B C 1
ATOM 3348 O O . PHE B 1 194 ? -14.43 10.984 8.102 1 44.09 194 PHE B O 1
ATOM 3355 N N . ALA B 1 195 ? -15.922 12.562 7.688 1 45.66 195 ALA B N 1
ATOM 3356 C CA . ALA B 1 195 ? -15.211 13.609 8.414 1 45.66 195 ALA B CA 1
ATOM 3357 C C . ALA B 1 195 ? -15.133 13.289 9.906 1 45.66 195 ALA B C 1
ATOM 3359 O O . ALA B 1 195 ? -14.086 13.492 10.531 1 45.66 195 ALA B O 1
ATOM 3360 N N . ASP B 1 196 ? -16.188 12.695 10.406 1 49.28 196 ASP B N 1
ATOM 3361 C CA . ASP B 1 196 ? -16.219 12.383 11.828 1 49.28 196 ASP B CA 1
ATOM 3362 C C . ASP B 1 196 ? -15.312 11.195 12.148 1 49.28 196 ASP B C 1
ATOM 3364 O O . ASP B 1 196 ? -14.641 11.18 13.188 1 49.28 196 ASP B O 1
ATOM 3368 N N . LEU B 1 197 ? -15.469 10.234 11.367 1 46.66 197 LEU B N 1
ATOM 3369 C CA . LEU B 1 197 ? -14.57 9.094 11.523 1 46.66 197 LEU B CA 1
ATOM 3370 C C . LEU B 1 197 ? -13.117 9.523 11.414 1 46.66 197 LEU B C 1
ATOM 3372 O O . LEU B 1 197 ? -12.266 9.062 12.172 1 46.66 197 LEU B O 1
ATOM 3376 N N . HIS B 1 198 ? -12.836 10.391 10.461 1 48.72 198 HIS B N 1
ATOM 3377 C CA . HIS B 1 198 ? -11.5 10.977 10.359 1 48.72 198 HIS B CA 1
ATOM 3378 C C . HIS B 1 198 ? -11.148 11.758 11.617 1 48.72 198 HIS B C 1
ATOM 3380 O O . HIS B 1 198 ? -10.008 11.727 12.078 1 48.72 198 HIS B O 1
ATOM 3386 N N . GLU B 1 199 ? -12.078 12.617 12 1 45.88 199 GLU B N 1
ATOM 3387 C CA . GLU B 1 199 ? -11.844 13.344 13.242 1 45.88 199 GLU B CA 1
ATOM 3388 C C . GLU B 1 199 ? -11.609 12.391 14.406 1 45.88 199 GLU B C 1
ATOM 3390 O O . GLU B 1 199 ? -10.742 12.633 15.25 1 45.88 199 GLU B O 1
ATOM 3395 N N . ARG B 1 200 ? -12.453 11.461 14.508 1 41.66 200 ARG B N 1
ATOM 3396 C CA . ARG B 1 200 ? -12.344 10.516 15.609 1 41.66 200 ARG B CA 1
ATOM 3397 C C . ARG B 1 200 ? -11.062 9.695 15.508 1 41.66 200 ARG B C 1
ATOM 3399 O O . ARG B 1 200 ? -10.359 9.508 16.5 1 41.66 200 ARG B O 1
ATOM 3406 N N . TYR B 1 201 ? -10.961 9.094 14.422 1 42.53 201 TYR B N 1
ATOM 3407 C CA . TYR B 1 201 ? -9.789 8.234 14.336 1 42.53 201 TYR B CA 1
ATOM 3408 C C . TYR B 1 201 ? -8.539 9.047 14.023 1 42.53 201 TYR B C 1
ATOM 3410 O O . TYR B 1 201 ? -7.426 8.656 14.375 1 42.53 201 TYR B O 1
ATOM 3418 N N . GLY B 1 202 ? -8.695 10.117 13.266 1 40.81 202 GLY B N 1
ATOM 3419 C CA . GLY B 1 202 ? -7.566 11.031 13.25 1 40.81 202 GLY B CA 1
ATOM 3420 C C . GLY B 1 202 ? -7.137 11.477 14.641 1 40.81 202 GLY B C 1
ATOM 3421 O O . GLY B 1 202 ? -5.957 11.734 14.875 1 40.81 202 GLY B O 1
ATOM 3422 N N . GLN B 1 203 ? -8.125 11.734 15.445 1 34.69 203 GLN B N 1
ATOM 3423 C CA . GLN B 1 203 ? -7.805 12.047 16.828 1 34.69 203 GLN B CA 1
ATOM 3424 C C . GLN B 1 203 ? -7.09 10.883 17.516 1 34.69 203 GLN B C 1
ATOM 3426 O O . GLN B 1 203 ? -6.258 11.094 18.391 1 34.69 203 GLN B O 1
ATOM 3431 N N . ARG B 1 204 ? -7.586 9.742 17.297 1 36.34 204 ARG B N 1
ATOM 3432 C CA . ARG B 1 204 ? -6.812 8.664 17.906 1 36.34 204 ARG B CA 1
ATOM 3433 C C . ARG B 1 204 ? -5.348 8.734 17.469 1 36.34 204 ARG B C 1
ATOM 3435 O O . ARG B 1 204 ? -4.465 8.242 18.172 1 36.34 204 ARG B O 1
ATOM 3442 N N . ILE B 1 205 ? -5.211 9.141 16.328 1 33.06 205 ILE B N 1
ATOM 3443 C CA . ILE B 1 205 ? -3.82 9.391 15.961 1 33.06 205 ILE B CA 1
ATOM 3444 C C . ILE B 1 205 ? -3.291 10.602 16.734 1 33.06 205 ILE B C 1
ATOM 3446 O O . ILE B 1 205 ? -2.135 10.609 17.156 1 33.06 205 ILE B O 1
ATOM 3450 N N . ARG B 1 206 ? -4.078 11.547 16.922 1 32.44 206 ARG B N 1
ATOM 3451 C CA . ARG B 1 206 ? -3.572 12.633 17.75 1 32.44 206 ARG B CA 1
ATOM 3452 C C . ARG B 1 206 ? -3.373 12.172 19.203 1 32.44 206 ARG B C 1
ATOM 3454 O O . ARG B 1 206 ? -2.512 12.688 19.906 1 32.44 206 ARG B O 1
ATOM 3461 N N . LYS B 1 207 ? -4.355 11.492 19.75 1 31.5 207 LYS B N 1
ATOM 3462 C CA . LYS B 1 207 ? -4.242 11.164 21.172 1 31.5 207 LYS B CA 1
ATOM 3463 C C . LYS B 1 207 ? -3.021 10.297 21.438 1 31.5 207 LYS B C 1
ATOM 3465 O O . LYS B 1 207 ? -2.615 10.125 22.594 1 31.5 207 LYS B O 1
ATOM 3470 N N . CYS B 1 208 ? -2.684 9.469 20.547 1 26.66 208 CYS B N 1
ATOM 3471 C CA . CYS B 1 208 ? -1.425 8.867 20.969 1 26.66 208 CYS B CA 1
ATOM 3472 C C . CYS B 1 208 ? -0.342 9.922 21.141 1 26.66 208 CYS B C 1
ATOM 3474 O O . CYS B 1 208 ? 0.788 9.602 21.516 1 26.66 208 CYS B O 1
ATOM 3476 N N . PHE B 1 209 ? -0.618 11.055 20.609 1 25.72 209 PHE B N 1
ATOM 3477 C CA . PHE B 1 209 ? 0.404 12.055 20.891 1 25.72 209 PHE B CA 1
ATOM 3478 C C . PHE B 1 209 ? 0.071 12.82 22.172 1 25.72 209 PHE B C 1
ATOM 3480 O O . PHE B 1 209 ? 0.863 13.641 22.625 1 25.72 209 PHE B O 1
ATOM 3487 N N . ILE B 1 210 ? -1.173 12.867 22.625 1 24.44 210 ILE B N 1
ATOM 3488 C CA . ILE B 1 210 ? -1.156 13.492 23.938 1 24.44 210 ILE B CA 1
ATOM 3489 C C . ILE B 1 210 ? -0.756 12.461 24.984 1 24.44 210 ILE B C 1
ATOM 3491 O O . ILE B 1 210 ? -1.246 11.328 24.984 1 24.44 210 ILE B O 1
#

pLDDT: mean 72.77, std 28.51, range [18.89, 98.62]

Secondary structure (DSSP, 8-state):
-PPEE-HHHHHHHHH-TTTS--SEEEEEEEEETTTTEEEEEEEEEETTEEEEESSTT-SS-SEEEE-SS-EEEE---SSSSSEEEEEE--B-TTT-SBPP-EEEEESSHHHHHHHHHHHHT--HHHHHHHHHHHHHHHHHHHHHHHHHHHSS--------------------------TT-------------HHHHHHHHHHHHHHTT-/-PPEE-HHHHHHHHH-TTTS--SEEEEEEEEETTTTEEEEEEEEEETTEEEEESSTT-SS-SEEEE-SS-EEEE---SSSSSEEEEEE--B-TTT-SBPP-EEEEESSHHHHHHHHHHHHT--HHHHHHHHHHHHHHHHHHHHHHHHHHHSS--------------------------TT-------------HHHHHHHHHHHHHHTT-

Solvent-accessible surface area (backbone atoms only — not comparable to full-atom values): 24856 Å² total; per-residue (Å²): 134,82,59,43,64,55,58,70,57,52,50,40,50,74,67,32,53,85,89,43,50,76,72,44,72,47,75,32,31,35,57,34,80,91,77,69,42,72,43,71,28,27,34,40,28,37,69,39,38,37,33,30,19,77,45,82,83,53,85,63,53,51,26,40,42,70,47,63,76,61,46,80,42,80,45,90,58,89,84,54,85,48,40,37,32,32,44,38,50,50,59,31,82,86,78,68,41,73,42,84,59,47,45,36,26,23,81,43,66,70,59,36,51,52,50,51,52,51,58,67,62,24,29,63,66,53,50,52,49,49,40,52,51,48,50,51,52,49,50,51,56,56,50,53,61,54,53,68,68,60,60,70,74,66,74,74,77,71,77,71,74,77,78,85,88,87,82,80,84,76,80,74,73,78,71,79,76,73,78,76,74,64,69,79,74,75,77,67,78,67,74,64,41,76,65,40,49,44,50,53,52,47,37,52,59,44,49,74,68,98,132,82,61,42,64,56,57,71,56,52,50,40,50,74,66,32,54,85,89,43,51,76,72,46,70,47,73,33,30,35,58,34,81,88,77,71,41,72,42,71,27,27,34,39,30,38,71,38,38,38,33,30,18,77,44,83,82,53,85,62,55,51,25,40,42,71,48,62,78,61,46,80,41,78,45,90,58,87,84,53,86,48,39,37,32,33,44,38,50,52,60,31,83,86,78,67,41,74,41,83,60,46,45,35,26,23,81,42,66,69,58,34,53,53,48,51,52,51,57,66,64,22,31,62,67,53,49,51,51,49,42,54,50,49,50,51,51,49,52,54,56,55,50,54,60,56,53,67,66,64,60,73,75,69,74,78,78,73,77,76,73,76,74,81,72,85,88,85,84,82,82,79,73,81,71,78,79,74,80,73,76,65,73,79,79,73,78,69,76,71,74,65,41,77,65,39,49,44,51,53,51,49,36,52,58,46,47,75,67,100

Nearest PDB structures (foldseek):
  6bbq-assembly1_A  TM=7.661E-01  e=2.104E-07  Mus musculus
  1fb8-assembly1_A  TM=9.186E-01  e=6.059E-06  Homo sapiens
  4kax-assembly1_B  TM=6.859E-01  e=1.669E-07  Homo sapiens
  6bbp-assembly1_A  TM=6.806E-01  e=2.653E-07  Mus musculus
  2r0d-assembly2_B  TM=6.900E-01  e=1.424E-06  Mus musculus

InterPro domains:
  IPR001849 Pleckstrin homology domain [PF00169] (24-120)
  IPR001849 Pleckstrin homology domain [PS50003] (21-124)
  IPR001849 Pleckstrin homology domain [SM00233] (22-126)
  IPR011993 PH-like domain superfamily [G3DSA:2.30.29.30] (10-123)
  IPR045188 PH domain containing protein Boi1/Boi2-like [PTHR22902] (21-169)

Sequence (420 aa):
MKMKLNDRCLIHIAQSNDQNPIDQCGWLQQWNDEKKTFQKKWFVLKENLLFYYNQRNDREPTGLIILDGYRVEIIESLADDRFPFKIDFGISRITGKPLKSYILATDNHSDMEQWIKALSCASYDYLKMVVSELEHRLSELNQDDNKTTATNDSDHSKSTSSPILSRSDSTQQQQRFNPFDERPDDHVQEQLTFADLHERYGQRIRKCFIMKMKLNDRCLIHIAQSNDQNPIDQCGWLQQWNDEKKTFQKKWFVLKENLLFYYNQRNDREPTGLIILDGYRVEIIESLADDRFPFKIDFGISRITGKPLKSYILATDNHSDMEQWIKALSCASYDYLKMVVSELEHRLSELNQDDNKTTATNDSDHSKSTSSPILSRSDSTQQQQRFNPFDERPDDHVQEQLTFADLHERYGQRIRKCFI

Foldseek 3Di:
DDDDDPQVVVQVLVQDCPVFNWLDKDWKWWQDPVVRGTQIWIWTDTQQKIFIDSDPPDSGTPDIDGREQWDKAWDDDPPDLKTKIKIANAADPVPRHGDDIIIIIDNDDVSVVSVNVSNVCRYPVNVVVVVVVVLVVLVVVVVVVVVVVPPPPPDDPVVPVDDDDDDDDDPPPPPPPPPPPPPPPPPPPPSCHVVNCCVVVVVVVVVVVD/DDDDDPQVVVQVLVQDCPVFNWLDKDWKWWQDPVVRGTQIWIWTDTQQKIFIDSDPPDSGTPDIDGREQWDKAWDDDPPDLKTKIKIANAADPVPRHGDDIIIIIDNDDVSVVSVNVSSVCRYPVNVVVVVVVVLVVLVVVVVVVVVVVPPPPPPPPPPPPPDPDDDDDDDPPPPDPPPPPPPPDPPPPPSCHVVNCCVVVVVVVVVVVD